Protein AF-A0A7C3VQ32-F1 (afdb_monomer)

Structure (mmCIF, N/CA/C/O backbone):
data_AF-A0A7C3VQ32-F1
#
_entry.id   AF-A0A7C3VQ32-F1
#
loop_
_atom_site.group_PDB
_atom_site.id
_atom_site.type_symbol
_atom_site.label_atom_id
_atom_site.label_alt_id
_atom_site.label_comp_id
_atom_site.label_asym_id
_atom_site.label_entity_id
_atom_site.label_seq_id
_atom_site.pdbx_PDB_ins_code
_atom_site.Cartn_x
_atom_site.Cartn_y
_atom_site.Cartn_z
_atom_site.occupancy
_atom_site.B_iso_or_equiv
_atom_site.auth_seq_id
_atom_site.auth_comp_id
_atom_site.auth_asym_id
_atom_site.auth_atom_id
_atom_site.pdbx_PDB_model_num
ATOM 1 N N . MET A 1 1 ? 30.539 2.154 -66.300 1.00 42.53 1 MET A N 1
ATOM 2 C CA . MET A 1 1 ? 31.803 2.922 -66.354 1.00 42.53 1 MET A CA 1
ATOM 3 C C . MET A 1 1 ? 32.397 2.963 -64.958 1.00 42.53 1 MET A C 1
ATOM 5 O O . MET A 1 1 ? 31.698 3.358 -64.034 1.00 42.53 1 MET A O 1
ATOM 9 N N . ALA A 1 2 ? 33.629 2.488 -64.772 1.00 49.47 2 ALA A N 1
ATOM 10 C CA . ALA A 1 2 ? 34.278 2.564 -63.467 1.00 49.47 2 ALA A CA 1
ATOM 11 C C . ALA A 1 2 ? 34.676 4.023 -63.195 1.00 49.47 2 ALA A C 1
ATOM 13 O O . ALA A 1 2 ? 35.502 4.572 -63.913 1.00 49.47 2 ALA A O 1
ATOM 14 N N . ILE A 1 3 ? 34.095 4.635 -62.159 1.00 63.28 3 ILE A N 1
ATOM 15 C CA . ILE A 1 3 ? 34.357 6.029 -61.738 1.00 63.28 3 ILE A CA 1
ATOM 16 C C . ILE A 1 3 ? 35.831 6.227 -61.307 1.00 63.28 3 ILE A C 1
ATOM 18 O O . ILE A 1 3 ? 36.320 7.345 -61.200 1.00 63.28 3 ILE A O 1
ATOM 22 N N . ILE A 1 4 ? 36.573 5.132 -61.104 1.00 61.81 4 ILE A N 1
ATOM 23 C CA . ILE A 1 4 ? 37.975 5.123 -60.681 1.00 61.81 4 ILE A CA 1
ATOM 24 C C . ILE A 1 4 ? 38.819 4.428 -61.766 1.00 61.81 4 ILE A C 1
ATOM 26 O O . ILE A 1 4 ? 38.661 3.214 -61.946 1.00 61.81 4 ILE A O 1
ATOM 30 N N . PRO A 1 5 ? 39.731 5.145 -62.456 1.00 62.44 5 PRO A N 1
ATOM 31 C CA . PRO A 1 5 ? 40.637 4.561 -63.445 1.00 62.44 5 PRO A CA 1
ATOM 32 C C . PRO A 1 5 ? 41.473 3.428 -62.836 1.00 62.44 5 PRO A C 1
ATOM 34 O O . PRO A 1 5 ? 42.006 3.559 -61.731 1.00 62.44 5 PRO A O 1
ATOM 37 N N . GLN A 1 6 ? 41.608 2.298 -63.540 1.00 62.16 6 GLN A N 1
ATOM 38 C CA . GLN A 1 6 ? 42.441 1.181 -63.065 1.00 62.16 6 GLN A CA 1
ATOM 39 C C . GLN A 1 6 ? 43.938 1.545 -63.041 1.00 62.16 6 GLN A C 1
ATOM 41 O O . GLN A 1 6 ? 44.676 1.091 -62.163 1.00 62.16 6 GLN A O 1
ATOM 46 N N . VAL A 1 7 ? 44.368 2.425 -63.949 1.00 58.84 7 VAL A N 1
ATOM 47 C CA . VAL A 1 7 ? 45.744 2.919 -64.081 1.00 58.84 7 VAL A CA 1
ATOM 48 C C . VAL A 1 7 ? 45.929 4.120 -63.144 1.00 58.84 7 VAL A C 1
ATOM 50 O O . VAL A 1 7 ? 45.613 5.247 -63.500 1.00 58.84 7 VAL A O 1
ATOM 53 N N . GLY A 1 8 ? 46.359 3.881 -61.900 1.00 61.50 8 GLY A N 1
ATOM 54 C CA . GLY A 1 8 ? 46.597 4.959 -60.921 1.00 61.50 8 GLY A CA 1
ATOM 55 C C . GLY A 1 8 ? 46.270 4.623 -59.465 1.00 61.50 8 GLY A C 1
ATOM 56 O O . GLY A 1 8 ? 46.677 5.352 -58.568 1.00 61.50 8 GLY A O 1
ATOM 57 N N . ARG A 1 9 ? 45.621 3.483 -59.187 1.00 62.56 9 ARG A N 1
ATOM 58 C CA . ARG A 1 9 ? 45.259 3.045 -57.816 1.00 62.56 9 ARG A CA 1
ATOM 59 C C . ARG A 1 9 ? 46.440 2.914 -56.839 1.00 62.56 9 ARG A C 1
ATOM 61 O O . ARG A 1 9 ? 46.236 2.896 -55.626 1.00 62.56 9 ARG A O 1
ATOM 68 N N . ARG A 1 10 ? 47.672 2.787 -57.344 1.00 64.50 10 ARG A N 1
ATOM 69 C CA . ARG A 1 10 ? 48.893 2.725 -56.521 1.00 64.50 10 ARG A CA 1
ATOM 70 C C . ARG A 1 10 ? 49.504 4.098 -56.212 1.00 64.50 10 ARG A C 1
ATOM 72 O O . ARG A 1 10 ? 50.379 4.141 -55.354 1.00 64.50 10 ARG A O 1
ATOM 79 N N . SER A 1 11 ? 49.060 5.189 -56.847 1.00 81.56 11 SER A N 1
ATOM 80 C CA . SER A 1 11 ? 49.589 6.525 -56.555 1.00 81.56 11 SER A CA 1
ATOM 81 C C . SER A 1 11 ? 49.102 7.015 -55.190 1.00 81.56 11 SER A C 1
ATOM 83 O O . SER A 1 11 ? 47.959 6.778 -54.789 1.00 81.56 11 SER A O 1
ATOM 85 N N . TRP A 1 12 ? 49.985 7.688 -54.453 1.00 79.69 12 TRP A N 1
ATOM 86 C CA . TRP A 1 12 ? 49.689 8.175 -53.104 1.00 79.69 12 TRP A CA 1
ATOM 87 C C . TRP A 1 12 ? 48.533 9.190 -53.114 1.00 79.69 12 TRP A C 1
ATOM 89 O O . TRP A 1 12 ? 47.626 9.112 -52.289 1.00 79.69 12 TRP A O 1
ATOM 99 N N . THR A 1 13 ? 48.481 10.040 -54.142 1.00 80.81 13 THR A N 1
ATOM 100 C CA . THR A 1 13 ? 47.401 11.007 -54.384 1.00 80.81 13 THR A CA 1
ATOM 101 C C . THR A 1 13 ? 46.037 10.334 -54.539 1.00 80.81 13 THR A C 1
ATOM 103 O O . THR A 1 13 ? 45.067 10.759 -53.915 1.00 80.81 13 THR A O 1
ATOM 106 N N . MET A 1 14 ? 45.946 9.243 -55.312 1.00 82.88 14 MET A N 1
ATOM 107 C CA . MET A 1 14 ? 44.667 8.555 -55.514 1.00 82.88 14 MET A CA 1
ATOM 108 C C . MET A 1 14 ? 44.191 7.841 -54.244 1.00 82.88 14 MET A C 1
ATOM 110 O O . MET A 1 14 ? 42.992 7.786 -53.976 1.00 82.88 14 MET A O 1
ATOM 114 N N . ARG A 1 15 ? 45.118 7.337 -53.417 1.00 82.88 15 ARG A N 1
ATOM 115 C CA . ARG A 1 15 ? 44.784 6.755 -52.106 1.00 82.88 15 ARG A CA 1
ATOM 116 C C . ARG A 1 15 ? 44.202 7.791 -51.149 1.00 82.88 15 ARG A C 1
ATOM 118 O O . ARG A 1 15 ? 43.261 7.462 -50.435 1.00 82.88 15 ARG A O 1
ATOM 125 N N . ILE A 1 16 ? 44.708 9.026 -51.167 1.00 88.69 16 ILE A N 1
ATOM 126 C CA . ILE A 1 16 ? 44.156 10.125 -50.361 1.00 88.69 16 ILE A CA 1
ATOM 127 C C . ILE A 1 16 ? 42.749 10.486 -50.825 1.00 88.69 16 ILE A C 1
ATOM 129 O O . ILE A 1 16 ? 41.858 10.586 -49.990 1.00 88.69 16 ILE A O 1
ATOM 133 N N . VAL A 1 17 ? 42.521 10.632 -52.135 1.00 88.25 17 VAL A N 1
ATOM 134 C CA . VAL A 1 17 ? 41.186 10.954 -52.674 1.00 88.25 17 VAL A CA 1
ATOM 135 C C . VAL A 1 17 ? 40.171 9.869 -52.308 1.00 88.25 17 VAL A C 1
ATOM 137 O O . VAL A 1 17 ? 39.082 10.174 -51.828 1.00 88.25 17 VAL A O 1
ATOM 140 N N . ILE A 1 18 ? 40.543 8.596 -52.468 1.00 87.62 18 ILE A N 1
ATOM 141 C CA . ILE A 1 18 ? 39.692 7.462 -52.085 1.00 87.62 18 ILE A CA 1
ATOM 142 C C . ILE A 1 18 ? 39.460 7.438 -50.567 1.00 87.62 18 ILE A C 1
ATOM 144 O O . ILE A 1 18 ? 38.325 7.260 -50.132 1.00 87.62 18 ILE A O 1
ATOM 148 N N . GLY A 1 19 ? 40.503 7.643 -49.758 1.00 90.31 19 GLY A N 1
ATOM 149 C CA . GLY A 1 19 ? 40.389 7.710 -48.299 1.00 90.31 19 GLY A CA 1
ATOM 150 C C . GLY A 1 19 ? 39.477 8.846 -47.837 1.00 90.31 19 GLY A C 1
ATOM 151 O O . GLY A 1 19 ? 38.614 8.635 -46.987 1.00 90.31 19 GLY A O 1
ATOM 152 N N . GLY A 1 20 ? 39.606 10.026 -48.445 1.00 94.06 20 GLY A N 1
ATOM 153 C CA . GLY A 1 20 ? 38.749 11.184 -48.202 1.00 94.06 20 GLY A CA 1
ATOM 154 C C . GLY A 1 20 ? 37.291 10.915 -48.567 1.00 94.06 20 GLY A C 1
ATOM 155 O O . GLY A 1 20 ? 36.405 11.198 -47.764 1.00 94.06 20 GLY A O 1
ATOM 156 N N . LEU A 1 21 ? 37.037 10.283 -49.718 1.00 91.56 21 LEU A N 1
ATOM 157 C CA . LEU A 1 21 ? 35.693 9.869 -50.126 1.00 91.56 21 LEU A CA 1
ATOM 158 C C . LEU A 1 21 ? 35.078 8.876 -49.131 1.00 91.56 21 LEU A C 1
ATOM 160 O O . LEU A 1 21 ? 33.957 9.091 -48.677 1.00 91.56 21 LEU A O 1
ATOM 164 N N . TYR A 1 22 ? 35.800 7.816 -48.748 1.00 94.69 22 TYR A N 1
ATOM 165 C CA . TYR A 1 22 ? 35.305 6.860 -47.751 1.00 94.69 22 TYR A CA 1
ATOM 166 C C . TYR A 1 22 ? 35.079 7.513 -46.390 1.00 94.69 22 TYR A C 1
ATOM 168 O O . TYR A 1 22 ? 34.114 7.172 -45.713 1.00 94.69 22 TYR A O 1
ATOM 176 N N . THR A 1 23 ? 35.920 8.470 -46.003 1.00 95.50 23 THR A N 1
ATOM 177 C CA . THR A 1 23 ? 35.755 9.217 -44.751 1.00 95.50 23 THR A CA 1
ATOM 178 C C . THR A 1 23 ? 34.487 10.066 -44.804 1.00 95.50 23 THR A C 1
ATOM 180 O O . THR A 1 23 ? 33.667 9.978 -43.897 1.00 95.50 23 THR A O 1
ATOM 183 N N . ALA A 1 24 ? 34.267 10.816 -45.888 1.00 94.56 24 ALA A N 1
ATOM 184 C CA . ALA A 1 24 ? 33.067 11.629 -46.080 1.00 94.56 24 ALA A CA 1
ATOM 185 C C . ALA A 1 24 ? 31.786 10.777 -46.118 1.00 94.56 24 ALA A C 1
ATOM 187 O O . ALA A 1 24 ? 30.811 11.108 -45.447 1.00 94.56 24 ALA A O 1
ATOM 188 N N . LEU A 1 25 ? 31.801 9.648 -46.836 1.00 94.62 25 LEU A N 1
ATOM 189 C CA . LEU A 1 25 ? 30.673 8.710 -46.883 1.00 94.62 25 LEU A CA 1
ATOM 190 C C . LEU A 1 25 ? 30.407 8.060 -45.521 1.00 94.62 25 LEU A C 1
ATOM 192 O O . LEU A 1 25 ? 29.254 7.943 -45.116 1.00 94.62 25 LEU A O 1
ATOM 196 N N . THR A 1 26 ? 31.456 7.676 -44.791 1.00 95.75 26 THR A N 1
ATOM 197 C CA . THR A 1 26 ? 31.325 7.095 -43.446 1.00 95.75 26 THR A CA 1
ATOM 198 C C . THR A 1 26 ? 30.772 8.122 -42.463 1.00 95.75 26 THR A C 1
ATOM 200 O O . THR A 1 26 ? 29.863 7.803 -41.704 1.00 95.75 26 THR A O 1
ATOM 203 N N . LEU A 1 27 ? 31.257 9.368 -42.500 1.00 95.94 27 LEU A N 1
ATOM 204 C CA . LEU A 1 27 ? 30.720 10.458 -41.684 1.00 95.94 27 LEU A CA 1
ATOM 205 C C . LEU A 1 27 ? 29.249 10.727 -42.017 1.00 95.94 27 LEU A C 1
ATOM 207 O O . LEU A 1 27 ? 28.437 10.809 -41.102 1.00 95.94 27 LEU A O 1
ATOM 211 N N . GLY A 1 28 ? 28.889 10.780 -43.304 1.00 94.31 28 GLY A N 1
ATOM 212 C CA . GLY A 1 28 ? 27.498 10.928 -43.740 1.00 94.31 28 GLY A CA 1
ATOM 213 C C . GLY A 1 28 ? 26.596 9.768 -43.304 1.00 94.31 28 GLY A C 1
ATOM 214 O O . GLY A 1 28 ? 25.447 9.980 -42.934 1.00 94.31 28 GLY A O 1
ATOM 215 N N . ALA A 1 29 ? 27.111 8.538 -43.286 1.00 94.44 29 ALA A N 1
ATOM 216 C CA . ALA A 1 29 ? 26.378 7.394 -42.751 1.00 94.44 29 ALA A CA 1
ATOM 217 C C . ALA A 1 29 ? 26.199 7.500 -41.226 1.00 94.44 29 ALA A C 1
ATOM 219 O O . ALA A 1 29 ? 25.099 7.291 -40.718 1.00 94.44 29 ALA A O 1
ATOM 220 N N . LEU A 1 30 ? 27.249 7.873 -40.487 1.00 94.75 30 LEU A N 1
ATOM 221 C CA . LEU A 1 30 ? 27.196 8.032 -39.031 1.00 94.75 30 LEU A CA 1
ATOM 222 C C . LEU A 1 30 ? 26.208 9.125 -38.601 1.00 94.75 30 LEU A C 1
ATOM 224 O O . LEU A 1 30 ? 25.484 8.927 -37.624 1.00 94.75 30 LEU A O 1
ATOM 228 N N . THR A 1 31 ? 26.124 10.237 -39.338 1.00 93.00 31 THR A N 1
ATOM 229 C CA . THR A 1 31 ? 25.170 11.318 -39.039 1.00 93.00 31 THR A CA 1
ATOM 230 C C . THR A 1 31 ? 23.713 10.921 -39.268 1.00 93.00 31 THR A C 1
ATOM 232 O O . THR A 1 31 ? 22.842 11.527 -38.653 1.00 93.00 31 THR A O 1
ATOM 235 N N . MET A 1 32 ? 23.427 9.896 -40.080 1.00 93.31 32 MET A N 1
ATOM 236 C CA . MET A 1 32 ? 22.070 9.352 -40.247 1.00 93.31 32 MET A CA 1
ATOM 237 C C . MET A 1 32 ? 21.766 8.199 -39.281 1.00 93.31 32 MET A C 1
ATOM 239 O O . MET A 1 32 ? 20.678 8.134 -38.709 1.00 93.31 32 MET A O 1
ATOM 243 N N . VAL A 1 33 ? 22.728 7.297 -39.064 1.00 94.06 33 VAL A N 1
ATOM 244 C CA . VAL A 1 33 ? 22.551 6.119 -38.200 1.00 94.06 33 VAL A CA 1
ATOM 245 C C . VAL A 1 33 ? 22.425 6.523 -36.733 1.00 94.06 33 VAL A C 1
ATOM 247 O O . VAL A 1 33 ? 21.595 5.966 -36.018 1.00 94.06 33 VAL A O 1
ATOM 250 N N . TYR A 1 34 ? 23.206 7.502 -36.269 1.00 93.19 34 TYR A N 1
ATOM 251 C CA . TYR A 1 34 ? 23.181 7.896 -34.862 1.00 93.19 34 TYR A CA 1
ATOM 252 C C . TYR A 1 34 ? 21.809 8.441 -34.409 1.00 93.19 34 TYR A C 1
ATOM 254 O O . TYR A 1 34 ? 21.273 7.906 -33.434 1.00 93.19 34 TYR A O 1
ATOM 262 N N . PRO A 1 35 ? 21.168 9.409 -35.104 1.00 91.88 35 PRO A N 1
ATOM 263 C CA . PRO A 1 35 ? 19.810 9.842 -34.766 1.00 91.88 35 PRO A CA 1
ATOM 264 C C . PRO A 1 35 ? 18.785 8.707 -34.797 1.00 91.88 35 PRO A C 1
ATOM 266 O O . PRO A 1 35 ? 17.953 8.621 -33.897 1.00 91.88 35 PRO A O 1
ATOM 269 N N . PHE A 1 36 ? 18.872 7.800 -35.777 1.00 93.25 36 PHE A N 1
ATOM 270 C CA . PHE A 1 36 ? 17.974 6.647 -35.860 1.00 93.25 36 PHE A CA 1
ATOM 271 C C . PHE A 1 36 ? 18.105 5.726 -34.638 1.00 93.25 36 PHE A C 1
ATOM 273 O O . PHE A 1 36 ? 17.106 5.337 -34.033 1.00 93.25 36 PHE A O 1
ATOM 280 N N . LEU A 1 37 ? 19.336 5.429 -34.216 1.00 92.75 37 LEU A N 1
ATOM 281 C CA . LEU A 1 37 ? 19.589 4.634 -33.015 1.00 92.75 37 LEU A CA 1
ATOM 282 C C . LEU A 1 37 ? 19.092 5.332 -31.740 1.00 92.75 37 LEU A C 1
ATOM 284 O O . LEU A 1 37 ? 18.556 4.674 -30.849 1.00 92.75 37 LEU A O 1
ATOM 288 N N . ILE A 1 38 ? 19.212 6.660 -31.657 1.00 91.88 38 ILE A N 1
ATOM 289 C CA . ILE A 1 38 ? 18.641 7.441 -30.553 1.00 91.88 38 ILE A CA 1
ATOM 290 C C . ILE A 1 38 ? 17.108 7.394 -30.568 1.00 91.88 38 ILE A C 1
ATOM 292 O O . ILE A 1 38 ? 16.508 7.258 -29.502 1.00 91.88 38 ILE A O 1
ATOM 296 N N . MET A 1 39 ? 16.460 7.466 -31.734 1.00 90.62 39 MET A N 1
ATOM 297 C CA . MET A 1 39 ? 15.002 7.324 -31.846 1.00 90.62 39 MET A CA 1
ATOM 298 C C . MET A 1 39 ? 14.536 5.941 -31.385 1.00 90.62 39 MET A C 1
ATOM 300 O O . MET A 1 39 ? 13.617 5.846 -30.572 1.00 90.62 39 MET A O 1
ATOM 304 N N . LEU A 1 40 ? 15.211 4.879 -31.835 1.00 89.94 40 LEU A N 1
ATOM 305 C CA . LEU A 1 40 ? 14.912 3.512 -31.411 1.00 89.94 40 LEU A CA 1
ATOM 306 C C . LEU A 1 40 ? 15.102 3.350 -29.896 1.00 89.94 40 LEU A C 1
ATOM 308 O O . LEU A 1 40 ? 14.221 2.839 -29.212 1.00 89.94 40 LEU A O 1
ATOM 312 N N . SER A 1 41 ? 16.202 3.864 -29.346 1.00 89.44 41 SER A N 1
ATOM 313 C CA . SER A 1 41 ? 16.446 3.893 -27.899 1.00 89.44 41 SER A CA 1
ATOM 314 C C . SER A 1 41 ? 15.338 4.627 -27.144 1.00 89.44 41 SER A C 1
ATOM 316 O O . SER A 1 41 ? 14.850 4.145 -26.127 1.00 89.44 41 SER A O 1
ATOM 318 N N . THR A 1 42 ? 14.897 5.779 -27.648 1.00 87.50 42 THR A N 1
ATOM 319 C CA . THR A 1 42 ? 13.864 6.596 -26.999 1.00 87.50 42 THR A CA 1
ATOM 320 C C . THR A 1 42 ? 12.486 5.944 -27.029 1.00 87.50 42 THR A C 1
ATOM 322 O O . THR A 1 42 ? 11.722 6.117 -26.084 1.00 87.50 42 THR A O 1
ATOM 325 N N . SER A 1 43 ? 12.196 5.106 -28.026 1.00 86.62 43 SER A N 1
ATOM 326 C CA . SER A 1 43 ? 10.929 4.369 -28.097 1.00 86.62 43 SER A CA 1
ATOM 327 C C . SER A 1 43 ? 10.715 3.355 -26.964 1.00 86.62 43 SER A C 1
ATOM 329 O O . SER A 1 43 ? 9.579 2.963 -26.728 1.00 86.62 43 SER A O 1
ATOM 331 N N . VAL A 1 44 ? 11.767 2.973 -26.226 1.00 86.94 44 VAL A N 1
ATOM 332 C CA . VAL A 1 44 ? 11.705 2.067 -25.056 1.00 86.94 44 VAL A CA 1
ATOM 333 C C . VAL A 1 44 ? 11.995 2.777 -23.719 1.00 86.94 44 VAL A C 1
ATOM 335 O O . VAL A 1 44 ? 12.114 2.139 -22.664 1.00 86.94 44 VAL A O 1
ATOM 338 N N . LYS A 1 45 ? 12.118 4.110 -23.734 1.00 85.69 45 LYS A N 1
ATOM 339 C CA . LYS A 1 45 ? 12.301 4.926 -22.524 1.00 85.69 45 LYS A CA 1
ATOM 340 C C . LYS A 1 45 ? 10.969 5.187 -21.815 1.00 85.69 45 LYS A C 1
ATOM 342 O O . LYS A 1 45 ? 9.890 4.908 -22.334 1.00 85.69 45 LYS A O 1
ATOM 347 N N . SER A 1 46 ? 11.061 5.659 -20.582 1.00 87.44 46 SER A N 1
ATOM 348 C CA . SER A 1 46 ? 9.952 6.040 -19.710 1.00 87.44 46 SER A CA 1
ATOM 349 C C . SER A 1 46 ? 10.352 7.246 -18.851 1.00 87.44 46 SER A C 1
ATOM 351 O O . SER A 1 46 ? 11.412 7.831 -19.084 1.00 87.44 46 SER A O 1
ATOM 353 N N . GLY A 1 47 ? 9.540 7.633 -17.861 1.00 86.12 47 GLY A N 1
ATOM 354 C CA . GLY A 1 47 ? 9.829 8.787 -17.001 1.00 86.12 47 GLY A CA 1
ATOM 355 C C . GLY A 1 47 ? 11.168 8.684 -16.264 1.00 86.12 47 GLY A C 1
ATOM 356 O O . GLY A 1 47 ? 11.752 9.696 -15.910 1.00 86.12 47 GLY A O 1
ATOM 357 N N . VAL A 1 48 ? 11.697 7.470 -16.100 1.00 90.69 48 VAL A N 1
ATOM 358 C CA . VAL A 1 48 ? 12.977 7.180 -15.432 1.00 90.69 48 VAL A CA 1
ATOM 359 C C . VAL A 1 48 ? 14.211 7.529 -16.273 1.00 90.69 48 VAL A C 1
ATOM 361 O O . VAL A 1 48 ? 15.279 7.813 -15.734 1.00 90.69 48 VAL A O 1
ATOM 364 N N . ASP A 1 49 ? 14.124 7.448 -17.598 1.00 89.38 49 ASP A N 1
ATOM 365 C CA . ASP A 1 49 ? 15.281 7.593 -18.491 1.00 89.38 49 ASP A CA 1
ATOM 366 C C . ASP A 1 49 ? 15.035 8.547 -19.664 1.00 89.38 49 ASP A C 1
ATOM 368 O O . ASP A 1 49 ? 15.898 8.662 -20.537 1.00 89.38 49 ASP A O 1
ATOM 372 N N . VAL A 1 50 ? 13.924 9.294 -19.654 1.00 84.38 50 VAL A N 1
ATOM 373 C CA . VAL A 1 50 ? 13.540 10.258 -20.702 1.00 84.38 50 VAL A CA 1
ATOM 374 C C . VAL A 1 50 ? 14.641 11.280 -20.999 1.00 84.38 50 VAL A C 1
ATOM 376 O O . VAL A 1 50 ? 14.909 11.588 -22.157 1.00 84.38 50 VAL A O 1
ATOM 379 N N . ASN A 1 51 ? 15.360 11.722 -19.965 1.00 86.38 51 ASN A N 1
ATOM 380 C CA . ASN A 1 51 ? 16.440 12.703 -20.066 1.00 86.38 51 ASN A CA 1
ATOM 381 C C . ASN A 1 51 ? 17.810 12.086 -20.432 1.00 86.38 51 ASN A C 1
ATOM 383 O O . ASN A 1 51 ? 18.826 12.782 -20.459 1.00 86.38 51 ASN A O 1
ATOM 387 N N . SER A 1 52 ? 17.881 10.777 -20.713 1.00 85.75 52 SER A N 1
ATOM 388 C CA . SER A 1 52 ? 19.122 10.104 -21.108 1.00 85.75 52 SER A CA 1
ATOM 389 C C . SER A 1 52 ? 19.269 10.010 -22.628 1.00 85.75 52 SER A C 1
ATOM 391 O O . SER A 1 52 ? 18.601 9.216 -23.286 1.00 85.75 52 SER A O 1
ATOM 393 N N . TYR A 1 53 ? 20.241 10.726 -23.194 1.00 86.31 53 TYR A N 1
ATOM 394 C CA . TYR A 1 53 ? 20.569 10.696 -24.630 1.00 86.31 53 TYR A CA 1
ATOM 395 C C . TYR A 1 53 ? 21.559 9.578 -25.005 1.00 86.31 53 TYR A C 1
ATOM 397 O O . TYR A 1 53 ? 22.536 9.802 -25.714 1.00 86.31 53 TYR A O 1
ATOM 405 N N . SER A 1 54 ? 21.335 8.364 -24.494 1.00 88.62 54 SER A N 1
ATOM 406 C CA . SER A 1 54 ? 22.172 7.191 -24.781 1.00 88.62 54 SER A CA 1
ATOM 407 C C . SER A 1 54 ? 21.584 6.329 -25.905 1.00 88.62 54 SER A C 1
ATOM 409 O O . SER A 1 54 ? 20.373 6.107 -25.960 1.00 88.62 54 SER A O 1
ATOM 411 N N . VAL A 1 55 ? 22.447 5.827 -26.799 1.00 90.06 55 VAL A N 1
ATOM 412 C CA . VAL A 1 55 ? 22.070 4.867 -27.858 1.00 90.06 55 VAL A CA 1
ATOM 413 C C . VAL A 1 55 ? 21.642 3.529 -27.259 1.00 90.06 55 VAL A C 1
ATOM 415 O O . VAL A 1 55 ? 20.638 2.964 -27.669 1.00 90.06 55 VAL A O 1
ATOM 418 N N . ILE A 1 56 ? 22.382 3.034 -26.268 1.00 90.88 56 ILE A N 1
ATOM 419 C CA . ILE A 1 56 ? 22.004 1.840 -25.511 1.00 90.88 56 ILE A CA 1
ATOM 420 C C . ILE A 1 56 ? 21.367 2.323 -24.205 1.00 90.88 56 ILE A C 1
ATOM 422 O O . ILE A 1 56 ? 22.076 2.943 -23.408 1.00 90.88 56 ILE A O 1
ATOM 426 N N . PRO A 1 57 ? 20.069 2.064 -23.963 1.00 91.75 57 PRO A N 1
ATOM 427 C CA . PRO A 1 57 ? 19.422 2.474 -22.725 1.00 91.75 57 PRO A CA 1
ATOM 428 C C . PRO A 1 57 ? 20.149 1.928 -21.492 1.00 91.75 57 PRO A C 1
ATOM 430 O O . PRO A 1 57 ? 20.512 0.752 -21.428 1.00 91.75 57 PRO A O 1
ATOM 433 N N . LYS A 1 58 ? 20.333 2.769 -20.472 1.00 92.75 58 LYS A N 1
ATOM 434 C CA . LYS A 1 58 ? 21.128 2.411 -19.286 1.00 92.75 58 LYS A CA 1
ATOM 435 C C . LYS A 1 58 ? 20.610 1.172 -18.548 1.00 92.75 58 LYS A C 1
ATOM 437 O O . LYS A 1 58 ? 21.416 0.413 -18.025 1.00 92.75 58 LYS A O 1
ATOM 442 N N . TYR A 1 59 ? 19.299 0.909 -18.554 1.00 93.31 59 TYR A N 1
ATOM 443 C CA . TYR A 1 59 ? 18.704 -0.246 -17.859 1.00 93.31 59 TYR A CA 1
ATOM 444 C C . TYR A 1 59 ? 19.217 -1.615 -18.356 1.00 93.31 59 TYR A C 1
ATOM 446 O O . TYR A 1 59 ? 19.082 -2.630 -17.662 1.00 93.31 59 TYR A O 1
ATOM 454 N N . PHE A 1 60 ? 19.821 -1.671 -19.550 1.00 93.00 60 PHE A N 1
ATOM 455 C CA . PHE A 1 60 ? 20.437 -2.891 -20.072 1.00 93.00 60 PHE A CA 1
ATOM 456 C C . PHE A 1 60 ? 21.652 -3.346 -19.260 1.00 93.00 60 PHE A C 1
ATOM 458 O O . PHE A 1 60 ? 21.900 -4.548 -19.173 1.00 93.00 60 PHE A O 1
ATOM 465 N N . TYR A 1 61 ? 22.394 -2.416 -18.658 1.00 92.38 61 TYR A N 1
ATOM 466 C CA . TYR A 1 61 ? 23.652 -2.709 -17.965 1.00 92.38 61 TYR A CA 1
ATOM 467 C C . TYR A 1 61 ? 23.746 -2.100 -16.558 1.00 92.38 61 TYR A C 1
ATOM 469 O O . TYR A 1 61 ? 24.523 -2.593 -15.747 1.00 92.38 61 TYR A O 1
ATOM 477 N N . ASP A 1 62 ? 22.930 -1.098 -16.232 1.00 93.69 62 ASP A N 1
ATOM 478 C CA . ASP A 1 62 ? 22.801 -0.525 -14.893 1.00 93.69 62 ASP A CA 1
ATOM 479 C C . ASP A 1 62 ? 21.516 -1.029 -14.222 1.00 93.69 62 ASP A C 1
ATOM 481 O O . ASP A 1 62 ? 20.394 -0.665 -14.588 1.00 93.69 62 ASP A O 1
ATOM 485 N N . GLU A 1 63 ? 21.684 -1.892 -13.223 1.00 94.75 63 GLU A N 1
ATOM 486 C CA . GLU A 1 63 ? 20.571 -2.452 -12.454 1.00 94.75 63 GLU A CA 1
ATOM 487 C C . GLU A 1 63 ? 19.848 -1.406 -11.602 1.00 94.75 63 GLU A C 1
ATOM 489 O O . GLU A 1 63 ? 18.683 -1.610 -11.272 1.00 94.75 63 GLU A O 1
ATOM 494 N N . SER A 1 64 ? 20.491 -0.280 -11.284 1.00 94.31 64 SER A N 1
ATOM 495 C CA . SER A 1 64 ? 19.855 0.818 -10.549 1.00 94.31 64 SER A CA 1
ATOM 496 C C . SER A 1 64 ? 18.775 1.472 -11.411 1.00 94.31 64 SER A C 1
ATOM 498 O O . SER A 1 64 ? 17.663 1.703 -10.946 1.00 94.31 64 SER A O 1
ATOM 500 N N . VAL A 1 65 ? 19.071 1.684 -12.699 1.00 95.19 65 VAL A N 1
ATOM 501 C CA . VAL A 1 65 ? 18.099 2.213 -13.669 1.00 95.19 65 VAL A CA 1
ATOM 502 C C . VAL A 1 65 ? 17.009 1.180 -13.955 1.00 95.19 65 VAL A C 1
ATOM 504 O O . VAL A 1 65 ? 15.835 1.528 -14.051 1.00 95.19 65 VAL A O 1
ATOM 507 N N . LEU A 1 66 ? 17.365 -0.108 -14.041 1.00 96.38 66 LEU A N 1
ATOM 508 C CA . LEU A 1 66 ? 16.372 -1.179 -14.173 1.00 96.38 66 LEU A CA 1
ATOM 509 C C . LEU A 1 66 ? 15.421 -1.233 -12.967 1.00 96.38 66 LEU A C 1
ATOM 511 O O . LEU A 1 66 ? 14.220 -1.421 -13.148 1.00 96.38 66 LEU A O 1
ATOM 515 N N . PHE A 1 67 ? 15.948 -1.045 -11.755 1.00 97.44 67 PHE A N 1
ATOM 516 C CA . PHE A 1 67 ? 15.163 -0.967 -10.528 1.00 97.44 67 PHE A CA 1
ATOM 517 C C . PHE A 1 67 ? 14.203 0.227 -10.539 1.00 97.44 67 PHE A C 1
ATOM 519 O O . PHE A 1 67 ? 13.025 0.055 -10.235 1.00 97.44 67 PHE A O 1
ATOM 526 N N . ALA A 1 68 ? 14.670 1.408 -10.948 1.00 96.88 68 ALA A N 1
ATOM 527 C CA . ALA A 1 68 ? 13.821 2.587 -11.078 1.00 96.88 68 ALA A CA 1
ATOM 528 C C . ALA A 1 68 ? 12.678 2.366 -12.087 1.00 96.88 68 ALA A C 1
ATOM 530 O O . ALA A 1 68 ? 11.519 2.611 -11.757 1.00 96.88 68 ALA A O 1
ATOM 531 N N . LYS A 1 69 ? 12.963 1.794 -13.271 1.00 95.00 69 LYS A N 1
ATOM 532 C CA . LYS A 1 69 ? 11.918 1.426 -14.251 1.00 95.00 69 LYS A CA 1
ATOM 533 C C . LYS A 1 69 ? 10.945 0.391 -13.689 1.00 95.00 69 LYS A C 1
ATOM 535 O O . LYS A 1 69 ? 9.749 0.466 -13.958 1.00 95.00 69 LYS A O 1
ATOM 540 N N . PHE A 1 70 ? 11.435 -0.578 -12.913 1.00 95.75 70 PHE A N 1
ATOM 541 C CA . PHE A 1 70 ? 10.579 -1.549 -12.231 1.00 95.75 70 PHE A CA 1
ATOM 542 C C . PHE A 1 70 ? 9.647 -0.876 -11.213 1.00 95.75 70 PHE A C 1
ATOM 544 O O . PHE A 1 70 ? 8.453 -1.170 -11.204 1.00 95.75 70 PHE A O 1
ATOM 551 N N . ALA A 1 71 ? 10.168 0.034 -10.387 1.00 96.69 71 ALA A N 1
ATOM 552 C CA . ALA A 1 71 ? 9.372 0.785 -9.422 1.00 96.69 71 ALA A CA 1
ATOM 553 C C . ALA A 1 71 ? 8.293 1.622 -10.129 1.00 96.69 71 ALA A C 1
ATOM 555 O O . ALA A 1 71 ? 7.121 1.520 -9.776 1.00 96.69 71 ALA A O 1
ATOM 556 N N . GLU A 1 72 ? 8.660 2.352 -11.187 1.00 94.56 72 GLU A N 1
ATOM 557 C CA . GLU A 1 72 ? 7.718 3.122 -12.007 1.00 94.56 72 GLU A CA 1
ATOM 558 C C . GLU A 1 72 ? 6.552 2.246 -12.486 1.00 94.56 72 GLU A C 1
ATOM 560 O O . GLU A 1 72 ? 5.395 2.582 -12.241 1.00 94.56 72 GLU A O 1
ATOM 565 N N . ILE A 1 73 ? 6.824 1.085 -13.102 1.00 93.38 73 ILE A N 1
ATOM 566 C CA . ILE A 1 73 ? 5.739 0.210 -13.573 1.00 93.38 73 ILE A CA 1
ATOM 567 C C . ILE A 1 73 ? 4.931 -0.395 -12.431 1.00 93.38 73 ILE A C 1
ATOM 569 O O . ILE A 1 73 ? 3.708 -0.466 -12.520 1.00 93.38 73 ILE A O 1
ATOM 573 N N . LYS A 1 74 ? 5.586 -0.835 -11.355 1.00 94.62 74 LYS A N 1
ATOM 574 C CA . LYS A 1 74 ? 4.926 -1.528 -10.248 1.00 94.62 74 LYS A CA 1
ATOM 575 C C . LYS A 1 74 ? 3.922 -0.617 -9.551 1.00 94.62 74 LYS A C 1
ATOM 577 O O . LYS A 1 74 ? 2.803 -1.054 -9.269 1.00 94.62 74 LYS A O 1
ATOM 582 N N . TYR A 1 75 ? 4.314 0.632 -9.319 1.00 93.94 75 TYR A N 1
ATOM 583 C CA . TYR A 1 75 ? 3.505 1.646 -8.649 1.00 93.94 75 TYR A CA 1
ATOM 584 C C . TYR A 1 75 ? 2.745 2.548 -9.629 1.00 93.94 75 TYR A C 1
ATOM 586 O O . TYR A 1 75 ? 2.229 3.576 -9.221 1.00 93.94 75 TYR A O 1
ATOM 594 N N . ALA A 1 76 ? 2.619 2.147 -10.898 1.00 92.50 76 ALA A N 1
ATOM 595 C CA . ALA A 1 76 ? 1.843 2.866 -11.909 1.00 92.50 76 ALA A CA 1
ATOM 596 C C . ALA A 1 76 ? 2.241 4.352 -12.075 1.00 92.50 76 ALA A C 1
ATOM 598 O O . ALA A 1 76 ? 1.402 5.201 -12.357 1.00 92.50 76 ALA A O 1
ATOM 599 N N . GLY A 1 77 ? 3.528 4.667 -11.919 1.00 92.69 77 GLY A N 1
ATOM 600 C CA . GLY A 1 77 ? 4.040 6.032 -12.031 1.00 92.69 77 GLY A CA 1
ATOM 601 C C . GLY A 1 77 ? 3.633 6.963 -10.880 1.00 92.69 77 GLY A C 1
ATOM 602 O O . GLY A 1 77 ? 3.838 8.169 -10.985 1.00 92.69 77 GLY A O 1
ATOM 603 N N . ASP A 1 78 ? 3.079 6.429 -9.792 1.00 92.94 78 ASP A N 1
ATOM 604 C CA . ASP A 1 78 ? 2.703 7.192 -8.604 1.00 92.94 78 ASP A CA 1
ATOM 605 C C . ASP A 1 78 ? 3.928 7.418 -7.699 1.00 92.94 78 ASP A C 1
ATOM 607 O O . ASP A 1 78 ? 4.418 6.497 -7.036 1.00 92.94 78 ASP A O 1
ATOM 611 N N . MET A 1 79 ? 4.448 8.650 -7.708 1.00 93.56 79 MET A N 1
ATOM 612 C CA . MET A 1 79 ? 5.621 9.035 -6.918 1.00 93.56 79 MET A CA 1
ATOM 613 C C . MET A 1 79 ? 5.347 8.995 -5.413 1.00 93.56 79 MET A C 1
ATOM 615 O O . MET A 1 79 ? 6.209 8.562 -4.645 1.00 93.56 79 MET A O 1
ATOM 619 N N . ASP A 1 80 ? 4.151 9.405 -4.991 1.00 91.94 80 ASP A N 1
ATOM 620 C CA . ASP A 1 80 ? 3.774 9.447 -3.580 1.00 91.94 80 ASP A CA 1
ATOM 621 C C . ASP A 1 80 ? 3.656 8.029 -3.026 1.00 91.94 80 ASP A C 1
ATOM 623 O O . ASP A 1 80 ? 4.155 7.739 -1.934 1.00 91.94 80 ASP A O 1
ATOM 627 N N . ALA A 1 81 ? 3.108 7.103 -3.820 1.00 93.19 81 ALA A N 1
ATOM 628 C CA . ALA A 1 81 ? 3.155 5.687 -3.496 1.00 93.19 81 ALA A CA 1
ATOM 629 C C . ALA A 1 81 ? 4.608 5.201 -3.378 1.00 93.19 81 ALA A C 1
ATOM 631 O O . ALA A 1 81 ? 4.974 4.645 -2.344 1.00 93.19 81 ALA A O 1
ATOM 632 N N . ILE A 1 82 ? 5.470 5.427 -4.376 1.00 96.06 82 ILE A N 1
ATOM 633 C CA . ILE A 1 82 ? 6.874 4.971 -4.324 1.00 96.06 82 ILE A CA 1
ATOM 634 C C . ILE A 1 82 ? 7.573 5.476 -3.055 1.00 96.06 82 ILE A C 1
ATOM 636 O O . ILE A 1 82 ? 8.160 4.677 -2.321 1.00 96.06 82 ILE A O 1
ATOM 640 N N . ASN A 1 83 ? 7.455 6.768 -2.753 1.00 94.88 83 ASN A N 1
ATOM 641 C CA . ASN A 1 83 ? 8.047 7.374 -1.564 1.00 94.88 83 ASN A CA 1
ATOM 642 C C . ASN A 1 83 ? 7.441 6.839 -0.263 1.00 94.88 83 ASN A C 1
ATOM 644 O O . ASN A 1 83 ? 8.181 6.559 0.682 1.00 94.88 83 ASN A O 1
ATOM 648 N N . GLY A 1 84 ? 6.129 6.603 -0.221 1.00 93.81 84 GLY A N 1
ATOM 649 C CA . GLY A 1 84 ? 5.460 5.979 0.917 1.00 93.81 84 GLY A CA 1
ATOM 650 C C . GLY A 1 84 ? 5.941 4.548 1.181 1.00 93.81 84 GLY A C 1
ATOM 651 O O . GLY A 1 84 ? 6.272 4.199 2.315 1.00 93.81 84 GLY A O 1
ATOM 652 N N . TYR A 1 85 ? 6.037 3.718 0.139 1.00 95.44 85 TYR A N 1
ATOM 653 C CA . TYR A 1 85 ? 6.480 2.324 0.254 1.00 95.44 85 TYR A CA 1
ATOM 654 C C . TYR A 1 85 ? 7.977 2.210 0.562 1.00 95.44 85 TYR A C 1
ATOM 656 O O . TYR A 1 85 ? 8.378 1.388 1.389 1.00 95.44 85 TYR A O 1
ATOM 664 N N . TYR A 1 86 ? 8.818 3.016 -0.087 1.00 96.06 86 TYR A N 1
ATOM 665 C CA . TYR A 1 86 ? 10.269 2.978 0.113 1.00 96.06 86 TYR A CA 1
ATOM 666 C C . TYR A 1 86 ? 10.741 3.820 1.298 1.00 96.06 86 TYR A C 1
ATOM 668 O O . TYR A 1 86 ? 11.884 3.664 1.726 1.00 96.06 86 TYR A O 1
ATOM 676 N N . ARG A 1 87 ? 9.853 4.635 1.883 1.00 93.12 87 ARG A N 1
ATOM 677 C CA . ARG A 1 87 ? 10.151 5.568 2.982 1.00 93.12 87 ARG A CA 1
ATOM 678 C C . ARG A 1 87 ? 11.262 6.546 2.593 1.00 93.12 87 ARG A C 1
ATOM 680 O O . ARG A 1 87 ? 12.190 6.803 3.359 1.00 93.12 87 ARG A O 1
ATOM 687 N N . THR A 1 88 ? 11.150 7.063 1.376 1.00 92.88 88 THR A N 1
ATOM 688 C CA . THR A 1 88 ? 12.073 8.004 0.732 1.00 92.88 88 THR A CA 1
ATOM 689 C C . THR A 1 88 ? 11.355 9.312 0.407 1.00 92.88 88 THR A C 1
ATOM 691 O O . THR A 1 88 ? 10.175 9.464 0.706 1.00 92.88 88 THR A O 1
ATOM 694 N N . ASP A 1 89 ? 12.075 10.262 -0.185 1.00 91.62 89 ASP A N 1
ATOM 695 C CA . ASP A 1 89 ? 11.523 11.542 -0.644 1.00 91.62 89 ASP A CA 1
ATOM 696 C C . ASP A 1 89 ? 12.144 11.896 -2.008 1.00 91.62 89 ASP A C 1
ATOM 698 O O . ASP A 1 89 ? 12.819 12.910 -2.183 1.00 91.62 89 ASP A O 1
ATOM 702 N N . PHE A 1 90 ? 12.038 10.966 -2.964 1.00 94.50 90 PHE A N 1
ATOM 703 C CA . PHE A 1 90 ? 12.495 11.173 -4.336 1.00 94.50 90 PHE A CA 1
ATOM 704 C C . PHE A 1 90 ? 11.634 12.245 -5.000 1.00 94.50 90 PHE A C 1
ATOM 706 O O . PHE A 1 90 ? 10.407 12.158 -4.976 1.00 94.50 90 PHE A O 1
ATOM 713 N N . ALA A 1 91 ? 12.277 13.239 -5.611 1.00 93.38 91 ALA A N 1
ATOM 714 C CA . ALA A 1 91 ? 11.571 14.322 -6.283 1.00 93.38 91 ALA A CA 1
ATOM 715 C C . ALA A 1 91 ? 11.091 13.914 -7.683 1.00 93.38 91 ALA A C 1
ATOM 717 O O . ALA A 1 91 ? 10.079 14.424 -8.165 1.00 93.38 91 ALA A O 1
ATOM 718 N N . LYS A 1 92 ? 11.832 13.025 -8.357 1.00 94.12 92 LYS A N 1
ATOM 719 C CA . LYS A 1 92 ? 11.561 12.605 -9.734 1.00 94.12 92 LYS A CA 1
ATOM 720 C C . LYS A 1 92 ? 11.805 11.114 -9.944 1.00 94.12 92 LYS A C 1
ATOM 722 O O . LYS A 1 92 ? 12.500 10.467 -9.163 1.00 94.12 92 LYS A O 1
ATOM 727 N N . MET A 1 93 ? 11.248 10.567 -11.027 1.00 93.88 93 MET A N 1
ATOM 728 C CA . MET A 1 93 ? 11.379 9.141 -11.364 1.00 93.88 93 MET A CA 1
ATOM 729 C C . MET A 1 93 ? 12.834 8.749 -11.631 1.00 93.88 93 MET A C 1
ATOM 731 O O . MET A 1 93 ? 13.238 7.628 -11.329 1.00 93.88 93 MET A O 1
ATOM 735 N N . GLU A 1 94 ? 13.637 9.678 -12.148 1.00 93.81 94 GLU A N 1
ATOM 736 C CA . GLU A 1 94 ? 15.063 9.480 -12.406 1.00 93.81 94 GLU A CA 1
ATOM 737 C C . GLU A 1 94 ? 15.909 9.399 -11.126 1.00 93.81 94 GLU A C 1
ATOM 739 O O . GLU A 1 94 ? 17.013 8.852 -11.161 1.00 93.81 94 GLU A O 1
ATOM 744 N N . ASP A 1 95 ? 15.397 9.917 -10.003 1.00 95.75 95 ASP A N 1
ATOM 745 C CA . ASP A 1 95 ? 16.099 9.937 -8.715 1.00 95.75 95 ASP A CA 1
ATOM 746 C C . ASP A 1 95 ? 15.927 8.624 -7.936 1.00 95.75 95 ASP A C 1
ATOM 748 O O . ASP A 1 95 ? 16.608 8.399 -6.932 1.00 95.75 95 ASP A O 1
ATOM 752 N N . ILE A 1 96 ? 15.025 7.744 -8.386 1.00 97.00 96 ILE A N 1
ATOM 753 C CA . ILE A 1 96 ? 14.749 6.471 -7.724 1.00 97.00 96 ILE A CA 1
ATOM 754 C C . ILE A 1 96 ? 15.997 5.591 -7.783 1.00 97.00 96 ILE A C 1
ATOM 756 O O . ILE A 1 96 ? 16.504 5.241 -8.848 1.00 97.00 96 ILE A O 1
ATOM 760 N N . VAL A 1 97 ? 16.456 5.157 -6.612 1.00 96.75 97 VAL A N 1
ATOM 761 C CA . VAL A 1 97 ? 17.609 4.262 -6.473 1.00 96.75 97 VAL A CA 1
ATOM 762 C C . VAL A 1 97 ? 17.249 3.016 -5.663 1.00 96.75 97 VAL A C 1
ATOM 764 O O . VAL A 1 97 ? 16.359 3.070 -4.806 1.00 96.75 97 VAL A O 1
ATOM 767 N N . PRO A 1 98 ? 17.925 1.876 -5.903 1.00 97.06 98 PRO A N 1
ATOM 768 C CA . PRO A 1 98 ? 17.795 0.711 -5.036 1.00 97.06 98 PRO A CA 1
ATOM 769 C C . PRO A 1 98 ? 18.294 1.036 -3.615 1.00 97.06 98 PRO A C 1
ATOM 771 O O . PRO A 1 98 ? 19.113 1.944 -3.444 1.00 97.06 98 PRO A O 1
ATOM 774 N N . PRO A 1 99 ? 17.876 0.270 -2.590 1.00 96.12 99 PRO A N 1
ATOM 775 C CA . PRO A 1 99 ? 18.309 0.487 -1.204 1.00 96.12 99 PRO A CA 1
ATOM 776 C C . PRO A 1 99 ? 19.826 0.349 -1.034 1.00 96.12 99 PRO A C 1
ATOM 778 O O . PRO A 1 99 ? 20.413 0.888 -0.099 1.00 96.12 99 PRO A O 1
ATOM 781 N N . GLN A 1 100 ? 20.464 -0.408 -1.926 1.00 94.50 100 GLN A N 1
ATOM 782 C CA . GLN A 1 100 ? 21.897 -0.656 -1.951 1.00 94.50 100 GLN A CA 1
ATOM 783 C C . GLN A 1 100 ? 22.322 -1.152 -3.336 1.00 94.50 100 GLN A C 1
ATOM 785 O O . GLN A 1 100 ? 21.519 -1.717 -4.074 1.00 94.50 100 GLN A O 1
ATOM 790 N N . LYS A 1 101 ? 23.608 -0.993 -3.669 1.00 88.44 101 LYS A N 1
ATOM 791 C CA . LYS A 1 101 ? 24.194 -1.535 -4.911 1.00 88.44 101 LYS A CA 1
ATOM 792 C C . LYS A 1 101 ? 24.720 -2.963 -4.758 1.00 88.44 101 LYS A C 1
ATOM 794 O O . LYS A 1 101 ? 24.896 -3.673 -5.742 1.00 88.44 101 LYS A O 1
ATOM 799 N N . THR A 1 102 ? 25.005 -3.382 -3.529 1.00 88.12 102 THR A N 1
ATOM 800 C CA . THR A 1 102 ? 25.526 -4.716 -3.224 1.00 88.12 102 THR A CA 1
ATOM 801 C C . THR A 1 102 ? 24.396 -5.748 -3.135 1.00 88.12 102 THR A C 1
ATOM 803 O O . THR A 1 102 ? 23.245 -5.384 -2.862 1.00 88.12 102 THR A O 1
ATOM 806 N N . PRO A 1 103 ? 24.694 -7.048 -3.323 1.00 88.88 103 PRO A N 1
ATOM 807 C CA . PRO A 1 103 ? 23.744 -8.119 -3.028 1.00 88.88 103 PRO A CA 1
ATOM 808 C C . PRO A 1 103 ? 23.206 -8.032 -1.595 1.00 88.88 103 PRO A C 1
ATOM 810 O O . PRO A 1 103 ? 23.902 -7.552 -0.695 1.00 88.88 103 PRO A O 1
ATOM 813 N N . LEU A 1 104 ? 21.967 -8.489 -1.387 1.00 94.31 104 LEU A N 1
ATOM 814 C CA . LEU A 1 104 ? 21.379 -8.549 -0.051 1.00 94.31 104 LEU A CA 1
ATOM 815 C C . LEU A 1 104 ? 22.215 -9.471 0.845 1.00 94.31 104 LEU A C 1
ATOM 817 O O . LEU A 1 104 ? 22.697 -10.518 0.425 1.00 94.31 104 LEU A O 1
ATOM 821 N N . THR A 1 105 ? 22.388 -9.080 2.103 1.00 96.38 105 THR A N 1
ATOM 822 C CA . THR A 1 105 ? 22.985 -9.962 3.112 1.00 96.38 105 THR A CA 1
ATOM 823 C C . THR A 1 105 ? 22.007 -11.076 3.484 1.00 96.38 105 THR A C 1
ATOM 825 O O . THR A 1 105 ? 20.794 -10.880 3.423 1.00 96.38 105 THR A O 1
ATOM 828 N N . ALA A 1 106 ? 22.497 -12.209 3.999 1.00 97.12 106 ALA A N 1
ATOM 829 C CA . ALA A 1 106 ? 21.638 -13.316 4.446 1.00 97.12 106 ALA A CA 1
ATOM 830 C C . ALA A 1 106 ? 20.558 -12.893 5.470 1.00 97.12 106 ALA A C 1
ATOM 832 O O . ALA A 1 106 ? 19.481 -13.490 5.543 1.00 97.12 106 ALA A O 1
ATOM 833 N N . LYS A 1 107 ? 20.835 -11.848 6.264 1.00 97.44 107 LYS A N 1
ATOM 834 C CA . LYS A 1 107 ? 19.876 -11.263 7.210 1.00 97.44 107 LYS A CA 1
ATOM 835 C C . LYS A 1 107 ? 18.790 -10.452 6.503 1.00 97.44 107 LYS A C 1
ATOM 837 O O . LYS A 1 107 ? 17.620 -10.604 6.833 1.00 97.44 107 LYS A O 1
ATOM 842 N N . GLN A 1 108 ? 19.145 -9.651 5.500 1.00 97.31 108 GLN A N 1
ATOM 843 C CA . GLN A 1 108 ? 18.164 -8.920 4.692 1.00 97.31 108 GLN A CA 1
ATOM 844 C C . GLN A 1 108 ? 17.333 -9.863 3.818 1.00 97.31 108 GLN A C 1
ATOM 846 O O . GLN A 1 108 ? 16.125 -9.688 3.711 1.00 97.31 108 GLN A O 1
ATOM 851 N N . GLU A 1 109 ? 17.937 -10.910 3.257 1.00 97.25 109 GLU A N 1
ATOM 852 C CA . GLU A 1 109 ? 17.186 -11.953 2.554 1.00 97.25 109 GLU A CA 1
ATOM 853 C C . GLU A 1 109 ? 16.177 -12.641 3.478 1.00 97.25 109 GLU A C 1
ATOM 855 O O . GLU A 1 109 ? 15.063 -12.945 3.061 1.00 97.25 109 GLU A O 1
ATOM 860 N N . ARG A 1 110 ? 16.532 -12.864 4.753 1.00 97.88 110 ARG A N 1
ATOM 861 C CA . ARG A 1 110 ? 15.586 -13.366 5.757 1.00 97.88 110 ARG A CA 1
ATOM 862 C C . ARG A 1 110 ? 14.427 -12.394 5.970 1.00 97.88 110 ARG A C 1
ATOM 864 O O . ARG A 1 110 ? 13.290 -12.843 5.957 1.00 97.88 110 ARG A O 1
ATOM 871 N N . MET A 1 111 ? 14.697 -11.093 6.097 1.00 98.00 111 MET A N 1
ATOM 872 C CA . MET A 1 111 ? 13.638 -10.079 6.202 1.00 98.00 111 MET A CA 1
ATOM 873 C C . MET A 1 111 ? 12.683 -10.131 5.005 1.00 98.00 111 MET A C 1
ATOM 875 O O . MET A 1 111 ? 11.470 -10.094 5.187 1.00 98.00 111 MET A O 1
ATOM 879 N N . VAL A 1 112 ? 13.221 -10.241 3.785 1.00 97.50 112 VAL A N 1
ATOM 880 C CA . VAL A 1 112 ? 12.412 -10.343 2.561 1.00 97.50 112 VAL A CA 1
ATOM 881 C C . VAL A 1 112 ? 11.584 -11.629 2.555 1.00 97.50 112 VAL A C 1
ATOM 883 O O . VAL A 1 112 ? 10.389 -11.569 2.287 1.00 97.50 112 VAL A O 1
ATOM 886 N N . ARG A 1 113 ? 12.169 -12.778 2.919 1.00 97.56 113 ARG A N 1
ATOM 887 C CA . ARG A 1 113 ? 11.434 -14.054 2.998 1.00 97.56 113 ARG A CA 1
ATOM 888 C C . ARG A 1 113 ? 10.301 -14.019 4.021 1.00 97.56 113 ARG A C 1
ATOM 890 O O . ARG A 1 113 ? 9.201 -14.470 3.714 1.00 97.56 113 ARG A O 1
ATOM 897 N N . ASP A 1 114 ? 10.553 -13.478 5.210 1.00 98.06 114 ASP A N 1
ATOM 898 C CA . ASP A 1 114 ? 9.541 -13.370 6.265 1.00 98.06 114 ASP A CA 1
ATOM 899 C C . ASP A 1 114 ? 8.403 -12.435 5.840 1.00 98.06 114 ASP A C 1
ATOM 901 O O . ASP A 1 114 ? 7.229 -12.730 6.066 1.00 98.06 114 ASP A O 1
ATOM 905 N N . TRP A 1 115 ? 8.744 -11.333 5.167 1.00 97.50 115 TRP A N 1
ATOM 906 C CA . TRP A 1 115 ? 7.775 -10.422 4.573 1.00 97.50 115 TRP A CA 1
ATOM 907 C C . TRP A 1 115 ? 6.926 -11.090 3.489 1.00 97.50 115 TRP A C 1
ATOM 909 O O . TRP A 1 115 ? 5.701 -10.990 3.518 1.00 97.50 115 TRP A O 1
ATOM 919 N N . GLU A 1 116 ? 7.547 -11.802 2.548 1.00 95.69 116 GLU A N 1
ATOM 920 C CA . GLU A 1 116 ? 6.828 -12.526 1.501 1.00 95.69 116 GLU A CA 1
ATOM 921 C C . GLU A 1 116 ? 5.890 -13.581 2.094 1.00 95.69 116 GLU A C 1
ATOM 923 O O . GLU A 1 116 ? 4.731 -13.668 1.683 1.00 95.69 116 GLU A O 1
ATOM 928 N N . ALA A 1 117 ? 6.358 -14.343 3.088 1.00 96.38 117 ALA A N 1
ATOM 929 C CA . ALA A 1 117 ? 5.551 -15.330 3.797 1.00 96.38 117 ALA A CA 1
ATOM 930 C C . ALA A 1 117 ? 4.337 -14.679 4.470 1.00 96.38 117 ALA A C 1
ATOM 932 O O . ALA A 1 117 ? 3.208 -15.107 4.235 1.00 96.38 117 ALA A O 1
ATOM 933 N N . PHE A 1 118 ? 4.548 -13.596 5.223 1.00 97.25 118 PHE A N 1
ATOM 934 C CA . PHE A 1 118 ? 3.466 -12.838 5.843 1.00 97.25 118 PHE A CA 1
ATOM 935 C C . PHE A 1 118 ? 2.476 -12.288 4.808 1.00 97.25 118 PHE A C 1
ATOM 937 O O . PHE A 1 118 ? 1.266 -12.460 4.964 1.00 97.25 118 PHE A O 1
ATOM 944 N N . SER A 1 119 ? 2.968 -11.674 3.728 1.00 95.06 119 SER A N 1
ATOM 945 C CA . SER A 1 119 ? 2.129 -11.023 2.714 1.00 95.06 119 SER A CA 1
ATOM 946 C C . SER A 1 119 ? 1.145 -11.984 2.037 1.00 95.06 119 SER A C 1
ATOM 948 O O . SER A 1 119 ? 0.040 -11.577 1.682 1.00 95.06 119 SER A O 1
ATOM 950 N N . ARG A 1 120 ? 1.503 -13.272 1.922 1.00 93.62 120 ARG A N 1
ATOM 951 C CA . ARG A 1 120 ? 0.633 -14.335 1.389 1.00 93.62 120 ARG A CA 1
ATOM 952 C C . ARG A 1 120 ? -0.517 -14.704 2.330 1.00 93.62 120 ARG A C 1
ATOM 954 O O . ARG A 1 120 ? -1.519 -15.238 1.871 1.00 93.62 120 ARG A O 1
ATOM 961 N N . THR A 1 121 ? -0.392 -14.427 3.629 1.00 94.00 121 THR A N 1
ATOM 962 C CA . THR A 1 121 ? -1.435 -14.727 4.629 1.00 94.00 121 THR A CA 1
ATOM 963 C C . THR A 1 121 ? -2.492 -13.629 4.746 1.00 94.00 121 THR A C 1
ATOM 965 O O . THR A 1 121 ? -3.519 -13.826 5.397 1.00 94.00 121 THR A O 1
ATOM 968 N N . LEU A 1 122 ? -2.252 -12.461 4.143 1.00 93.81 122 LEU A N 1
ATOM 969 C CA . LEU A 1 122 ? -3.124 -11.306 4.299 1.00 93.81 122 LEU A CA 1
ATOM 970 C C . LEU A 1 122 ? -4.451 -11.474 3.537 1.00 93.81 122 LEU A C 1
ATOM 972 O O . LEU A 1 122 ? -4.444 -11.776 2.340 1.00 93.81 122 LEU A O 1
ATOM 976 N N . PRO A 1 123 ? -5.596 -11.195 4.192 1.00 91.38 123 PRO A N 1
ATOM 977 C CA . PRO A 1 123 ? -6.888 -11.122 3.520 1.00 91.38 123 PRO A CA 1
ATOM 978 C C . PRO A 1 123 ? -6.923 -10.054 2.422 1.00 91.38 123 PRO A C 1
ATOM 980 O O . PRO A 1 123 ? -6.242 -9.032 2.507 1.00 91.38 123 PRO A O 1
ATOM 983 N N . GLU A 1 124 ? -7.813 -10.232 1.445 1.00 88.06 124 GLU A N 1
ATOM 984 C CA . GLU A 1 124 ? -7.946 -9.359 0.267 1.00 88.06 124 GLU A CA 1
ATOM 985 C C . GLU A 1 124 ? -8.146 -7.873 0.597 1.00 88.06 124 GLU A C 1
ATOM 987 O O . GLU A 1 124 ? -7.667 -7.021 -0.142 1.00 88.06 124 GLU A O 1
ATOM 992 N N . LYS A 1 125 ? -8.763 -7.533 1.739 1.00 89.81 125 LYS A N 1
ATOM 993 C CA . LYS A 1 125 ? -8.944 -6.133 2.179 1.00 89.81 125 LYS A CA 1
ATOM 994 C C . LYS A 1 125 ? -7.628 -5.371 2.428 1.00 89.81 125 LYS A C 1
ATOM 996 O O . LYS A 1 125 ? -7.629 -4.142 2.524 1.00 89.81 125 LYS A O 1
ATOM 1001 N N . TYR A 1 126 ? -6.513 -6.088 2.568 1.00 93.62 126 TYR A N 1
ATOM 1002 C CA . TYR A 1 126 ? -5.166 -5.525 2.699 1.00 93.62 126 TYR A CA 1
ATOM 1003 C C . TYR A 1 126 ? -4.395 -5.520 1.379 1.00 93.62 126 TYR A C 1
ATOM 1005 O O . TYR A 1 126 ? -3.241 -5.102 1.373 1.00 93.62 126 TYR A O 1
ATOM 1013 N N . ILE A 1 127 ? -4.999 -5.995 0.285 1.00 93.31 127 ILE A N 1
ATOM 1014 C CA . ILE A 1 127 ? -4.325 -6.234 -0.987 1.00 93.31 127 ILE A CA 1
ATOM 1015 C C . ILE A 1 127 ? -4.919 -5.361 -2.099 1.00 93.31 127 ILE A C 1
ATOM 1017 O O . ILE A 1 127 ? -6.127 -5.334 -2.343 1.00 93.31 127 ILE A O 1
ATOM 1021 N N . GLN A 1 128 ? -4.038 -4.703 -2.842 1.00 92.94 128 GLN A N 1
ATOM 1022 C CA . GLN A 1 128 ? -4.337 -3.993 -4.079 1.00 92.94 128 GLN A CA 1
ATOM 1023 C C . GLN A 1 128 ? -3.598 -4.650 -5.247 1.00 92.94 128 GLN A C 1
ATOM 1025 O O . GLN A 1 128 ? -2.553 -5.271 -5.061 1.00 92.94 128 GLN A O 1
ATOM 1030 N N . ALA A 1 129 ? -4.140 -4.528 -6.455 1.00 93.69 129 ALA A N 1
ATOM 1031 C CA . ALA A 1 129 ? -3.440 -4.974 -7.651 1.00 93.69 129 ALA A CA 1
ATOM 1032 C C . ALA A 1 129 ? -2.327 -3.982 -8.059 1.00 93.69 129 ALA A C 1
ATOM 1034 O O . ALA A 1 129 ? -2.530 -2.770 -8.017 1.00 93.69 129 ALA A O 1
ATOM 1035 N N . ASN A 1 130 ? -1.164 -4.503 -8.457 1.00 91.94 130 ASN A N 1
ATOM 1036 C CA . ASN A 1 130 ? 0.001 -3.757 -8.956 1.00 91.94 130 ASN A CA 1
ATOM 1037 C C . ASN A 1 130 ? 0.068 -3.711 -10.480 1.00 91.94 130 ASN A C 1
ATOM 1039 O O . ASN A 1 130 ? -0.633 -4.459 -11.153 1.00 91.94 130 ASN A O 1
ATOM 1043 N N . PHE A 1 131 ? 1.000 -2.910 -11.010 1.00 92.94 131 PHE A N 1
ATOM 1044 C CA . PHE A 1 131 ? 1.255 -2.776 -12.451 1.00 92.94 131 PHE A CA 1
ATOM 1045 C C . PHE A 1 131 ? 0.070 -2.177 -13.217 1.00 92.94 131 PHE A C 1
ATOM 1047 O O . PHE A 1 131 ? -0.262 -2.616 -14.324 1.00 92.94 131 PHE A O 1
ATOM 1054 N N . GLY A 1 132 ? -0.570 -1.183 -12.591 1.00 89.56 132 GLY A N 1
ATOM 1055 C CA . GLY A 1 132 ? -1.679 -0.412 -13.146 1.00 89.56 132 GLY A CA 1
ATOM 1056 C C . GLY A 1 132 ? -1.300 0.425 -14.372 1.00 89.56 132 GLY A C 1
ATOM 1057 O O . GLY A 1 132 ? -0.244 0.245 -14.977 1.00 89.56 132 GLY A O 1
ATOM 1058 N N . VAL A 1 133 ? -2.210 1.308 -14.773 1.00 86.62 133 VAL A N 1
ATOM 1059 C CA . VAL A 1 133 ? -2.077 2.134 -15.982 1.00 86.62 133 VAL A CA 1
ATOM 1060 C C . VAL A 1 133 ? -1.173 3.335 -15.721 1.00 86.62 133 VAL A C 1
ATOM 1062 O O . VAL A 1 133 ? -1.322 3.992 -14.698 1.00 86.62 133 VAL A O 1
ATOM 1065 N N . ILE A 1 134 ? -0.267 3.631 -16.660 1.00 84.69 134 ILE A N 1
ATOM 1066 C CA . ILE A 1 134 ? 0.621 4.802 -16.613 1.00 84.69 134 ILE A CA 1
ATOM 1067 C C . ILE A 1 134 ? 0.337 5.668 -17.829 1.00 84.69 134 ILE A C 1
ATOM 1069 O O . ILE A 1 134 ? 0.908 5.435 -18.892 1.00 84.69 134 ILE A O 1
ATOM 1073 N N . SER A 1 135 ? -0.527 6.676 -17.683 1.00 80.31 135 SER A N 1
ATOM 1074 C CA . SER A 1 135 ? -0.947 7.512 -18.817 1.00 80.31 135 SER A CA 1
ATOM 1075 C C . SER A 1 135 ? -1.375 6.620 -20.003 1.00 80.31 135 SER A C 1
ATOM 1077 O O . SER A 1 135 ? -2.220 5.745 -19.829 1.00 80.31 135 SER A O 1
ATOM 1079 N N . ASN A 1 136 ? -0.752 6.777 -21.171 1.00 72.62 136 ASN A N 1
ATOM 1080 C CA . ASN A 1 136 ? -1.012 5.980 -22.374 1.00 72.62 136 ASN A CA 1
ATOM 1081 C C . ASN A 1 136 ? -0.117 4.732 -22.515 1.00 72.62 136 ASN A C 1
ATOM 1083 O O . ASN A 1 136 ? -0.146 4.075 -23.554 1.00 72.62 136 ASN A O 1
ATOM 1087 N N . ALA A 1 137 ? 0.725 4.414 -21.528 1.00 75.81 137 ALA A N 1
ATOM 1088 C CA . ALA A 1 137 ? 1.613 3.258 -21.605 1.00 75.81 137 ALA A CA 1
ATOM 1089 C C . ALA A 1 137 ? 0.851 1.939 -21.356 1.00 75.81 137 ALA A C 1
ATOM 1091 O O . ALA A 1 137 ? -0.049 1.900 -20.508 1.00 75.81 137 ALA A O 1
ATOM 1092 N N . PRO A 1 138 ? 1.247 0.833 -22.019 1.00 77.81 138 PRO A N 1
ATOM 1093 C CA . PRO A 1 138 ? 0.641 -0.477 -21.800 1.00 77.81 138 PRO A CA 1
ATOM 1094 C C . PRO A 1 138 ? 0.710 -0.919 -20.334 1.00 77.81 138 PRO A C 1
ATOM 1096 O O . PRO A 1 138 ? 1.762 -0.848 -19.691 1.00 77.81 138 PRO A O 1
ATOM 1099 N N . SER A 1 139 ? -0.413 -1.415 -19.809 1.00 89.12 139 SER A N 1
ATOM 1100 C CA . SER A 1 139 ? -0.520 -1.923 -18.439 1.00 89.12 139 SER A CA 1
ATOM 1101 C C . SER A 1 139 ? -0.642 -3.438 -18.434 1.00 89.12 139 SER A C 1
ATOM 1103 O O . SER A 1 139 ? -1.619 -4.002 -18.928 1.00 89.12 139 SER A O 1
ATOM 1105 N N . ARG A 1 140 ? 0.324 -4.108 -17.793 1.00 90.44 140 ARG A N 1
ATOM 1106 C CA . ARG A 1 140 ? 0.302 -5.570 -17.616 1.00 90.44 140 ARG A CA 1
ATOM 1107 C C . ARG A 1 140 ? -0.968 -6.024 -16.900 1.00 90.44 140 ARG A C 1
ATOM 1109 O O . ARG A 1 140 ? -1.585 -7.001 -17.313 1.00 90.44 140 ARG A O 1
ATOM 1116 N N . LEU A 1 141 ? -1.373 -5.304 -15.852 1.00 94.25 141 LEU A N 1
ATOM 1117 C CA . LEU A 1 141 ? -2.579 -5.616 -15.090 1.00 94.25 141 LEU A CA 1
ATOM 1118 C C . LEU A 1 141 ? -3.841 -5.487 -15.943 1.00 94.25 141 LEU A C 1
ATOM 1120 O O 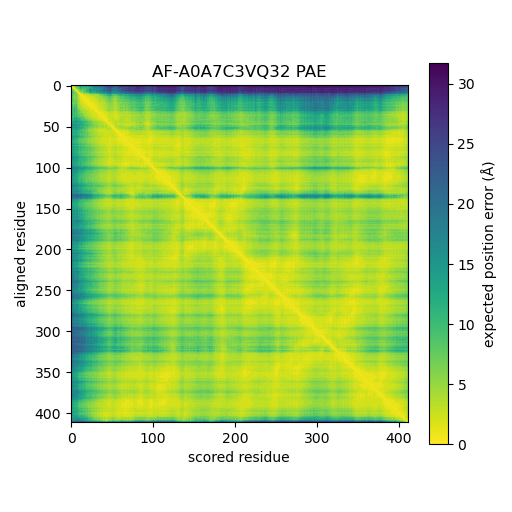. LEU A 1 141 ? -4.692 -6.375 -15.913 1.00 94.25 141 LEU A O 1
ATOM 1124 N N . LEU A 1 142 ? -3.955 -4.397 -16.706 1.00 93.50 142 LEU A N 1
ATOM 1125 C CA . LEU A 1 142 ? -5.110 -4.153 -17.564 1.00 93.50 142 LEU A CA 1
ATOM 1126 C C . LEU A 1 142 ? -5.211 -5.207 -18.669 1.00 93.50 142 LEU A C 1
ATOM 1128 O O . LEU A 1 142 ? -6.286 -5.767 -18.876 1.00 93.50 142 LEU A O 1
ATOM 1132 N N . ASN A 1 143 ? -4.089 -5.548 -19.304 1.00 92.38 143 ASN A N 1
ATOM 1133 C CA . ASN A 1 143 ? -4.035 -6.587 -20.332 1.00 92.38 143 ASN A CA 1
ATOM 1134 C C . ASN A 1 143 ? -4.444 -7.953 -19.760 1.00 92.38 143 ASN A C 1
ATOM 1136 O O . ASN A 1 143 ? -5.264 -8.656 -20.353 1.00 92.38 143 ASN A O 1
ATOM 1140 N N . MET A 1 144 ? -3.955 -8.307 -18.565 1.00 94.88 144 MET A N 1
ATOM 1141 C CA . MET A 1 144 ? -4.370 -9.529 -17.866 1.00 94.88 144 MET A CA 1
ATOM 1142 C C . MET A 1 144 ? -5.861 -9.523 -17.520 1.00 94.88 144 MET A C 1
ATOM 1144 O O . MET A 1 144 ? -6.530 -10.543 -17.689 1.00 94.88 144 MET A O 1
ATOM 1148 N N . TYR A 1 145 ? -6.399 -8.388 -17.071 1.00 96.06 145 TYR A N 1
ATOM 1149 C CA . TYR A 1 145 ? -7.819 -8.258 -16.755 1.00 96.06 145 TYR A CA 1
ATOM 1150 C C . TYR A 1 145 ? -8.691 -8.419 -18.003 1.00 96.06 145 TYR A C 1
ATOM 1152 O O . TYR A 1 145 ? -9.641 -9.200 -17.999 1.00 96.06 145 TYR A O 1
ATOM 1160 N N . ARG A 1 146 ? -8.328 -7.761 -19.109 1.00 95.56 146 ARG A N 1
ATOM 1161 C CA . ARG A 1 146 ? -9.019 -7.886 -20.401 1.00 95.56 146 ARG A CA 1
ATOM 1162 C C . ARG A 1 146 ? -8.967 -9.314 -20.932 1.00 95.56 146 ARG A C 1
ATOM 1164 O O . ARG A 1 146 ? -9.993 -9.844 -21.351 1.00 95.56 146 ARG A O 1
ATOM 1171 N N . ALA A 1 147 ? -7.812 -9.976 -20.862 1.00 95.75 147 ALA A N 1
ATOM 1172 C CA . ALA A 1 147 ? -7.675 -11.382 -21.243 1.00 95.75 147 ALA A CA 1
ATOM 1173 C C . ALA A 1 147 ? -8.543 -12.309 -20.372 1.00 95.75 147 ALA A C 1
ATOM 1175 O O . ALA A 1 147 ? -9.205 -13.216 -20.886 1.00 95.75 147 ALA A O 1
ATOM 1176 N N . TRP A 1 148 ? -8.595 -12.055 -19.062 1.00 97.19 148 TRP A N 1
ATOM 1177 C CA . TRP A 1 148 ? -9.462 -12.786 -18.142 1.00 97.19 148 TRP A CA 1
ATOM 1178 C C . TRP A 1 148 ? -10.943 -12.598 -18.490 1.00 97.19 148 TRP A C 1
ATOM 1180 O O . TRP A 1 148 ? -11.678 -13.584 -18.566 1.00 97.19 148 TRP A O 1
ATOM 1190 N N . LEU A 1 149 ? -11.371 -11.367 -18.790 1.00 97.62 149 LEU A N 1
ATOM 1191 C CA . LEU A 1 149 ? -12.739 -11.068 -19.217 1.00 97.62 149 LEU A CA 1
ATOM 1192 C C . LEU A 1 149 ? -13.086 -11.740 -20.549 1.00 97.62 149 LEU A C 1
ATOM 1194 O O . LEU A 1 149 ? -14.142 -12.360 -20.652 1.00 97.62 149 LEU A O 1
ATOM 1198 N N . ARG A 1 150 ? -12.190 -11.711 -21.544 1.00 97.44 150 ARG A N 1
ATOM 1199 C CA . ARG A 1 150 ? -12.391 -12.429 -22.815 1.00 97.44 150 ARG A CA 1
ATOM 1200 C C . ARG A 1 150 ? -12.672 -13.904 -22.580 1.00 97.44 150 ARG A C 1
ATOM 1202 O O . ARG A 1 150 ? -13.629 -14.440 -23.130 1.00 97.44 150 ARG A O 1
ATOM 1209 N N . LYS A 1 151 ? -11.886 -14.554 -21.720 1.00 97.44 151 LYS A N 1
ATOM 1210 C CA . LYS A 1 151 ? -12.111 -15.957 -21.357 1.00 97.44 151 LYS A CA 1
ATOM 1211 C C . LYS A 1 151 ? -13.431 -16.142 -20.604 1.00 97.44 151 LYS A C 1
ATOM 1213 O O . LYS A 1 151 ? -14.190 -17.051 -20.915 1.00 97.44 151 LYS A O 1
ATOM 1218 N N . ARG A 1 152 ? -13.719 -15.279 -19.628 1.00 96.88 152 ARG A N 1
ATOM 1219 C CA . ARG A 1 152 ? -14.915 -15.341 -18.773 1.00 96.88 152 ARG A CA 1
ATOM 1220 C C . ARG A 1 152 ? -16.225 -15.154 -19.545 1.00 96.88 152 ARG A C 1
ATOM 1222 O O . ARG A 1 152 ? -17.238 -15.732 -19.145 1.00 96.88 152 ARG A O 1
ATOM 1229 N N . PHE A 1 153 ? -16.208 -14.356 -20.609 1.00 97.31 153 PHE A N 1
ATOM 1230 C CA . PHE A 1 153 ? -17.374 -14.016 -21.428 1.00 97.31 153 PHE A CA 1
ATOM 1231 C C . PHE A 1 153 ? -17.323 -14.636 -22.830 1.00 97.31 153 PHE A C 1
ATOM 1233 O O . PHE A 1 153 ? -18.092 -14.230 -23.693 1.00 97.31 153 PHE A O 1
ATOM 1240 N N . ASN A 1 154 ? -16.447 -15.617 -23.081 1.00 97.38 154 ASN A N 1
ATOM 1241 C CA . ASN A 1 154 ? -16.298 -16.280 -24.386 1.00 97.38 154 ASN A CA 1
ATOM 1242 C C . ASN A 1 154 ? -16.137 -15.286 -25.554 1.00 97.38 154 ASN A C 1
ATOM 1244 O O . ASN A 1 154 ? -16.747 -15.441 -26.607 1.00 97.38 154 ASN A O 1
ATOM 1248 N N . ASN A 1 155 ? -15.341 -14.237 -25.335 1.00 97.00 155 ASN A N 1
ATOM 1249 C CA . ASN A 1 155 ? -15.100 -13.134 -26.265 1.00 97.00 155 ASN A CA 1
ATOM 1250 C C . ASN A 1 155 ? -16.368 -12.359 -26.693 1.00 97.00 155 ASN A C 1
ATOM 1252 O O . ASN A 1 155 ? -16.351 -11.667 -27.706 1.00 97.00 155 ASN A O 1
ATOM 1256 N N . ASN A 1 156 ? -17.456 -12.446 -25.921 1.00 97.81 156 ASN A N 1
ATOM 1257 C CA . ASN A 1 156 ? -18.705 -11.729 -26.164 1.00 97.81 156 ASN A CA 1
ATOM 1258 C C . ASN A 1 156 ? -18.728 -10.409 -25.374 1.00 97.81 156 ASN A C 1
ATOM 1260 O O . ASN A 1 156 ? -18.969 -10.400 -24.163 1.00 97.81 156 ASN A O 1
ATOM 1264 N N . ILE A 1 157 ? -18.464 -9.299 -26.069 1.00 97.62 157 ILE A N 1
ATOM 1265 C CA . ILE A 1 157 ? -18.448 -7.960 -25.467 1.00 97.62 157 ILE A CA 1
ATOM 1266 C C . ILE A 1 157 ? -19.850 -7.501 -25.037 1.00 97.62 157 ILE A C 1
ATOM 1268 O O . ILE A 1 157 ? -19.991 -6.904 -23.973 1.00 97.62 157 ILE A O 1
ATOM 1272 N N . ASP A 1 158 ? -20.902 -7.878 -25.769 1.00 98.12 158 ASP A N 1
ATOM 1273 C CA . ASP A 1 158 ? -22.289 -7.523 -25.440 1.00 98.12 158 ASP A CA 1
ATOM 1274 C C . ASP A 1 158 ? -22.742 -8.157 -24.120 1.00 98.12 158 ASP A C 1
ATOM 1276 O O . ASP A 1 158 ? -23.435 -7.536 -23.312 1.00 98.12 158 ASP A O 1
ATOM 1280 N N . ALA A 1 159 ? -22.312 -9.394 -23.855 1.00 97.88 159 ALA A N 1
ATOM 1281 C CA . ALA A 1 159 ? -22.581 -10.076 -22.595 1.00 97.88 159 ALA A CA 1
ATOM 1282 C C . ALA A 1 159 ? -21.897 -9.376 -21.408 1.00 97.88 159 ALA A C 1
ATOM 1284 O O . ALA A 1 159 ? -22.503 -9.260 -20.337 1.00 97.88 159 ALA A O 1
ATOM 1285 N N . LEU A 1 160 ? -20.664 -8.889 -21.598 1.00 97.81 160 LEU A N 1
ATOM 1286 C CA . LEU A 1 160 ? -19.958 -8.084 -20.599 1.00 97.81 160 LEU A CA 1
ATOM 1287 C C . LEU A 1 160 ? -20.685 -6.755 -20.364 1.00 97.81 160 LEU A C 1
ATOM 1289 O O . LEU A 1 160 ? -21.017 -6.438 -19.223 1.00 97.81 160 LEU A O 1
ATOM 1293 N N . ASN A 1 161 ? -20.982 -6.020 -21.435 1.00 97.81 161 ASN A N 1
ATOM 1294 C CA . ASN A 1 161 ? -21.684 -4.736 -21.411 1.00 97.81 161 ASN A CA 1
ATOM 1295 C C . ASN A 1 161 ? -23.043 -4.836 -20.719 1.00 97.81 161 ASN A C 1
ATOM 1297 O O . ASN A 1 161 ? -23.365 -4.018 -19.860 1.00 97.81 161 ASN A O 1
ATOM 1301 N N . LYS A 1 162 ? -23.805 -5.903 -20.983 1.00 97.81 162 LYS A N 1
ATOM 1302 C CA . LYS A 1 162 ? -25.071 -6.176 -20.295 1.00 97.81 162 LYS A CA 1
ATOM 1303 C C . LYS A 1 162 ? -24.894 -6.371 -18.787 1.00 97.81 162 LYS A C 1
ATOM 1305 O O . LYS A 1 162 ? -25.731 -5.907 -18.013 1.00 97.81 162 LYS A O 1
ATOM 1310 N N . LEU A 1 163 ? -23.834 -7.061 -18.357 1.00 97.31 163 LEU A N 1
ATOM 1311 C CA . LEU A 1 163 ? -23.562 -7.275 -16.933 1.00 97.31 163 LEU A CA 1
ATOM 1312 C C . LEU A 1 163 ? -23.072 -5.993 -16.250 1.00 97.31 163 LEU A C 1
ATOM 1314 O O . LEU A 1 163 ? -23.499 -5.688 -15.135 1.00 97.31 163 LEU A O 1
ATOM 1318 N N . TYR A 1 164 ? -22.159 -5.271 -16.898 1.00 96.44 164 TYR A N 1
ATOM 1319 C CA . TYR A 1 164 ? -21.519 -4.078 -16.342 1.00 96.44 164 TYR A CA 1
ATOM 1320 C C . TYR A 1 164 ? -22.389 -2.828 -16.475 1.00 96.44 164 TYR A C 1
ATOM 1322 O O . TYR A 1 164 ? -22.184 -1.883 -15.721 1.00 96.44 164 TYR A O 1
ATOM 1330 N N . ARG A 1 165 ? -23.401 -2.864 -17.353 1.00 96.12 165 ARG A N 1
ATOM 1331 C CA . ARG A 1 165 ? -24.199 -1.707 -17.783 1.00 96.12 165 ARG A CA 1
ATOM 1332 C C . ARG A 1 165 ? -23.312 -0.630 -18.409 1.00 96.12 165 ARG A C 1
ATOM 1334 O O . ARG A 1 165 ? -23.368 0.533 -18.026 1.00 96.12 165 ARG A O 1
ATOM 1341 N N . GLU A 1 166 ? -22.476 -1.063 -19.342 1.00 95.75 166 GLU A N 1
ATOM 1342 C CA . GLU A 1 166 ? -21.529 -0.235 -20.095 1.00 95.75 166 GLU A CA 1
ATOM 1343 C C . GLU A 1 166 ? -21.723 -0.465 -21.600 1.00 95.75 166 GLU A C 1
ATOM 1345 O O . GLU A 1 166 ? -22.429 -1.389 -21.997 1.00 95.75 166 GLU A O 1
ATOM 1350 N N . GLU A 1 167 ? -21.086 0.359 -22.429 1.00 96.31 167 GLU A N 1
ATOM 1351 C CA . GLU A 1 167 ? -21.191 0.324 -23.895 1.00 96.31 167 GLU A CA 1
ATOM 1352 C C . GLU A 1 167 ? -19.791 0.273 -24.528 1.00 96.31 167 GLU A C 1
ATOM 1354 O O . GLU A 1 167 ? -19.419 1.085 -25.367 1.00 96.31 167 GLU A O 1
ATOM 1359 N N . ASN A 1 168 ? -18.963 -0.667 -24.071 1.00 96.31 168 ASN A N 1
ATOM 1360 C CA . ASN A 1 168 ? -17.631 -0.875 -24.631 1.00 96.31 168 ASN A CA 1
ATOM 1361 C C . ASN A 1 168 ? -17.734 -1.463 -26.044 1.00 96.31 168 ASN A C 1
ATOM 1363 O O . ASN A 1 168 ? -18.338 -2.520 -26.213 1.00 96.31 168 ASN A O 1
ATOM 1367 N N . GLU A 1 169 ? -17.098 -0.844 -27.037 1.00 95.19 169 GLU A N 1
ATOM 1368 C CA . GLU A 1 169 ? -17.063 -1.380 -28.409 1.00 95.19 169 GLU A CA 1
ATOM 1369 C C . GLU A 1 169 ? -16.236 -2.669 -28.491 1.00 95.19 169 GLU A C 1
ATOM 1371 O O . GLU A 1 169 ? -16.556 -3.600 -29.229 1.00 95.19 169 GLU A O 1
ATOM 1376 N N . THR A 1 170 ? -15.154 -2.738 -27.713 1.00 95.44 170 THR A N 1
ATOM 1377 C CA . THR A 1 170 ? -14.256 -3.892 -27.663 1.00 95.44 170 THR A CA 1
ATOM 1378 C C . THR A 1 170 ? -13.746 -4.112 -26.242 1.00 95.44 170 THR A C 1
ATOM 1380 O O . THR A 1 170 ? -13.851 -3.247 -25.374 1.00 95.44 170 THR A O 1
ATOM 1383 N N . PHE A 1 171 ? -13.105 -5.255 -25.987 1.00 94.94 171 PHE A N 1
ATOM 1384 C CA . PHE A 1 171 ? -12.415 -5.472 -24.711 1.00 94.94 171 PHE A CA 1
ATOM 1385 C C . PHE A 1 171 ? -11.271 -4.466 -24.471 1.00 94.94 171 PHE A C 1
ATOM 1387 O O . PHE A 1 171 ? -10.884 -4.277 -23.321 1.00 94.94 171 PHE A O 1
ATOM 1394 N N . GLU A 1 172 ? -10.762 -3.789 -25.510 1.00 91.50 172 GLU A N 1
ATOM 1395 C CA . GLU A 1 172 ? -9.701 -2.779 -25.380 1.00 91.50 172 GLU A CA 1
ATOM 1396 C C . GLU A 1 172 ? -10.184 -1.431 -24.842 1.00 91.50 172 GLU A C 1
ATOM 1398 O O . GLU A 1 172 ? -9.370 -0.617 -24.408 1.00 91.50 172 GLU A O 1
ATOM 1403 N N . THR A 1 173 ? -11.494 -1.192 -24.795 1.00 92.88 173 THR A N 1
ATOM 1404 C CA . THR A 1 173 ? -12.055 0.001 -24.143 1.00 92.88 173 THR A CA 1
ATOM 1405 C C . THR A 1 173 ? -12.469 -0.270 -22.698 1.00 92.88 173 THR A C 1
ATOM 1407 O O . THR A 1 173 ? -12.827 0.654 -21.976 1.00 92.88 173 THR A O 1
ATOM 1410 N N . VAL A 1 174 ? -12.363 -1.522 -22.232 1.00 93.88 174 VAL A N 1
ATOM 1411 C CA . VAL A 1 174 ? -12.707 -1.897 -20.857 1.00 93.88 174 VAL A CA 1
ATOM 1412 C C . VAL A 1 174 ? -11.598 -1.461 -19.904 1.00 93.88 174 VAL A C 1
ATOM 1414 O O . VAL A 1 174 ? -10.426 -1.789 -20.112 1.00 93.88 174 VAL A O 1
ATOM 1417 N N . PHE A 1 175 ? -11.976 -0.782 -18.820 1.00 91.75 175 PHE A N 1
ATOM 1418 C CA . PHE A 1 175 ? -11.077 -0.360 -17.743 1.00 91.75 175 PHE A CA 1
ATOM 1419 C C . PHE A 1 175 ? -11.367 -1.076 -16.422 1.00 91.75 175 PHE A C 1
ATOM 1421 O O . PHE A 1 175 ? -12.504 -1.474 -16.135 1.00 91.75 175 PHE A O 1
ATOM 1428 N N . ILE A 1 176 ? -10.320 -1.209 -15.602 1.00 92.06 176 ILE A N 1
ATOM 1429 C CA . ILE A 1 176 ? -10.431 -1.711 -14.229 1.00 92.06 176 ILE A CA 1
ATOM 1430 C C . ILE A 1 176 ? -11.316 -0.779 -13.383 1.00 92.06 176 ILE A C 1
ATOM 1432 O O . ILE A 1 176 ? -11.330 0.432 -13.617 1.00 92.06 176 ILE A O 1
ATOM 1436 N N . PRO A 1 177 ? -12.062 -1.303 -12.398 1.00 91.38 177 PRO A N 1
ATOM 1437 C CA . PRO A 1 177 ? -12.815 -0.460 -11.476 1.00 91.38 177 PRO A CA 1
ATOM 1438 C C . PRO A 1 177 ? -11.881 0.393 -10.618 1.00 91.38 177 PRO A C 1
ATOM 1440 O O . PRO A 1 177 ? -10.783 -0.037 -10.261 1.00 91.38 177 PRO A O 1
ATOM 1443 N N . PHE A 1 178 ? -12.337 1.586 -10.245 1.00 87.00 178 PHE A N 1
ATOM 1444 C CA . PHE A 1 178 ? -11.560 2.486 -9.402 1.00 87.00 178 PHE A CA 1
ATOM 1445 C C . PHE A 1 178 ? -11.677 2.093 -7.922 1.00 87.00 178 PHE A C 1
ATOM 1447 O O . PHE A 1 178 ? -12.751 2.170 -7.322 1.00 87.00 178 PHE A O 1
ATOM 1454 N N . GLU A 1 179 ? -10.565 1.665 -7.324 1.00 90.62 179 GLU A N 1
ATOM 1455 C CA . GLU A 1 179 ? -10.478 1.370 -5.891 1.00 90.62 179 GLU A CA 1
ATOM 1456 C C . GLU A 1 179 ? -9.978 2.604 -5.130 1.00 90.62 179 GLU A C 1
ATOM 1458 O O . GLU A 1 179 ? -8.837 3.024 -5.305 1.00 90.62 179 GLU A O 1
ATOM 1463 N N . ARG A 1 180 ? -10.806 3.164 -4.240 1.00 89.19 180 ARG A N 1
ATOM 1464 C CA . ARG A 1 180 ? -10.434 4.316 -3.402 1.00 89.19 180 ARG A CA 1
ATOM 1465 C C . ARG A 1 180 ? -9.836 3.849 -2.083 1.00 89.19 180 ARG A C 1
ATOM 1467 O O . ARG A 1 180 ? -10.428 4.009 -1.019 1.00 89.19 180 ARG A O 1
ATOM 1474 N N . ILE A 1 181 ? -8.674 3.209 -2.159 1.00 86.69 181 ILE A N 1
ATOM 1475 C CA . ILE A 1 181 ? -8.052 2.608 -0.979 1.00 86.69 181 ILE A CA 1
ATOM 1476 C C . ILE A 1 181 ? -7.737 3.656 0.102 1.00 86.69 181 ILE A C 1
ATOM 1478 O O . ILE A 1 181 ? -7.949 3.388 1.277 1.00 86.69 181 ILE A O 1
ATOM 1482 N N . ASP A 1 182 ? -7.352 4.877 -0.229 1.00 83.25 182 ASP A N 1
ATOM 1483 C CA . ASP A 1 182 ? -7.004 5.847 0.821 1.00 83.25 182 ASP A CA 1
ATOM 1484 C C . ASP A 1 182 ? -8.234 6.503 1.463 1.00 83.25 182 ASP A C 1
ATOM 1486 O O . ASP A 1 182 ? -8.149 7.084 2.543 1.00 83.25 182 ASP A O 1
ATOM 1490 N N . SER A 1 183 ? -9.414 6.347 0.853 1.00 88.44 183 SER A N 1
ATOM 1491 C CA . SER A 1 183 ? -10.663 6.857 1.409 1.00 88.44 183 SER A CA 1
ATOM 1492 C C . SER A 1 183 ? -11.094 6.065 2.642 1.00 88.44 183 SER A C 1
ATOM 1494 O O . SER A 1 183 ? -11.135 4.828 2.649 1.00 88.44 183 SER A O 1
ATOM 1496 N N . ARG A 1 184 ? -11.475 6.804 3.686 1.00 90.88 184 ARG A N 1
ATOM 1497 C CA . ARG A 1 184 ? -11.771 6.263 5.013 1.00 90.88 184 ARG A CA 1
ATOM 1498 C C . ARG A 1 184 ? -12.946 5.285 5.005 1.00 90.88 184 ARG A C 1
ATOM 1500 O O . ARG A 1 184 ? -12.892 4.223 5.630 1.00 90.88 184 ARG A O 1
ATOM 1507 N N . GLU A 1 185 ? -14.009 5.669 4.317 1.00 90.19 185 GLU A N 1
ATOM 1508 C CA . GLU A 1 185 ? -15.294 4.983 4.238 1.00 90.19 185 GLU A CA 1
ATOM 1509 C C . GLU A 1 185 ? -15.374 3.959 3.105 1.00 90.19 185 GLU A C 1
ATOM 1511 O O . GLU A 1 185 ? -16.322 3.176 3.053 1.00 90.19 185 GLU A O 1
ATOM 1516 N N . TRP A 1 186 ? -14.394 3.944 2.198 1.00 89.88 186 TRP A N 1
ATOM 1517 C CA . TRP A 1 186 ? -14.478 3.105 1.013 1.00 89.88 186 TRP A CA 1
ATOM 1518 C C . TRP A 1 186 ? -14.430 1.617 1.364 1.00 89.88 186 TRP A C 1
ATOM 1520 O O . TRP A 1 186 ? -13.544 1.126 2.073 1.00 89.88 186 TRP A O 1
ATOM 1530 N N . GLN A 1 187 ? -15.392 0.900 0.796 1.00 86.81 187 GLN A N 1
ATOM 1531 C CA . GLN A 1 187 ? -15.485 -0.550 0.753 1.00 86.81 187 GLN A CA 1
ATOM 1532 C C . GLN A 1 187 ? -15.724 -0.957 -0.705 1.00 86.81 187 GLN A C 1
ATOM 1534 O O . GLN A 1 187 ? -16.313 -0.172 -1.457 1.00 86.81 187 GLN A O 1
ATOM 1539 N N . PRO A 1 188 ? -15.327 -2.173 -1.116 1.00 89.00 188 PRO A N 1
ATOM 1540 C CA . PRO A 1 188 ? -15.678 -2.677 -2.432 1.00 89.00 188 PRO A CA 1
ATOM 1541 C C . PRO A 1 188 ? -17.192 -2.630 -2.650 1.00 89.00 188 PRO A C 1
ATOM 1543 O O . PRO A 1 188 ? -17.979 -3.165 -1.866 1.00 89.00 188 PRO A O 1
ATOM 1546 N N . GLU A 1 189 ? -17.595 -1.973 -3.728 1.00 87.50 189 GLU A N 1
ATOM 1547 C CA . GLU A 1 189 ? -18.991 -1.855 -4.121 1.00 87.50 189 GLU A CA 1
ATOM 1548 C C . GLU A 1 189 ? -19.610 -3.229 -4.427 1.00 87.50 189 GLU A C 1
ATOM 1550 O O . GLU A 1 189 ? -18.952 -4.173 -4.873 1.00 87.50 189 GLU A O 1
ATOM 1555 N N . LYS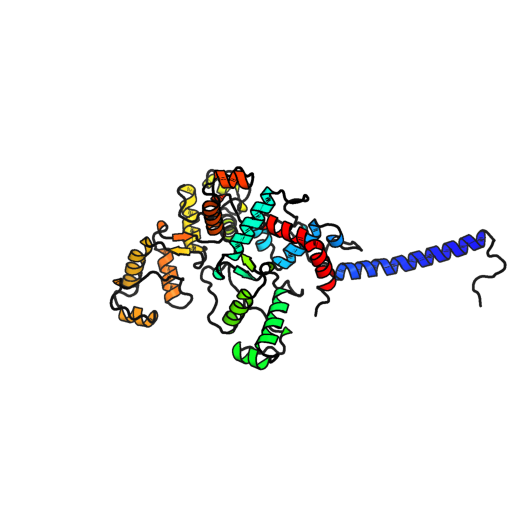 A 1 190 ? -20.927 -3.340 -4.243 1.00 89.25 190 LYS A N 1
ATOM 1556 C CA . LYS A 1 190 ? -21.684 -4.568 -4.545 1.00 89.25 190 LYS A CA 1
ATOM 1557 C C . LYS A 1 190 ? -22.062 -4.689 -6.029 1.00 89.25 190 LYS A C 1
ATOM 1559 O O . LYS A 1 190 ? -22.861 -5.549 -6.392 1.00 89.25 190 LYS A O 1
ATOM 1564 N N . THR A 1 191 ? -21.527 -3.820 -6.887 1.00 92.62 191 THR A N 1
ATOM 1565 C CA . THR A 1 191 ? -21.804 -3.824 -8.328 1.00 92.62 191 THR A CA 1
ATOM 1566 C C . THR A 1 191 ? -21.228 -5.083 -8.988 1.00 92.62 191 THR A C 1
ATOM 1568 O O . THR A 1 191 ? -20.162 -5.549 -8.576 1.00 92.62 191 THR A O 1
ATOM 1571 N N . PRO A 1 192 ? -21.868 -5.639 -10.037 1.00 95.50 192 PRO A N 1
ATOM 1572 C CA . PRO A 1 192 ? -21.346 -6.818 -10.731 1.00 95.50 192 PRO A CA 1
ATOM 1573 C C . PRO A 1 192 ? -19.898 -6.648 -11.206 1.00 95.50 192 PRO A C 1
ATOM 1575 O O . PRO A 1 192 ? -19.087 -7.558 -11.047 1.00 95.50 192 PRO A O 1
ATOM 1578 N N . LYS A 1 193 ? -19.555 -5.456 -11.708 1.00 95.81 193 LYS A N 1
ATOM 1579 C CA . LYS A 1 193 ? -18.203 -5.102 -12.150 1.00 95.81 193 LYS A CA 1
ATOM 1580 C C . LYS A 1 193 ? -17.164 -5.207 -11.029 1.00 95.81 193 LYS A C 1
ATOM 1582 O O . LYS A 1 193 ? -16.124 -5.835 -11.225 1.00 95.81 193 LYS A O 1
ATOM 1587 N N . MET A 1 194 ? -17.451 -4.661 -9.845 1.00 94.75 194 MET A N 1
ATOM 1588 C CA . MET A 1 194 ? -16.551 -4.783 -8.695 1.00 94.75 194 MET A CA 1
ATOM 1589 C C . MET A 1 194 ? -16.426 -6.240 -8.227 1.00 94.75 194 MET A C 1
ATOM 1591 O O . MET A 1 194 ? -15.336 -6.688 -7.890 1.00 94.75 194 MET A O 1
ATOM 1595 N N . GLN A 1 195 ? -17.508 -7.019 -8.263 1.00 94.69 195 GLN A N 1
ATOM 1596 C CA . GLN A 1 195 ? -17.461 -8.432 -7.871 1.00 94.69 195 GLN A CA 1
ATOM 1597 C C . GLN A 1 195 ? -16.628 -9.289 -8.842 1.00 94.69 195 GLN A C 1
ATOM 1599 O O . GLN A 1 195 ? -15.864 -10.145 -8.396 1.00 94.69 195 GLN A O 1
ATOM 1604 N N . GLU A 1 196 ? -16.715 -9.056 -10.156 1.00 96.19 196 GLU A N 1
ATOM 1605 C CA . GLU A 1 196 ? -15.829 -9.717 -11.129 1.00 96.19 196 GLU A CA 1
ATOM 1606 C C . GLU A 1 196 ? -14.368 -9.267 -10.956 1.00 96.19 196 GLU A C 1
ATOM 1608 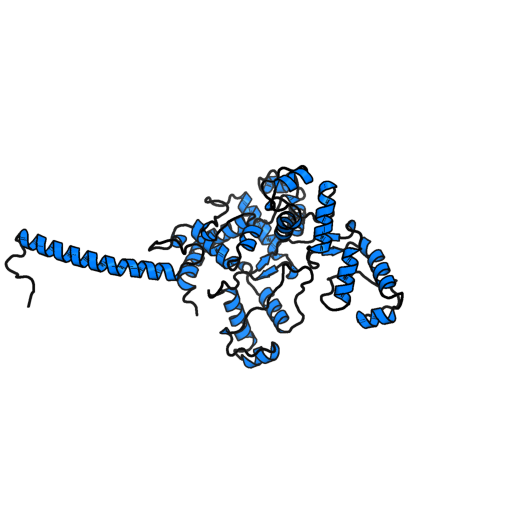O O . GLU A 1 196 ? -13.455 -10.088 -11.041 1.00 96.19 196 GLU A O 1
ATOM 1613 N N . TRP A 1 197 ? -14.133 -7.991 -10.633 1.00 95.62 197 TRP A N 1
ATOM 1614 C CA . TRP A 1 197 ? -12.800 -7.483 -10.303 1.00 95.62 197 TRP A CA 1
ATOM 1615 C C . TRP A 1 197 ? -12.186 -8.154 -9.073 1.00 95.62 197 TRP A C 1
ATOM 1617 O O . TRP A 1 197 ? -11.027 -8.560 -9.123 1.00 95.62 197 TRP A O 1
ATOM 1627 N N . LEU A 1 198 ? -12.952 -8.345 -7.994 1.00 94.12 198 LEU A N 1
ATOM 1628 C CA . LEU A 1 198 ? -12.473 -9.056 -6.805 1.00 94.12 198 LEU A CA 1
ATOM 1629 C C . LEU A 1 198 ? -12.099 -10.513 -7.121 1.00 94.12 198 LEU A C 1
ATOM 1631 O O . LEU A 1 198 ? -11.041 -10.973 -6.696 1.00 94.12 198 LEU A O 1
ATOM 1635 N N . LYS A 1 199 ? -12.894 -11.219 -7.941 1.00 95.12 199 LYS A N 1
ATOM 1636 C CA . LYS A 1 199 ? -12.557 -12.581 -8.407 1.00 95.12 199 LYS A CA 1
ATOM 1637 C C . LYS A 1 199 ? -11.263 -12.607 -9.217 1.00 95.12 199 LYS A C 1
ATOM 1639 O O . LYS A 1 199 ? -10.421 -13.479 -9.007 1.00 95.12 199 LYS A O 1
ATOM 1644 N N . PHE A 1 200 ? -11.090 -11.649 -10.127 1.00 95.69 200 PHE A N 1
ATOM 1645 C CA . PHE A 1 200 ? -9.848 -11.507 -10.878 1.00 95.69 200 PHE A CA 1
ATOM 1646 C C . PHE A 1 200 ? -8.662 -11.230 -9.944 1.00 95.69 200 PHE A C 1
ATOM 1648 O O . PHE A 1 200 ? -7.661 -11.943 -10.019 1.00 95.69 200 PHE A O 1
ATOM 1655 N N . LYS A 1 201 ? -8.790 -10.282 -9.004 1.00 93.94 201 LYS A N 1
ATOM 1656 C CA . LYS A 1 201 ? -7.758 -9.973 -7.999 1.00 93.94 201 LYS 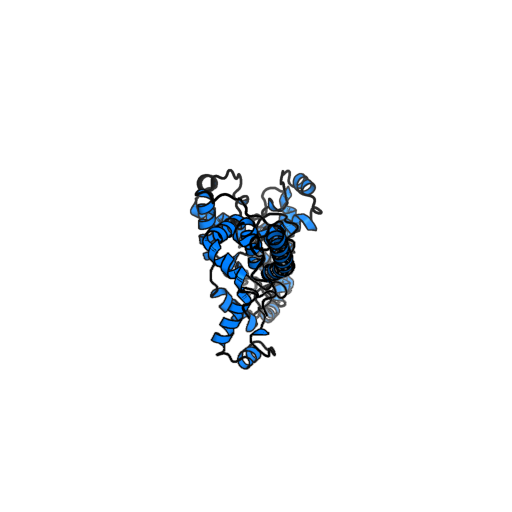A CA 1
ATOM 1657 C C . LYS A 1 201 ? -7.352 -11.193 -7.179 1.00 93.94 201 LYS A C 1
ATOM 1659 O O . LYS A 1 201 ? -6.163 -11.390 -6.940 1.00 93.94 201 LYS A O 1
ATOM 1664 N N . ALA A 1 202 ? -8.312 -12.024 -6.782 1.00 92.31 202 ALA A N 1
ATOM 1665 C CA . ALA A 1 202 ? -8.041 -13.258 -6.053 1.00 92.31 202 ALA A CA 1
ATOM 1666 C C . ALA A 1 202 ? -7.182 -14.244 -6.867 1.00 92.31 202 ALA A C 1
ATOM 1668 O O . ALA A 1 202 ? -6.359 -14.952 -6.287 1.00 92.31 202 ALA A O 1
ATOM 1669 N N . SER A 1 203 ? -7.331 -14.248 -8.198 1.00 92.81 203 SER A N 1
ATOM 1670 C CA . SER A 1 203 ? -6.575 -15.103 -9.126 1.00 92.81 203 SER A CA 1
ATOM 1671 C C . SER A 1 203 ? -5.196 -14.566 -9.527 1.00 92.81 203 SER A C 1
ATOM 1673 O O . SER A 1 203 ? -4.451 -15.265 -10.213 1.00 92.81 203 SER A O 1
ATOM 1675 N N . LEU A 1 204 ? -4.852 -13.334 -9.132 1.00 93.56 204 LEU A N 1
ATOM 1676 C CA . LEU A 1 204 ? -3.590 -12.714 -9.523 1.00 93.56 204 LEU A CA 1
ATOM 1677 C C . LEU A 1 204 ? -2.380 -13.451 -8.923 1.00 93.56 204 LEU A C 1
ATOM 1679 O O . LEU A 1 204 ? -2.407 -13.806 -7.737 1.00 93.56 204 LEU A O 1
ATOM 1683 N N . PRO A 1 205 ? -1.288 -13.601 -9.697 1.00 92.44 205 PRO A N 1
ATOM 1684 C CA . PRO A 1 205 ? 0.004 -14.024 -9.169 1.00 92.44 205 PRO A CA 1
ATOM 1685 C C . PRO A 1 205 ? 0.500 -13.106 -8.044 1.00 92.44 205 PRO A C 1
ATOM 1687 O O . PRO A 1 20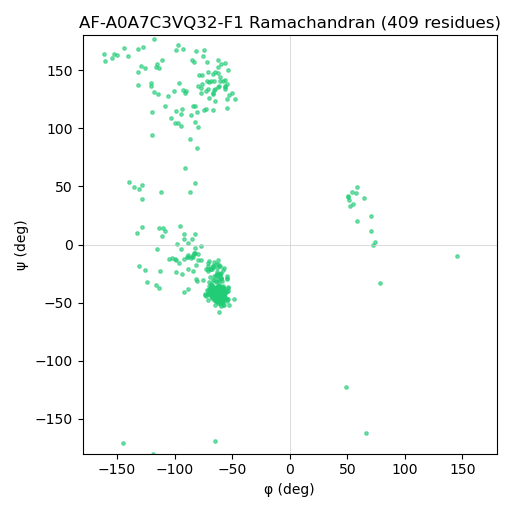5 ? 0.122 -11.933 -7.961 1.00 92.44 205 PRO A O 1
ATOM 1690 N N . GLN A 1 206 ? 1.373 -13.627 -7.180 1.00 88.12 206 GLN A N 1
ATOM 1691 C CA . GLN A 1 206 ? 1.820 -12.923 -5.974 1.00 88.12 206 GLN A CA 1
ATOM 1692 C C . GLN A 1 206 ? 2.488 -11.575 -6.279 1.00 88.12 206 GLN A C 1
ATOM 1694 O O . GLN A 1 206 ? 2.291 -10.616 -5.541 1.00 88.12 206 GLN A O 1
ATOM 1699 N N . GLU A 1 207 ? 3.249 -11.468 -7.362 1.00 90.00 207 GLU A N 1
ATOM 1700 C CA . GLU A 1 207 ? 3.939 -10.241 -7.762 1.00 90.00 207 GLU A CA 1
ATOM 1701 C C . GLU A 1 207 ? 2.969 -9.097 -8.108 1.00 90.00 207 GLU A C 1
ATOM 1703 O O . GLU A 1 207 ? 3.285 -7.923 -7.895 1.00 90.00 207 GLU A O 1
ATOM 1708 N N . PHE A 1 208 ? 1.751 -9.425 -8.551 1.00 93.50 208 PHE A N 1
ATOM 1709 C CA . PHE A 1 208 ? 0.684 -8.455 -8.804 1.00 93.50 208 PHE A CA 1
ATOM 1710 C C . PHE A 1 208 ? -0.079 -8.062 -7.534 1.00 93.50 208 PHE A C 1
ATOM 1712 O O . PHE A 1 208 ? -0.900 -7.150 -7.583 1.00 93.50 208 PHE A O 1
ATOM 1719 N N . ARG A 1 209 ? 0.172 -8.710 -6.393 1.00 92.19 209 ARG A N 1
ATOM 1720 C CA . ARG A 1 209 ? -0.522 -8.445 -5.127 1.00 92.19 209 ARG A CA 1
ATOM 1721 C C . ARG A 1 209 ? 0.313 -7.501 -4.264 1.00 92.19 209 ARG A C 1
ATOM 1723 O O . ARG A 1 209 ? 1.305 -7.895 -3.654 1.00 92.19 209 ARG A O 1
ATOM 1730 N N . ARG A 1 210 ? -0.100 -6.236 -4.190 1.00 92.44 210 ARG A N 1
ATOM 1731 C CA . ARG A 1 210 ? 0.492 -5.211 -3.320 1.00 92.44 210 ARG A CA 1
ATOM 1732 C C . ARG A 1 210 ? -0.198 -5.189 -1.970 1.00 92.44 210 ARG A C 1
ATOM 1734 O O . ARG A 1 210 ? -1.416 -5.084 -1.918 1.00 92.44 210 ARG A O 1
ATOM 1741 N N . VAL A 1 211 ? 0.565 -5.189 -0.884 1.00 95.12 211 VAL A N 1
ATOM 1742 C CA . VAL A 1 211 ? 0.007 -4.897 0.443 1.00 95.12 211 VAL A CA 1
ATOM 1743 C C . VAL A 1 211 ? -0.216 -3.393 0.577 1.00 95.12 211 VAL A C 1
ATOM 1745 O O . VAL A 1 211 ? 0.659 -2.622 0.202 1.00 95.12 211 VAL A O 1
ATOM 1748 N N . ILE A 1 212 ? -1.370 -2.974 1.087 1.00 94.38 212 ILE A N 1
ATOM 1749 C CA . ILE A 1 212 ? -1.724 -1.563 1.285 1.00 94.38 212 ILE A CA 1
ATOM 1750 C C . ILE A 1 212 ? -1.141 -1.086 2.629 1.00 94.38 212 ILE A C 1
ATOM 1752 O O . ILE A 1 212 ? -1.489 -1.669 3.667 1.00 94.38 212 ILE A O 1
ATOM 1756 N N . PRO A 1 213 ? -0.250 -0.079 2.646 1.00 94.06 213 PRO A N 1
ATOM 1757 C CA . PRO A 1 213 ? 0.310 0.488 3.861 1.00 94.06 213 PRO A CA 1
ATOM 1758 C C . PRO A 1 213 ? -0.618 1.565 4.436 1.00 94.06 213 PRO A C 1
ATOM 1760 O O . PRO A 1 213 ? -1.459 2.125 3.736 1.00 94.06 213 PRO A O 1
ATOM 1763 N N . VAL A 1 214 ? -0.463 1.855 5.725 1.00 95.19 214 VAL A N 1
ATOM 1764 C CA . VAL A 1 214 ? -1.167 2.949 6.422 1.00 95.19 214 VAL A CA 1
ATOM 1765 C C . VAL A 1 214 ? -0.187 3.883 7.130 1.00 95.19 214 VAL A C 1
ATOM 1767 O O . VAL A 1 214 ? -0.520 5.045 7.355 1.00 95.19 214 VAL A O 1
ATOM 1770 N N . ASP A 1 215 ? 1.035 3.433 7.431 1.00 94.88 215 ASP A N 1
ATOM 1771 C CA . ASP A 1 215 ? 2.061 4.307 8.010 1.00 94.88 215 ASP A CA 1
ATOM 1772 C C . ASP A 1 215 ? 2.359 5.536 7.118 1.00 94.88 215 ASP A C 1
ATOM 1774 O O . ASP A 1 215 ? 2.452 6.629 7.675 1.00 94.88 215 ASP A O 1
ATOM 1778 N N . PRO A 1 216 ? 2.413 5.442 5.769 1.00 93.69 216 PRO A N 1
ATOM 1779 C CA . PRO A 1 216 ? 2.558 6.618 4.907 1.00 93.69 216 PRO A CA 1
ATOM 1780 C C . PRO A 1 216 ? 1.403 7.611 5.046 1.00 93.69 216 PRO A C 1
ATOM 1782 O O . PRO A 1 216 ? 1.647 8.805 5.164 1.00 93.69 216 PRO A O 1
ATOM 1785 N N . LEU A 1 217 ? 0.156 7.133 5.134 1.00 94.75 217 LEU A N 1
ATOM 1786 C CA . LEU A 1 217 ? -1.011 7.996 5.349 1.00 94.75 217 LEU A CA 1
ATOM 1787 C C . LEU A 1 217 ? -0.923 8.734 6.696 1.00 94.75 217 LEU A C 1
ATOM 1789 O O . LEU A 1 217 ? -1.258 9.914 6.786 1.00 94.75 217 LEU A O 1
ATOM 1793 N N . PHE A 1 218 ? -0.435 8.061 7.745 1.00 96.25 218 PHE A N 1
ATOM 1794 C CA . PHE A 1 218 ? -0.197 8.691 9.045 1.00 96.25 218 PHE A CA 1
ATOM 1795 C C . PHE A 1 218 ? 0.952 9.706 8.997 1.00 96.25 218 PHE A C 1
ATOM 1797 O O . PHE A 1 218 ? 0.826 10.803 9.539 1.00 96.25 218 PHE A O 1
ATOM 1804 N N . ALA A 1 219 ? 2.051 9.381 8.315 1.00 95.31 219 ALA A N 1
ATOM 1805 C CA . ALA A 1 219 ? 3.172 10.294 8.120 1.00 95.31 219 ALA A CA 1
ATOM 1806 C C . ALA A 1 219 ? 2.751 11.555 7.347 1.00 95.31 219 ALA A C 1
ATOM 1808 O O . ALA A 1 219 ? 3.104 12.657 7.765 1.00 95.31 219 ALA A O 1
ATOM 1809 N N . THR A 1 220 ? 1.952 11.410 6.285 1.00 94.75 220 THR A N 1
ATOM 1810 C CA . THR A 1 220 ? 1.380 12.527 5.518 1.00 94.75 220 THR A CA 1
ATOM 1811 C C . THR A 1 220 ? 0.456 13.377 6.379 1.00 94.75 220 THR A C 1
ATOM 1813 O O . THR A 1 220 ? 0.614 14.590 6.401 1.00 94.75 220 THR A O 1
ATOM 1816 N N . PHE A 1 221 ? -0.432 12.773 7.176 1.00 96.56 221 PHE A N 1
ATOM 1817 C CA . PHE A 1 221 ? -1.262 13.518 8.130 1.00 96.56 221 PHE A CA 1
ATOM 1818 C C . PHE A 1 221 ? -0.424 14.378 9.086 1.00 96.56 221 PHE A C 1
ATOM 1820 O O . PHE A 1 221 ? -0.710 15.558 9.280 1.00 96.56 221 PHE A O 1
ATOM 1827 N N . LEU A 1 222 ? 0.632 13.809 9.671 1.00 97.75 222 LEU A N 1
ATOM 1828 C CA . LEU A 1 222 ? 1.511 14.557 10.566 1.00 97.75 222 LEU A CA 1
ATOM 1829 C C . LEU A 1 222 ? 2.249 15.674 9.815 1.00 97.75 222 LEU A C 1
ATOM 1831 O O . LEU A 1 222 ? 2.326 16.798 10.311 1.00 97.75 222 LEU A O 1
ATOM 1835 N N . LYS A 1 223 ? 2.764 15.372 8.619 1.00 96.31 223 LYS A N 1
ATOM 1836 C CA . LYS A 1 223 ? 3.482 16.320 7.764 1.00 96.31 223 LYS A CA 1
ATOM 1837 C C . LYS A 1 223 ? 2.579 17.487 7.372 1.00 96.31 223 LYS A C 1
ATOM 1839 O O . LYS A 1 223 ? 2.909 18.624 7.673 1.00 96.31 223 LYS A O 1
ATOM 1844 N N . GLU A 1 224 ? 1.449 17.218 6.739 1.00 94.94 224 GLU A N 1
ATOM 1845 C CA . GLU A 1 224 ? 0.634 18.227 6.059 1.00 94.94 224 GLU A CA 1
ATOM 1846 C C . GLU A 1 224 ? -0.387 18.893 6.981 1.00 94.94 224 GLU A C 1
ATOM 1848 O O . GLU A 1 224 ? -0.575 20.103 6.899 1.00 94.94 224 GLU A O 1
ATOM 1853 N N . ASN A 1 225 ? -1.004 18.143 7.901 1.00 95.69 225 ASN A N 1
ATOM 1854 C CA . ASN A 1 225 ? -2.131 18.659 8.685 1.00 95.69 225 ASN A CA 1
ATOM 1855 C C . ASN A 1 225 ? -1.727 19.144 10.083 1.00 95.69 225 ASN A C 1
ATOM 1857 O O . ASN A 1 225 ? -2.463 19.921 10.690 1.00 95.69 225 ASN A O 1
ATOM 1861 N N . LYS A 1 226 ? -0.608 18.654 10.638 1.00 96.50 226 LYS A N 1
ATOM 1862 C CA . LYS A 1 226 ? -0.235 18.912 12.043 1.00 96.50 226 LYS A CA 1
ATOM 1863 C C . LYS A 1 226 ? 1.013 19.762 12.219 1.00 96.50 226 LYS A C 1
ATOM 1865 O O . LYS A 1 226 ? 1.066 20.545 13.165 1.00 96.50 226 LYS A O 1
ATOM 1870 N N . TYR A 1 227 ? 2.016 19.581 11.364 1.00 97.81 227 TYR A N 1
ATOM 1871 C CA . TYR A 1 227 ? 3.349 20.142 11.591 1.00 97.81 227 TYR A CA 1
ATOM 1872 C C . TYR A 1 227 ? 3.904 20.941 10.402 1.00 97.81 227 TYR A C 1
ATOM 1874 O O . TYR A 1 227 ? 5.093 21.252 10.394 1.00 97.81 227 TYR A O 1
ATOM 1882 N N . ASP A 1 228 ? 3.061 21.324 9.438 1.00 96.19 228 ASP A N 1
ATOM 1883 C CA . ASP A 1 228 ? 3.387 22.223 8.314 1.00 96.19 228 ASP A CA 1
ATOM 1884 C C . ASP A 1 228 ? 4.630 21.804 7.502 1.00 96.19 228 ASP A C 1
ATOM 1886 O O . ASP A 1 228 ? 5.421 22.635 7.057 1.00 96.19 228 ASP A O 1
ATOM 1890 N N . GLY A 1 229 ? 4.869 20.503 7.379 1.00 95.44 229 GLY A N 1
ATOM 1891 C CA . GLY A 1 229 ? 6.039 19.939 6.715 1.00 95.44 229 GLY A CA 1
ATOM 1892 C C . GLY A 1 229 ? 7.351 20.042 7.501 1.00 95.44 229 GLY A C 1
ATOM 1893 O O . GLY A 1 229 ? 8.379 19.590 7.002 1.00 95.44 229 GLY A O 1
ATOM 1894 N N . ASP A 1 230 ? 7.350 20.579 8.726 1.00 96.94 230 ASP A N 1
ATOM 1895 C CA . ASP A 1 230 ? 8.555 20.786 9.535 1.00 96.94 230 ASP A CA 1
ATOM 1896 C C . ASP A 1 230 ? 8.744 19.678 10.581 1.00 96.94 230 ASP A C 1
ATOM 1898 O O . ASP A 1 230 ? 8.109 19.644 11.642 1.00 96.94 230 ASP A O 1
ATOM 1902 N N . ILE A 1 231 ? 9.695 18.781 10.307 1.00 97.06 231 ILE A N 1
ATOM 1903 C CA . ILE A 1 231 ? 10.040 17.675 11.206 1.00 97.06 231 ILE A CA 1
ATOM 1904 C C . ILE A 1 231 ? 10.538 18.157 12.578 1.00 97.06 231 ILE A C 1
ATOM 1906 O O . ILE A 1 231 ? 10.384 17.449 13.575 1.00 97.06 231 ILE A O 1
ATOM 1910 N N . ASN A 1 232 ? 11.090 19.373 12.681 1.00 98.06 232 ASN A N 1
ATOM 1911 C CA . ASN A 1 232 ? 11.559 19.923 13.953 1.00 98.06 232 ASN A CA 1
ATOM 1912 C C . ASN A 1 232 ? 10.397 20.271 14.884 1.00 98.06 232 ASN A C 1
ATOM 1914 O O . ASN A 1 232 ? 10.510 20.061 16.095 1.00 98.06 232 ASN A O 1
ATOM 1918 N N . LYS A 1 233 ? 9.265 20.746 14.342 1.00 98.00 233 LYS A N 1
ATOM 1919 C CA . LYS A 1 233 ? 8.046 20.981 15.131 1.00 98.00 233 LYS A CA 1
ATOM 1920 C C . LYS A 1 233 ? 7.537 19.674 15.734 1.00 98.00 233 LYS A C 1
ATOM 1922 O O . LYS A 1 233 ? 7.289 19.626 16.940 1.00 98.00 233 LYS A O 1
ATOM 1927 N N . LEU A 1 234 ? 7.479 18.606 14.933 1.00 97.62 234 LEU A N 1
ATOM 1928 C CA . LEU A 1 234 ? 7.104 17.274 15.415 1.00 97.62 234 LEU A CA 1
ATOM 1929 C C . LEU A 1 234 ? 8.086 16.772 16.475 1.00 97.62 234 LEU A C 1
ATOM 1931 O O . LEU A 1 234 ? 7.675 16.340 17.549 1.00 97.62 234 LEU A O 1
ATOM 1935 N N . ASN A 1 235 ? 9.391 16.861 16.214 1.00 97.75 235 ASN A N 1
ATOM 1936 C CA . ASN A 1 235 ? 10.421 16.428 17.158 1.00 97.75 235 ASN A CA 1
ATOM 1937 C C . ASN A 1 235 ? 10.332 17.167 18.495 1.00 97.75 235 ASN A C 1
ATOM 1939 O O . ASN A 1 235 ? 10.458 16.540 19.548 1.00 97.75 235 ASN A O 1
ATOM 1943 N N . LYS A 1 236 ? 10.053 18.474 18.469 1.00 97.62 236 LYS A N 1
ATOM 1944 C CA . LYS A 1 236 ? 9.815 19.276 19.671 1.00 97.62 236 LYS A CA 1
ATOM 1945 C C . LYS A 1 236 ? 8.563 18.810 20.416 1.00 97.62 236 LYS A C 1
ATOM 1947 O O . LYS A 1 236 ? 8.631 18.617 21.628 1.00 97.62 236 LYS A O 1
ATOM 1952 N N . ALA A 1 237 ? 7.453 18.589 19.711 1.00 97.06 237 ALA A N 1
ATOM 1953 C CA . ALA A 1 237 ? 6.198 18.130 20.309 1.00 97.06 237 ALA A CA 1
ATOM 1954 C C . ALA A 1 237 ? 6.328 16.728 20.929 1.00 97.06 237 ALA A C 1
ATOM 1956 O O . ALA A 1 237 ? 5.870 16.485 22.044 1.00 97.06 237 ALA A O 1
ATOM 1957 N N . TYR A 1 238 ? 7.002 15.806 20.238 1.00 96.81 238 TYR A N 1
ATOM 1958 C CA . TYR A 1 238 ? 7.136 14.407 20.659 1.00 96.81 238 TYR A CA 1
ATOM 1959 C C . TYR A 1 238 ? 8.345 14.162 21.568 1.00 96.81 238 TYR A C 1
ATOM 1961 O O . TYR A 1 238 ? 8.489 13.061 22.101 1.00 96.81 238 TYR A O 1
ATOM 1969 N N . GLY A 1 239 ? 9.227 15.153 21.737 1.00 95.56 239 GLY A N 1
ATOM 1970 C CA . GLY A 1 239 ? 10.541 14.984 22.363 1.00 95.56 239 GLY A CA 1
ATOM 1971 C C . GLY A 1 239 ? 11.354 13.871 21.699 1.00 95.56 239 GLY A C 1
ATOM 1972 O O . GLY A 1 239 ? 11.902 13.011 22.388 1.00 95.56 239 GLY A O 1
ATOM 1973 N N . ALA A 1 240 ? 11.362 13.859 20.367 1.00 94.38 240 ALA A N 1
ATOM 1974 C CA . ALA A 1 240 ? 12.014 12.860 19.529 1.00 94.38 240 ALA A CA 1
ATOM 1975 C C . ALA A 1 240 ? 13.114 13.491 18.659 1.00 94.38 240 ALA A C 1
ATOM 1977 O O . ALA A 1 240 ? 13.351 14.697 18.706 1.00 94.38 240 ALA A O 1
ATOM 1978 N N . LYS A 1 241 ? 13.825 12.657 17.895 1.00 95.69 241 LYS A N 1
ATOM 1979 C CA . LYS A 1 241 ? 14.895 13.071 16.973 1.00 95.69 241 LYS A CA 1
ATOM 1980 C C . LYS A 1 241 ? 14.762 12.349 15.631 1.00 95.69 241 LYS A C 1
ATOM 1982 O O . LYS A 1 241 ? 15.715 11.738 15.156 1.00 95.69 241 LYS A O 1
ATOM 1987 N N . TYR A 1 242 ? 13.557 12.369 15.074 1.00 95.06 242 TYR A N 1
ATOM 1988 C CA . TYR A 1 242 ? 13.275 11.804 13.763 1.00 95.06 242 TYR A CA 1
ATOM 1989 C C . TYR A 1 242 ? 13.959 12.617 12.666 1.00 95.06 242 TYR A C 1
ATOM 1991 O O . TYR A 1 242 ? 13.991 13.848 12.731 1.00 95.06 242 TYR A O 1
ATOM 1999 N N . LYS A 1 243 ? 14.491 11.934 11.654 1.00 94.12 243 LYS A N 1
ATOM 2000 C CA . LYS A 1 243 ? 15.095 12.572 10.474 1.00 94.12 243 LYS A CA 1
ATOM 2001 C C . LYS A 1 243 ? 14.048 12.988 9.447 1.00 94.12 243 LYS A C 1
ATOM 2003 O O . LYS A 1 243 ? 14.256 13.951 8.718 1.00 94.12 243 LYS A O 1
ATOM 2008 N N . SER A 1 244 ? 12.938 12.261 9.386 1.00 94.50 244 SER A N 1
ATOM 2009 C CA . SER A 1 244 ? 11.820 12.524 8.483 1.00 94.50 244 SER A CA 1
ATOM 2010 C C . SER A 1 244 ? 10.513 11.997 9.075 1.00 94.50 244 SER A C 1
ATOM 2012 O O . SER A 1 244 ? 10.516 11.169 9.988 1.00 94.50 244 SER A O 1
ATOM 2014 N N . PHE A 1 245 ? 9.378 12.443 8.530 1.00 94.94 245 PHE A N 1
ATOM 2015 C CA . PHE A 1 245 ? 8.056 11.945 8.929 1.00 94.94 245 PHE A CA 1
ATOM 2016 C C . PHE A 1 245 ? 7.880 10.449 8.640 1.00 94.94 245 PHE A C 1
ATOM 2018 O O . PHE A 1 245 ? 7.141 9.775 9.351 1.00 94.94 245 PHE A O 1
ATOM 2025 N N . ALA A 1 246 ? 8.614 9.907 7.663 1.00 92.06 246 ALA A N 1
ATOM 2026 C CA . ALA A 1 246 ? 8.579 8.488 7.330 1.00 92.06 246 ALA A CA 1
ATOM 2027 C C . ALA A 1 246 ? 9.134 7.590 8.451 1.00 92.06 246 ALA A C 1
ATOM 2029 O O . ALA A 1 246 ? 8.900 6.385 8.413 1.00 92.06 246 ALA A O 1
ATOM 2030 N N . GLU A 1 247 ? 9.860 8.131 9.442 1.00 92.75 247 GLU A N 1
ATOM 2031 C CA . GLU A 1 247 ? 10.311 7.411 10.649 1.00 92.75 247 GLU A CA 1
ATOM 2032 C C . GLU A 1 247 ? 9.216 7.259 11.722 1.00 92.75 247 GLU A C 1
ATOM 2034 O O . GLU A 1 247 ? 9.406 6.537 12.704 1.00 92.75 247 GLU A O 1
ATOM 2039 N N . VAL A 1 248 ? 8.067 7.918 11.550 1.00 94.38 248 VAL A N 1
ATOM 2040 C CA . VAL A 1 248 ? 6.952 7.867 12.498 1.00 94.38 248 VAL A CA 1
ATOM 2041 C C . VAL A 1 248 ? 5.977 6.757 12.106 1.00 94.38 248 VAL A C 1
ATOM 2043 O O . VAL A 1 248 ? 5.573 6.635 10.955 1.00 94.38 248 VAL A O 1
ATOM 2046 N N . HIS A 1 249 ? 5.585 5.946 13.089 1.00 95.25 249 HIS A N 1
ATOM 2047 C CA . HIS A 1 249 ? 4.793 4.734 12.889 1.00 95.25 249 HIS A CA 1
ATOM 2048 C C . HIS A 1 249 ? 3.467 4.791 13.640 1.00 95.25 249 HIS A C 1
ATOM 2050 O O . HIS A 1 249 ? 3.430 5.201 14.807 1.00 95.25 249 HIS A O 1
ATOM 2056 N N . LEU A 1 250 ? 2.389 4.320 13.008 1.00 96.88 250 LEU A N 1
ATOM 2057 C CA . LEU A 1 250 ? 1.083 4.236 13.648 1.00 96.88 250 LEU A CA 1
ATOM 2058 C C . LEU A 1 250 ? 1.062 3.066 14.638 1.00 96.88 250 LEU A C 1
ATOM 2060 O O . LEU A 1 250 ? 1.157 1.899 14.252 1.00 96.88 250 LEU A O 1
ATOM 2064 N N . SER A 1 251 ? 0.897 3.358 15.928 1.00 97.00 251 SER A N 1
ATOM 2065 C CA . SER A 1 251 ? 0.729 2.318 16.946 1.00 97.00 251 SER A CA 1
ATOM 2066 C C . SER A 1 251 ? -0.643 1.635 16.838 1.00 97.00 251 SER A C 1
ATOM 2068 O O . SER A 1 251 ? -1.625 2.295 16.496 1.00 97.00 251 SER A O 1
ATOM 2070 N N . PRO A 1 252 ? -0.757 0.336 17.184 1.00 97.12 252 PRO A N 1
ATOM 2071 C CA . PRO A 1 252 ? -2.021 -0.402 17.081 1.00 97.12 252 PRO A CA 1
ATOM 2072 C C . PRO A 1 252 ? -3.075 0.052 18.098 1.00 97.12 252 PRO A C 1
ATOM 2074 O O . PRO A 1 252 ? -4.263 -0.192 17.915 1.00 97.12 252 PRO A O 1
ATOM 2077 N N . THR A 1 253 ? -2.651 0.697 19.182 1.00 97.06 253 THR A N 1
ATOM 2078 C CA . THR A 1 253 ? -3.504 1.242 20.243 1.00 97.06 253 THR A CA 1
ATOM 2079 C C . THR A 1 253 ? -3.083 2.673 20.549 1.00 97.06 253 THR A C 1
ATOM 2081 O O . THR A 1 253 ? -1.979 3.083 20.174 1.00 97.06 253 THR A O 1
ATOM 2084 N N . LEU A 1 254 ? -3.910 3.390 21.315 1.00 96.44 254 LEU A N 1
ATOM 2085 C CA . LEU A 1 254 ? -3.566 4.699 21.867 1.00 96.44 254 LEU A CA 1
ATOM 2086 C C . LEU A 1 254 ? -2.160 4.674 22.515 1.00 96.44 254 LEU A C 1
ATOM 2088 O O . LEU A 1 254 ? -1.907 3.826 23.384 1.00 96.44 254 LEU A O 1
ATOM 2092 N N . PRO A 1 255 ? -1.236 5.569 22.118 1.00 95.88 255 PRO A N 1
ATOM 2093 C CA . PRO A 1 255 ? 0.102 5.629 22.688 1.00 95.88 255 PRO A CA 1
ATOM 2094 C C . PRO A 1 255 ? 0.100 5.847 24.205 1.00 95.88 2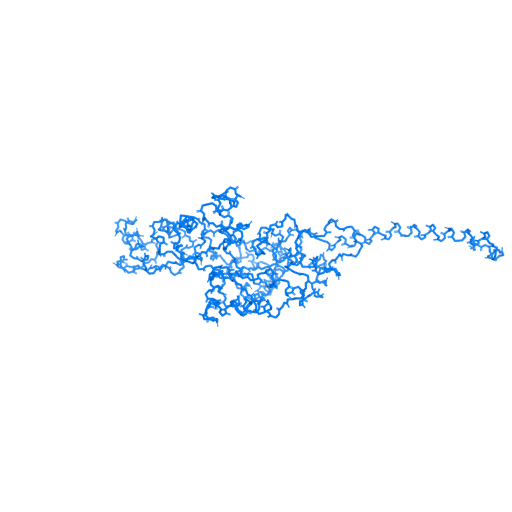55 PRO A C 1
ATOM 2096 O O . PRO A 1 255 ? -0.653 6.661 24.746 1.00 95.88 255 PRO A O 1
ATOM 2099 N N . LYS A 1 256 ? 1.015 5.171 24.912 1.00 93.06 256 LYS A N 1
ATOM 2100 C CA . LYS A 1 256 ? 1.230 5.420 26.348 1.00 93.06 256 LYS A CA 1
ATOM 2101 C C . LYS A 1 256 ? 1.774 6.827 26.600 1.00 93.06 256 LYS A C 1
ATOM 2103 O O . LYS A 1 256 ? 1.359 7.454 27.571 1.00 93.06 256 LYS A O 1
ATOM 2108 N N . ASP A 1 257 ? 2.645 7.315 25.718 1.00 93.00 257 ASP A N 1
ATOM 2109 C CA . ASP A 1 257 ? 3.198 8.671 25.767 1.00 93.00 257 ASP A CA 1
ATOM 2110 C C . ASP A 1 257 ? 2.093 9.712 25.504 1.00 93.00 257 ASP A C 1
ATOM 2112 O O . ASP A 1 257 ? 1.540 9.730 24.398 1.00 93.00 257 ASP A O 1
ATOM 2116 N N . PRO A 1 258 ? 1.761 10.581 26.479 1.00 93.62 258 PRO A N 1
ATOM 2117 C CA . PRO A 1 258 ? 0.687 11.561 26.339 1.00 93.62 258 PRO A CA 1
ATOM 2118 C C . PRO A 1 258 ? 0.916 12.543 25.186 1.00 93.62 258 PRO A C 1
ATOM 2120 O O . PRO A 1 258 ? -0.058 12.981 24.578 1.00 93.62 258 PRO A O 1
ATOM 2123 N N . ARG A 1 259 ? 2.175 12.825 24.821 1.00 93.94 259 ARG A N 1
ATOM 2124 C CA . ARG A 1 259 ? 2.527 13.777 23.751 1.00 93.94 259 ARG A CA 1
ATOM 2125 C C . ARG A 1 259 ? 2.024 13.354 22.372 1.00 93.94 259 ARG A C 1
ATOM 2127 O O . ARG A 1 259 ? 1.852 14.194 21.503 1.00 93.94 259 ARG A O 1
ATOM 2134 N N . ARG A 1 260 ? 1.786 12.053 22.177 1.00 94.62 260 ARG A N 1
ATOM 2135 C CA . ARG A 1 260 ? 1.376 11.467 20.889 1.00 94.62 260 ARG A CA 1
ATOM 2136 C C . ARG A 1 260 ? -0.114 11.139 20.825 1.00 94.62 260 ARG A C 1
ATOM 2138 O O . ARG A 1 260 ? -0.617 10.791 19.762 1.00 94.62 260 ARG A O 1
ATOM 2145 N N . ARG A 1 261 ? -0.820 11.189 21.963 1.00 96.19 261 ARG A N 1
ATOM 2146 C CA . ARG A 1 261 ? -2.210 10.713 22.059 1.00 96.19 261 ARG A CA 1
ATOM 2147 C C . ARG A 1 261 ? -3.167 11.542 21.218 1.00 96.19 261 ARG A C 1
ATOM 2149 O O . ARG A 1 261 ? -3.993 10.946 20.542 1.00 96.19 261 ARG A O 1
ATOM 2156 N N . SER A 1 262 ? -3.030 12.869 21.243 1.00 96.56 262 SER A N 1
ATOM 2157 C CA . SER A 1 262 ? -3.923 13.763 20.495 1.00 96.56 262 SER A CA 1
ATOM 2158 C C . SER A 1 262 ? -3.845 13.500 18.994 1.00 96.56 262 SER A C 1
ATOM 2160 O O . SER A 1 262 ? -4.875 13.303 18.362 1.00 96.56 262 SER A O 1
ATOM 2162 N N . ASP A 1 263 ? -2.634 13.430 18.435 1.00 97.69 263 ASP A N 1
ATOM 2163 C CA . ASP A 1 263 ? -2.451 13.196 16.999 1.00 97.69 263 ASP A CA 1
ATOM 2164 C C . ASP A 1 263 ? -2.926 11.800 16.587 1.00 97.69 263 ASP A C 1
ATOM 2166 O O . ASP A 1 263 ? -3.553 11.637 15.543 1.00 97.69 263 ASP A O 1
ATOM 2170 N N . TRP A 1 264 ? -2.661 10.786 17.419 1.00 98.12 264 TRP A N 1
ATOM 2171 C CA . TRP A 1 264 ? -3.150 9.430 17.171 1.00 98.12 264 TRP A CA 1
ATOM 2172 C C . TRP A 1 264 ? -4.679 9.370 17.190 1.00 98.12 264 TRP A C 1
ATOM 2174 O O . TRP A 1 264 ? -5.283 8.761 16.310 1.00 98.12 264 TRP A O 1
ATOM 2184 N N . GLU A 1 265 ? -5.311 9.997 18.186 1.00 98.00 265 GLU A N 1
ATOM 2185 C CA . GLU A 1 265 ? -6.766 10.041 18.316 1.00 98.00 265 GLU A CA 1
ATOM 2186 C C . GLU A 1 265 ? -7.406 10.772 17.141 1.00 98.00 265 GLU A C 1
ATOM 2188 O O . GLU A 1 265 ? -8.356 10.260 16.548 1.00 98.00 265 GLU A O 1
ATOM 2193 N N . GLU A 1 266 ? -6.867 11.933 16.777 1.00 97.62 266 GLU A N 1
ATOM 2194 C CA . GLU A 1 266 ? -7.337 12.703 15.634 1.00 97.62 266 GLU A CA 1
ATOM 2195 C C . GLU A 1 266 ? -7.253 11.864 14.359 1.00 97.62 266 GLU A C 1
ATOM 2197 O O . GLU A 1 266 ? -8.276 11.650 13.713 1.00 97.62 266 GLU A O 1
ATOM 2202 N N . PHE A 1 267 ? -6.091 11.275 14.063 1.00 97.56 267 PHE A N 1
ATOM 2203 C CA . PHE A 1 267 ? -5.923 10.402 12.904 1.00 97.56 267 PHE A CA 1
ATOM 2204 C C . PHE A 1 267 ? -6.908 9.225 12.906 1.00 97.56 267 PHE A C 1
ATOM 2206 O O . PHE A 1 267 ? -7.566 8.947 11.899 1.00 97.56 267 PHE A O 1
ATOM 2213 N N . ALA A 1 268 ? -7.062 8.543 14.045 1.00 97.00 268 ALA A N 1
ATOM 2214 C CA . ALA A 1 268 ? -7.999 7.434 14.187 1.00 97.00 268 ALA A CA 1
ATOM 2215 C C . ALA A 1 268 ? -9.449 7.876 13.910 1.00 97.00 268 ALA A C 1
ATOM 2217 O O . ALA A 1 268 ? -10.215 7.150 13.269 1.00 97.00 268 ALA A O 1
ATOM 2218 N N . ARG A 1 269 ? -9.835 9.088 14.322 1.00 95.75 269 ARG A N 1
ATOM 2219 C CA . ARG A 1 269 ? -11.192 9.632 14.155 1.00 95.75 269 ARG A CA 1
ATOM 2220 C C . ARG A 1 269 ? -11.460 10.279 12.797 1.00 95.75 269 ARG A C 1
ATOM 2222 O O . ARG A 1 269 ? -12.626 10.313 12.408 1.00 95.75 269 ARG A O 1
ATOM 2229 N N . THR A 1 270 ? -10.439 10.732 12.070 1.00 94.50 270 THR A N 1
ATOM 2230 C CA . THR A 1 270 ? -10.629 11.507 10.829 1.00 94.50 270 THR A CA 1
ATOM 2231 C C . THR A 1 270 ? -10.104 10.833 9.565 1.00 94.50 270 THR A C 1
ATOM 2233 O O . THR A 1 270 ? -10.756 10.944 8.534 1.00 94.50 270 THR A O 1
ATOM 2236 N N . LEU A 1 271 ? -9.001 10.076 9.626 1.00 95.12 271 LEU A N 1
ATOM 2237 C CA . LEU A 1 271 ? -8.327 9.552 8.428 1.00 95.12 271 LEU A CA 1
ATOM 2238 C C . LEU A 1 271 ? -8.154 8.031 8.384 1.00 95.12 271 LEU A C 1
ATOM 2240 O O . LEU A 1 271 ? -8.254 7.466 7.302 1.00 95.12 271 LEU A O 1
ATOM 2244 N N . LEU A 1 272 ? -7.973 7.345 9.521 1.00 95.75 272 LEU A N 1
ATOM 2245 C CA . LEU A 1 272 ? -7.802 5.883 9.542 1.00 95.75 272 LEU A CA 1
ATOM 2246 C C . LEU A 1 272 ? -8.967 5.164 8.829 1.00 95.75 272 LEU A C 1
ATOM 2248 O O . LEU A 1 272 ? -10.096 5.231 9.330 1.00 95.75 272 LEU A O 1
ATOM 2252 N N . PRO A 1 273 ? -8.721 4.428 7.725 1.00 94.94 273 PRO A N 1
ATOM 2253 C CA . PRO A 1 273 ? -9.791 3.740 7.018 1.00 94.94 273 PRO A CA 1
ATOM 2254 C C . PRO A 1 273 ? -10.493 2.691 7.870 1.00 94.94 273 PRO A C 1
ATOM 2256 O O . PRO A 1 273 ? -9.848 1.882 8.541 1.00 94.94 273 PRO A O 1
ATOM 2259 N N . PHE A 1 274 ? -11.827 2.645 7.800 1.00 93.75 274 PHE A N 1
ATOM 2260 C CA . PHE A 1 274 ? -12.636 1.776 8.660 1.00 93.75 274 PHE A CA 1
ATOM 2261 C C . PHE A 1 274 ? -12.309 0.289 8.494 1.00 93.75 274 PHE A C 1
ATOM 2263 O O . PHE A 1 274 ? -12.416 -0.480 9.441 1.00 93.75 274 PHE A O 1
ATOM 2270 N N . ARG A 1 275 ? -11.845 -0.133 7.314 1.00 91.81 275 ARG A N 1
ATOM 2271 C CA . ARG A 1 275 ? -11.408 -1.520 7.068 1.00 91.81 275 ARG A CA 1
ATOM 2272 C C . ARG A 1 275 ? -10.147 -1.936 7.842 1.00 91.81 275 ARG A C 1
ATOM 2274 O O . ARG A 1 275 ? -9.904 -3.139 7.999 1.00 91.81 275 ARG A O 1
ATOM 2281 N N . TYR A 1 276 ? -9.374 -0.959 8.319 1.00 94.31 276 TYR A N 1
ATOM 2282 C CA . TYR A 1 276 ? -8.183 -1.117 9.162 1.00 94.31 276 TYR A CA 1
ATOM 2283 C C . TYR A 1 276 ? -8.430 -0.670 10.606 1.00 94.31 276 TYR A C 1
ATOM 2285 O O . TYR A 1 276 ? -7.487 -0.559 11.388 1.00 94.31 276 TYR A O 1
ATOM 2293 N N . MET A 1 277 ? -9.694 -0.438 10.960 1.00 94.38 277 MET A N 1
ATOM 2294 C CA . MET A 1 277 ? -10.135 -0.133 12.306 1.00 94.38 277 MET A CA 1
ATOM 2295 C C . MET A 1 277 ? -10.830 -1.358 12.895 1.00 94.38 277 MET A C 1
ATOM 2297 O O . MET A 1 277 ? -11.756 -1.906 12.303 1.00 94.38 277 MET A O 1
ATOM 2301 N N . GLU A 1 278 ? -10.398 -1.769 14.079 1.00 94.62 278 GLU A N 1
ATOM 2302 C CA . GLU A 1 278 ? -11.088 -2.770 14.883 1.00 94.62 278 GLU A CA 1
ATOM 2303 C C . GLU A 1 278 ? -11.597 -2.099 16.154 1.00 94.62 278 GLU A C 1
ATOM 2305 O O . GLU A 1 278 ? -10.843 -1.409 16.844 1.00 94.62 278 GLU A O 1
ATOM 2310 N N . LEU A 1 279 ? -12.881 -2.288 16.455 1.00 95.12 279 LEU A N 1
ATOM 2311 C CA . LEU A 1 279 ? -13.435 -1.880 17.736 1.00 95.12 279 LEU A CA 1
ATOM 2312 C C . LEU A 1 279 ? -13.325 -3.025 18.727 1.00 95.12 279 LEU A C 1
ATOM 2314 O O . LEU A 1 279 ? -13.724 -4.153 18.440 1.00 95.12 279 LEU A O 1
ATOM 2318 N N . THR A 1 280 ? -12.797 -2.723 19.902 1.00 94.19 280 THR A N 1
ATOM 2319 C CA . THR A 1 280 ? -12.674 -3.702 20.973 1.00 94.19 280 THR A CA 1
ATOM 2320 C C . THR A 1 280 ? -14.039 -3.960 21.633 1.00 94.19 280 THR A C 1
ATOM 2322 O O . THR A 1 280 ? -14.961 -3.147 21.487 1.00 94.19 280 THR A O 1
ATOM 2325 N N . PRO A 1 281 ? -14.217 -5.072 22.375 1.00 93.88 281 PRO A N 1
ATOM 2326 C CA . PRO A 1 281 ? -15.485 -5.382 23.043 1.00 93.88 281 PRO A CA 1
ATOM 2327 C C . PRO A 1 281 ? -16.004 -4.266 23.964 1.00 93.88 281 PRO A C 1
ATOM 2329 O O . PRO A 1 281 ? -17.213 -4.112 24.131 1.00 93.88 281 PRO A O 1
ATOM 2332 N N . GLU A 1 282 ? -15.109 -3.438 24.506 1.00 94.38 282 GLU A N 1
ATOM 2333 C CA . GLU A 1 282 ? -15.427 -2.266 25.322 1.00 94.38 282 GLU A CA 1
ATOM 2334 C C . GLU A 1 282 ? -16.291 -1.236 24.575 1.00 94.38 282 GLU A C 1
ATOM 2336 O O . GLU A 1 282 ? -17.031 -0.497 25.217 1.00 94.38 282 GLU A O 1
ATOM 2341 N N . ALA A 1 283 ? -16.270 -1.193 23.236 1.00 96.50 283 ALA A N 1
ATOM 2342 C CA . ALA A 1 283 ? -17.123 -0.295 22.454 1.00 96.50 283 ALA A CA 1
ATOM 2343 C C . ALA A 1 283 ? -18.605 -0.714 22.439 1.00 96.50 283 ALA A C 1
ATOM 2345 O O . ALA A 1 283 ? -19.467 0.122 22.159 1.00 96.50 283 ALA A O 1
ATOM 2346 N N . LEU A 1 284 ? -18.933 -1.978 22.727 1.00 96.06 284 LEU A N 1
ATOM 2347 C CA . LEU A 1 284 ? -20.286 -2.513 22.539 1.00 96.06 284 LEU A CA 1
ATOM 2348 C C . LEU A 1 284 ? -21.352 -1.802 23.397 1.00 96.06 284 LEU A C 1
ATOM 2350 O O . LEU A 1 284 ? -22.375 -1.396 22.835 1.00 96.06 284 LEU A O 1
ATOM 2354 N N . PRO A 1 285 ? -21.151 -1.571 24.711 1.00 96.38 285 PRO A N 1
ATOM 2355 C CA . PRO A 1 285 ? -22.111 -0.812 25.512 1.00 96.38 285 PRO A CA 1
ATOM 2356 C C . PRO A 1 285 ? -22.304 0.622 24.997 1.00 96.38 285 PRO A C 1
ATOM 2358 O O . PRO A 1 285 ? -23.428 1.127 24.973 1.00 96.38 285 PRO A O 1
ATOM 2361 N N . HIS A 1 286 ? -21.231 1.266 24.521 1.00 96.75 286 HIS A N 1
ATOM 2362 C CA . HIS A 1 286 ? -21.305 2.603 23.926 1.00 96.75 286 HIS A CA 1
ATOM 2363 C C . HIS A 1 286 ? -22.098 2.598 22.621 1.00 96.75 286 HIS A C 1
ATOM 2365 O O . HIS A 1 286 ? -22.898 3.505 22.402 1.00 96.75 286 HIS A O 1
ATOM 2371 N N . TYR A 1 287 ? -21.923 1.572 21.786 1.00 96.44 287 TYR A N 1
ATOM 2372 C CA . TYR A 1 287 ? -22.657 1.423 20.533 1.00 96.44 287 TYR A CA 1
ATOM 2373 C C . TYR A 1 287 ? -24.157 1.250 20.776 1.00 96.44 287 TYR A C 1
ATOM 2375 O O . TYR A 1 287 ? -24.968 1.968 20.193 1.00 96.44 287 TYR A O 1
ATOM 2383 N N . ARG A 1 288 ? -24.533 0.366 21.710 1.00 96.38 288 ARG A N 1
ATOM 2384 C CA . ARG A 1 288 ? -25.935 0.159 22.108 1.00 96.38 288 ARG A CA 1
ATOM 2385 C C . ARG A 1 288 ? -26.576 1.446 22.608 1.00 96.38 288 ARG A C 1
ATOM 2387 O O . ARG A 1 288 ? -27.648 1.819 22.139 1.00 96.38 288 ARG A O 1
ATOM 2394 N N . LYS A 1 289 ? -25.892 2.156 23.512 1.00 96.12 289 LYS A N 1
ATOM 2395 C CA . LYS A 1 289 ? -26.357 3.442 24.045 1.00 96.12 289 LYS A CA 1
ATOM 2396 C C . LYS A 1 289 ? -26.496 4.496 22.944 1.00 96.12 289 LYS A C 1
ATOM 2398 O O . LYS A 1 289 ? -27.490 5.216 22.920 1.00 96.12 289 LYS A O 1
ATOM 2403 N N . PHE A 1 290 ? -25.522 4.576 22.036 1.00 97.19 290 PHE A N 1
ATOM 2404 C CA . PHE A 1 290 ? -25.536 5.505 20.909 1.00 97.19 290 PHE A CA 1
ATOM 2405 C C . PHE A 1 290 ? -26.739 5.260 19.990 1.00 97.19 290 PHE A C 1
ATOM 2407 O O . PHE A 1 290 ? -27.496 6.192 19.733 1.00 97.19 290 PHE A O 1
ATOM 2414 N N . ILE A 1 291 ? -26.959 4.016 19.555 1.00 96.62 291 ILE A N 1
ATOM 2415 C CA . ILE A 1 291 ? -28.079 3.664 18.673 1.00 96.62 291 ILE A CA 1
ATOM 2416 C C . ILE A 1 291 ? -29.423 3.881 19.381 1.00 96.62 291 ILE A C 1
ATOM 2418 O O . ILE A 1 291 ? -30.316 4.510 18.815 1.00 96.62 291 ILE A O 1
ATOM 2422 N N . ALA A 1 292 ? -29.565 3.442 20.636 1.00 96.19 292 ALA A N 1
ATOM 2423 C CA . ALA A 1 292 ? -30.796 3.649 21.398 1.00 96.19 292 ALA A CA 1
ATOM 2424 C C . ALA A 1 292 ? -31.143 5.143 21.535 1.00 96.19 292 ALA A C 1
ATOM 2426 O O . ALA A 1 292 ? -32.296 5.526 21.338 1.00 96.19 292 ALA A O 1
ATOM 2427 N N . ALA A 1 293 ? -30.148 5.996 21.806 1.00 96.50 293 ALA A N 1
ATOM 2428 C CA . ALA A 1 293 ? -30.336 7.443 21.867 1.00 96.50 293 ALA A CA 1
ATOM 2429 C C . ALA A 1 293 ? -30.672 8.040 20.491 1.00 96.50 293 ALA A C 1
ATOM 2431 O O . ALA A 1 293 ? -31.625 8.809 20.376 1.00 96.50 293 ALA A O 1
ATOM 2432 N N . LYS A 1 294 ? -29.940 7.650 19.439 1.00 96.06 294 LYS A N 1
ATOM 2433 C CA . LYS A 1 294 ? -30.121 8.171 18.076 1.00 96.06 294 LYS A CA 1
ATOM 2434 C C . LYS A 1 294 ? -31.522 7.910 17.523 1.00 96.06 294 LYS A C 1
ATOM 2436 O O . LYS A 1 294 ? -32.112 8.783 16.894 1.00 96.06 294 LYS A O 1
ATOM 2441 N N . TYR A 1 295 ? -32.079 6.735 17.806 1.00 96.50 295 TYR A N 1
ATOM 2442 C CA . TYR A 1 295 ? -33.428 6.360 17.383 1.00 96.50 295 TYR A CA 1
ATOM 2443 C C . TYR A 1 295 ? -34.510 6.698 18.423 1.00 96.50 295 TYR A C 1
ATOM 2445 O O . TYR A 1 295 ? -35.669 6.317 18.245 1.00 96.50 295 TYR A O 1
ATOM 2453 N N . ALA A 1 296 ? -34.174 7.435 19.490 1.00 95.62 296 ALA A N 1
ATOM 2454 C CA . ALA A 1 296 ? -35.079 7.792 20.587 1.00 95.62 296 ALA A CA 1
ATOM 2455 C C . ALA A 1 296 ? -35.833 6.576 21.166 1.00 95.62 296 ALA A C 1
ATOM 2457 O O . ALA A 1 296 ? -37.040 6.618 21.387 1.00 95.62 296 ALA A O 1
ATOM 2458 N N . GLY A 1 297 ? -35.141 5.444 21.316 1.00 92.00 297 GLY A N 1
ATOM 2459 C CA . GLY A 1 297 ? -35.721 4.185 21.790 1.00 92.00 297 GLY A CA 1
ATOM 2460 C C . GLY A 1 297 ? -36.641 3.463 20.791 1.00 92.00 297 GLY A C 1
ATOM 2461 O O . GLY A 1 297 ? -37.134 2.378 21.097 1.00 92.00 297 GLY A O 1
ATOM 2462 N N . ARG A 1 298 ? -36.869 4.000 19.583 1.00 95.94 298 ARG A N 1
ATOM 2463 C CA . ARG A 1 298 ? -37.780 3.416 18.582 1.00 95.94 298 ARG A CA 1
ATOM 2464 C C . ARG A 1 298 ? -37.117 2.272 17.814 1.00 95.94 298 ARG A C 1
ATOM 2466 O O . ARG A 1 298 ? -36.635 2.445 16.696 1.00 95.94 298 ARG A O 1
ATOM 2473 N N . LEU A 1 299 ? -37.142 1.075 18.401 1.00 95.50 299 LEU A N 1
ATOM 2474 C CA . LEU A 1 299 ? -36.557 -0.137 17.813 1.00 95.50 299 LEU A CA 1
ATOM 2475 C C . LEU A 1 299 ? -37.134 -0.490 16.431 1.00 95.50 299 LEU A C 1
ATOM 2477 O O . LEU A 1 299 ? -36.401 -0.957 15.562 1.00 95.50 299 LEU A O 1
ATOM 2481 N N . ALA A 1 300 ? -38.428 -0.241 16.207 1.00 95.94 300 ALA A N 1
ATOM 2482 C CA . ALA A 1 300 ? -39.078 -0.505 14.922 1.00 95.94 300 ALA A CA 1
ATOM 2483 C C . ALA A 1 300 ? -38.439 0.290 13.769 1.00 95.94 300 ALA A C 1
ATOM 2485 O O . ALA A 1 300 ? -38.230 -0.254 12.686 1.00 95.94 300 ALA A O 1
ATOM 2486 N N . GLU A 1 301 ? -38.068 1.549 14.019 1.00 95.44 301 GLU A N 1
ATOM 2487 C CA . GLU A 1 301 ? -37.427 2.403 13.018 1.00 95.44 301 GLU A CA 1
ATOM 2488 C C . GLU A 1 301 ? -35.994 1.948 12.724 1.00 95.44 301 GLU A C 1
ATOM 2490 O O . GLU A 1 301 ? -35.599 1.844 11.561 1.00 95.44 301 GLU A O 1
ATOM 2495 N N . PHE A 1 302 ? -35.248 1.574 13.769 1.00 95.38 302 PHE A N 1
ATOM 2496 C CA . PHE A 1 302 ? -33.931 0.959 13.609 1.00 95.38 302 PHE A CA 1
ATOM 2497 C C . PHE A 1 302 ? -34.014 -0.315 12.754 1.00 95.38 302 PHE A C 1
ATOM 2499 O O . PHE A 1 302 ? -33.311 -0.430 11.753 1.00 95.38 302 PHE A O 1
ATOM 2506 N N . ASN A 1 303 ? -34.907 -1.249 13.102 1.00 96.12 303 ASN A N 1
ATOM 2507 C CA . ASN A 1 303 ? -35.089 -2.503 12.367 1.00 96.12 303 ASN A CA 1
ATOM 2508 C C . ASN A 1 303 ? -35.457 -2.260 10.896 1.00 96.12 303 ASN A C 1
ATOM 2510 O O . ASN A 1 303 ? -34.961 -2.967 10.020 1.00 96.12 303 ASN A O 1
ATOM 2514 N N . ARG A 1 304 ? -36.269 -1.234 10.607 1.00 95.88 304 ARG A N 1
ATOM 2515 C CA . ARG A 1 304 ? -36.627 -0.837 9.239 1.00 95.88 304 ARG A CA 1
ATOM 2516 C C . ARG A 1 304 ? -35.410 -0.358 8.441 1.00 95.88 304 ARG A C 1
ATOM 2518 O O . ARG A 1 304 ? -35.209 -0.814 7.317 1.00 95.88 304 ARG A O 1
ATOM 2525 N N . ILE A 1 305 ? -34.597 0.532 9.012 1.00 94.56 305 ILE A N 1
ATOM 2526 C CA . ILE A 1 305 ? -33.420 1.119 8.346 1.00 94.56 305 ILE A CA 1
ATOM 2527 C C . ILE A 1 305 ? -32.296 0.093 8.183 1.00 94.56 305 ILE A C 1
ATOM 2529 O O . ILE A 1 305 ? -31.748 -0.064 7.093 1.00 94.56 305 ILE A O 1
ATOM 2533 N N . TYR A 1 306 ? -31.981 -0.641 9.250 1.00 93.62 306 TYR A N 1
ATOM 2534 C CA . TYR A 1 306 ? -30.902 -1.632 9.275 1.00 93.62 306 TYR A CA 1
ATOM 2535 C C . TYR A 1 306 ? -31.311 -2.989 8.697 1.00 93.62 306 TYR A C 1
ATOM 2537 O O . TYR A 1 306 ? -30.477 -3.889 8.607 1.00 93.62 306 TYR A O 1
ATOM 2545 N N . ARG A 1 307 ? -32.584 -3.151 8.305 1.00 93.38 307 ARG A N 1
ATOM 2546 C CA . ARG A 1 307 ? -33.174 -4.426 7.862 1.00 93.38 307 ARG A CA 1
ATOM 2547 C C . ARG A 1 307 ? -32.922 -5.553 8.871 1.00 93.38 307 ARG A C 1
ATOM 2549 O O . ARG A 1 307 ? -32.653 -6.694 8.499 1.00 93.38 307 ARG A O 1
ATOM 2556 N N . ALA A 1 308 ? -32.993 -5.209 10.153 1.00 93.19 308 ALA A N 1
ATOM 2557 C CA . ALA A 1 308 ? -32.775 -6.111 11.272 1.00 93.19 308 ALA A CA 1
ATOM 2558 C C . ALA A 1 308 ? -34.111 -6.611 11.846 1.00 93.19 308 ALA A C 1
ATOM 2560 O O . ALA A 1 308 ? -35.185 -6.103 11.522 1.00 93.19 308 ALA A O 1
ATOM 2561 N N . ARG A 1 309 ? -34.046 -7.640 12.693 1.00 94.88 309 ARG A N 1
ATOM 2562 C CA . ARG A 1 309 ? -35.209 -8.229 13.379 1.00 94.88 309 ARG A CA 1
ATOM 2563 C C . ARG A 1 309 ? -34.939 -8.378 14.873 1.00 94.88 309 ARG A C 1
ATOM 2565 O O . ARG A 1 309 ? -35.120 -9.450 15.438 1.00 94.88 309 ARG A O 1
ATOM 2572 N N . LEU A 1 310 ? -34.430 -7.317 15.491 1.00 95.62 310 LEU A N 1
ATOM 2573 C CA . LEU A 1 310 ? -34.122 -7.318 16.919 1.00 95.62 310 LEU A CA 1
ATOM 2574 C C . LEU A 1 310 ? -35.393 -7.120 17.740 1.00 95.62 310 LEU A C 1
ATOM 2576 O O . LEU A 1 310 ? -36.273 -6.357 17.338 1.00 95.62 310 LEU A O 1
ATOM 2580 N N . THR A 1 311 ? -35.457 -7.757 18.906 1.00 95.62 311 THR A N 1
ATOM 2581 C CA . THR A 1 311 ? -36.537 -7.559 19.886 1.00 95.62 311 THR A CA 1
ATOM 2582 C C . THR A 1 311 ? -36.146 -6.591 21.003 1.00 95.62 311 THR A C 1
ATOM 2584 O O . THR A 1 311 ? -37.014 -6.104 21.719 1.00 95.62 311 THR A O 1
ATOM 2587 N N . SER A 1 312 ? -34.856 -6.267 21.140 1.00 95.31 312 SER A N 1
ATOM 2588 C CA . SER A 1 312 ? -34.347 -5.199 22.009 1.00 95.31 312 SER A CA 1
ATOM 2589 C C . SER A 1 312 ? -33.002 -4.664 21.502 1.00 95.31 312 SER A C 1
ATOM 2591 O O . SER A 1 312 ? -32.292 -5.341 20.755 1.00 95.31 312 SER A O 1
ATOM 2593 N N . PHE A 1 313 ? -32.608 -3.461 21.936 1.00 94.00 313 PHE A N 1
ATOM 2594 C CA . PHE A 1 313 ? -31.272 -2.920 21.640 1.00 94.00 313 PHE A CA 1
ATOM 2595 C C . PHE A 1 313 ? -30.141 -3.714 22.317 1.00 94.00 313 PHE A C 1
ATOM 2597 O O . PHE A 1 313 ? -29.000 -3.654 21.863 1.00 94.00 313 PHE A O 1
ATOM 2604 N N . ASP A 1 314 ? -30.438 -4.517 23.341 1.00 94.38 314 ASP A N 1
ATOM 2605 C CA . ASP A 1 314 ? -29.453 -5.387 23.997 1.00 94.38 314 ASP A CA 1
ATOM 2606 C C . ASP A 1 314 ? -29.015 -6.568 23.125 1.00 94.38 314 ASP A C 1
ATOM 2608 O O . ASP A 1 314 ? -27.986 -7.184 23.393 1.00 94.38 314 ASP A O 1
ATOM 2612 N N . GLN A 1 315 ? -29.755 -6.874 22.058 1.00 95.12 315 GLN A N 1
ATOM 2613 C CA . GLN A 1 315 ? -29.349 -7.865 21.060 1.00 95.12 315 GLN A CA 1
ATOM 2614 C C . GLN A 1 31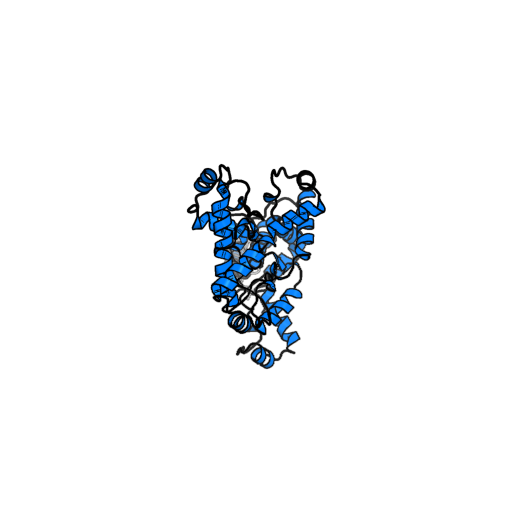5 ? -28.398 -7.292 20.004 1.00 95.12 315 GLN A C 1
ATOM 2616 O O . GLN A 1 315 ? -27.856 -8.050 19.201 1.00 95.12 315 GLN A O 1
ATOM 2621 N N . LEU A 1 316 ? -28.166 -5.973 19.986 1.00 94.38 316 LEU A N 1
ATOM 2622 C CA . LEU A 1 316 ? -27.195 -5.385 19.069 1.00 94.38 316 LEU A CA 1
ATOM 2623 C C . LEU A 1 316 ? -25.797 -5.927 19.356 1.00 94.38 316 LEU A C 1
ATOM 2625 O O . LEU A 1 316 ? -25.351 -5.963 20.508 1.00 94.38 316 LEU A O 1
ATOM 2629 N N . ALA A 1 317 ? -25.095 -6.271 18.285 1.00 93.44 317 ALA A N 1
ATOM 2630 C CA . ALA A 1 317 ? -23.673 -6.571 18.277 1.00 93.44 317 ALA A CA 1
ATOM 2631 C C . ALA A 1 317 ? -22.917 -5.464 17.532 1.00 93.44 317 ALA A C 1
ATOM 2633 O O . ALA A 1 317 ? -23.494 -4.747 16.711 1.00 93.44 317 ALA A O 1
ATOM 2634 N N . LEU A 1 318 ? -21.617 -5.340 17.803 1.00 91.81 318 LEU A N 1
ATOM 2635 C CA . LEU A 1 318 ? -20.745 -4.544 16.948 1.00 91.81 318 LEU A CA 1
ATOM 2636 C C . LEU A 1 318 ? -20.676 -5.220 15.570 1.00 91.81 318 LEU A C 1
ATOM 2638 O O . LEU A 1 318 ? -20.507 -6.441 15.504 1.00 91.81 318 LEU A O 1
ATOM 2642 N N . PRO A 1 319 ? -20.811 -4.468 14.469 1.00 88.81 319 PRO A N 1
ATOM 2643 C CA . PRO A 1 319 ? -20.677 -5.044 13.145 1.00 88.81 319 PRO A CA 1
ATOM 2644 C C . PRO A 1 319 ? -19.232 -5.519 12.937 1.00 88.81 319 PRO A C 1
ATOM 2646 O O . PRO A 1 319 ? -18.281 -4.795 13.222 1.00 88.81 319 PRO A O 1
ATOM 2649 N N . ALA A 1 320 ? -19.066 -6.740 12.421 1.00 84.19 320 ALA A N 1
ATOM 2650 C CA . ALA A 1 320 ? -17.744 -7.315 12.148 1.00 84.19 320 ALA A CA 1
ATOM 2651 C C . ALA A 1 320 ? -16.979 -6.555 11.047 1.00 84.19 320 ALA A C 1
ATOM 2653 O O . ALA A 1 320 ? -15.750 -6.561 11.011 1.00 84.19 320 ALA A O 1
ATOM 2654 N N . VAL A 1 321 ? -17.717 -5.907 10.142 1.00 83.69 321 VAL A N 1
ATOM 2655 C CA . VAL A 1 321 ? -17.199 -5.020 9.098 1.00 83.69 321 VAL A CA 1
ATOM 2656 C C . VAL A 1 321 ? -18.021 -3.741 9.131 1.00 83.69 321 VAL A C 1
ATOM 2658 O O . VAL A 1 321 ? -19.244 -3.803 9.252 1.00 83.69 321 VAL A O 1
ATOM 2661 N N . ALA A 1 322 ? -17.357 -2.592 9.015 1.00 87.69 322 ALA A N 1
ATOM 2662 C CA . ALA A 1 322 ? -18.036 -1.306 8.960 1.00 87.69 322 ALA A CA 1
ATOM 2663 C C . ALA A 1 322 ? -19.100 -1.288 7.842 1.00 87.69 322 ALA A C 1
ATOM 2665 O O . ALA A 1 322 ? -18.833 -1.786 6.742 1.00 87.69 322 ALA A O 1
ATOM 2666 N N . PRO A 1 323 ? -20.291 -0.719 8.092 1.00 89.44 323 PRO A N 1
ATOM 2667 C CA . PRO A 1 323 ? -21.294 -0.550 7.050 1.00 89.44 323 PRO A CA 1
ATOM 2668 C C . PRO A 1 323 ? -20.735 0.242 5.863 1.00 89.44 323 PRO A C 1
ATOM 2670 O O . PRO A 1 323 ? -19.977 1.187 6.052 1.00 89.44 323 PRO A O 1
ATOM 2673 N N . SER A 1 324 ? -21.114 -0.141 4.644 1.00 84.06 324 SER A N 1
ATOM 2674 C CA . SER A 1 324 ? -20.531 0.406 3.411 1.00 84.06 324 SER A CA 1
ATOM 2675 C C . SER A 1 324 ? -21.330 1.550 2.784 1.00 84.06 324 SER A C 1
ATOM 2677 O O . SER A 1 324 ? -20.824 2.214 1.889 1.00 84.06 324 SER A O 1
ATOM 2679 N N . GLU A 1 325 ? -22.593 1.748 3.176 1.00 86.25 325 GLU A N 1
ATOM 2680 C CA . GLU A 1 325 ? -23.503 2.686 2.508 1.00 86.25 325 GLU A CA 1
ATOM 2681 C C . GLU A 1 325 ? -24.706 3.077 3.382 1.00 86.25 325 GLU A C 1
ATOM 2683 O O . GLU A 1 325 ? -25.037 2.404 4.364 1.00 86.25 325 GLU A O 1
ATOM 2688 N N . GLY A 1 326 ? -25.386 4.156 2.982 1.00 90.62 326 GLY A N 1
ATOM 2689 C CA . GLY A 1 326 ? -26.659 4.600 3.555 1.00 90.62 326 GLY A CA 1
ATOM 2690 C C . GLY A 1 326 ? -26.581 5.073 5.010 1.00 90.62 326 GLY A C 1
ATOM 2691 O O . GLY A 1 326 ? -25.512 5.369 5.542 1.00 90.62 326 GLY A O 1
ATOM 2692 N N . THR A 1 327 ? -27.742 5.129 5.669 1.00 94.06 327 THR A N 1
ATOM 2693 C CA . THR A 1 327 ? -27.864 5.534 7.080 1.00 94.06 327 THR A CA 1
ATOM 2694 C C . THR A 1 327 ? -26.968 4.726 8.026 1.00 94.06 327 THR A C 1
ATOM 2696 O O . THR A 1 327 ? -26.342 5.348 8.880 1.00 94.06 327 THR A O 1
ATOM 2699 N N . PRO A 1 328 ? -26.795 3.394 7.869 1.00 93.50 328 PRO A N 1
ATOM 2700 C CA . PRO A 1 328 ? -25.868 2.643 8.712 1.00 93.50 328 PRO A CA 1
ATOM 2701 C C . PRO A 1 328 ? -24.424 3.155 8.682 1.00 93.50 328 PRO A C 1
ATOM 2703 O O . PRO A 1 328 ? -23.771 3.155 9.723 1.00 93.50 328 PRO A O 1
ATOM 2706 N N . LEU A 1 329 ? -23.923 3.604 7.523 1.00 93.06 329 LEU A N 1
ATOM 2707 C CA . LEU A 1 329 ? -22.588 4.203 7.416 1.00 93.06 329 LEU A CA 1
ATOM 2708 C C . LEU A 1 329 ? -22.541 5.574 8.102 1.00 93.06 329 LEU A C 1
ATOM 2710 O O . LEU A 1 329 ? -21.596 5.850 8.834 1.00 93.06 329 LEU A O 1
ATOM 2714 N N . VAL A 1 330 ? -23.567 6.411 7.926 1.00 94.31 330 VAL A N 1
ATOM 2715 C CA . VAL A 1 330 ? -23.654 7.721 8.600 1.00 94.31 330 VAL A CA 1
ATOM 2716 C C . VAL A 1 330 ? -23.651 7.554 10.123 1.00 94.31 330 VAL A C 1
ATOM 2718 O O . VAL A 1 330 ? -22.889 8.216 10.827 1.00 94.31 330 VAL A O 1
ATOM 2721 N N . ASP A 1 331 ? -24.457 6.625 10.632 1.00 95.62 331 ASP A N 1
ATOM 2722 C CA . ASP A 1 331 ? -24.519 6.281 12.053 1.00 95.62 331 ASP A CA 1
ATOM 2723 C C . ASP A 1 331 ? -23.183 5.736 12.557 1.00 95.62 331 ASP A C 1
ATOM 2725 O O . ASP A 1 331 ? -22.766 6.056 13.668 1.00 95.62 331 ASP A O 1
ATOM 2729 N N . TRP A 1 332 ? -22.491 4.941 11.737 1.00 95.06 332 TRP A N 1
ATOM 2730 C CA . TRP A 1 332 ? -21.166 4.428 12.062 1.00 95.06 332 TRP A CA 1
ATOM 2731 C C . TRP A 1 332 ? -20.129 5.546 12.179 1.00 95.06 332 TRP A C 1
ATOM 2733 O O . TRP A 1 332 ? -19.422 5.613 13.179 1.00 95.06 332 TRP A O 1
ATOM 2743 N N . VAL A 1 333 ? -20.067 6.460 11.207 1.00 94.62 333 VAL A N 1
ATOM 2744 C CA . VAL A 1 333 ? -19.154 7.616 11.229 1.00 94.62 333 VAL A CA 1
ATOM 2745 C C . VAL A 1 333 ? -19.380 8.460 12.488 1.00 94.62 333 VAL A C 1
ATOM 2747 O O . VAL A 1 333 ? -18.423 8.795 13.187 1.00 94.62 333 VAL A O 1
ATOM 2750 N N . GLU A 1 334 ? -20.639 8.755 12.818 1.00 96.00 334 GLU A N 1
ATOM 2751 C CA . GLU A 1 334 ? -20.985 9.517 14.021 1.00 96.00 334 GLU A CA 1
ATOM 2752 C C . GLU A 1 334 ? -20.677 8.746 15.315 1.00 96.00 334 GLU A C 1
ATOM 2754 O O . GLU A 1 334 ? -20.257 9.333 16.311 1.00 96.00 334 GLU A O 1
ATOM 2759 N N . PHE A 1 335 ? -20.846 7.424 15.325 1.00 96.50 335 PHE A N 1
ATOM 2760 C CA . PHE A 1 335 ? -20.461 6.614 16.474 1.00 96.50 335 PHE A CA 1
ATOM 2761 C C . PHE A 1 335 ? -18.945 6.647 16.707 1.00 96.50 335 PHE A C 1
ATOM 2763 O O . PHE A 1 335 ? -18.498 6.863 17.836 1.00 96.50 335 PHE A O 1
ATOM 2770 N N . ILE A 1 336 ? -18.145 6.490 15.647 1.00 95.69 336 ILE A N 1
ATOM 2771 C CA . ILE A 1 336 ? -16.679 6.511 15.729 1.00 95.69 336 ILE A CA 1
ATOM 2772 C C . ILE A 1 336 ? -16.151 7.865 16.220 1.00 95.69 336 ILE A C 1
ATOM 2774 O O . ILE A 1 336 ? -15.129 7.905 16.906 1.00 95.69 336 ILE A O 1
ATOM 2778 N N . SER A 1 337 ? -16.840 8.977 15.952 1.00 94.62 337 SER A N 1
ATOM 2779 C CA . SER A 1 337 ? -16.434 10.279 16.499 1.00 94.62 337 SER A CA 1
ATOM 2780 C C . SER A 1 337 ? -16.672 10.407 18.013 1.00 94.62 337 SER A C 1
ATOM 2782 O O . SER A 1 337 ? -16.035 11.242 18.648 1.00 94.62 337 SER A O 1
ATOM 2784 N N . LYS A 1 338 ? -17.524 9.556 18.610 1.00 94.81 338 LYS A N 1
ATOM 2785 C CA . LYS A 1 338 ? -17.935 9.631 20.028 1.00 94.81 338 LYS A CA 1
ATOM 2786 C C . LYS A 1 338 ? -17.445 8.476 20.902 1.00 94.81 338 LYS A C 1
ATOM 2788 O O . LYS A 1 338 ? -17.386 8.624 22.122 1.00 94.81 338 LYS A O 1
ATOM 2793 N N . VAL A 1 339 ? -17.131 7.316 20.324 1.00 96.25 339 VAL A N 1
ATOM 2794 C CA . VAL A 1 339 ? -16.656 6.145 21.081 1.00 96.25 339 VAL A CA 1
ATOM 2795 C C . VAL A 1 339 ? -15.354 6.480 21.827 1.00 96.25 339 VAL A C 1
ATOM 2797 O O . VAL A 1 339 ? -14.533 7.240 21.291 1.00 96.25 339 VAL A O 1
ATOM 2800 N N . PRO A 1 340 ? -15.122 5.947 23.046 1.00 96.19 340 PRO A N 1
ATOM 2801 C CA . PRO A 1 340 ? -13.833 6.101 23.708 1.00 96.19 340 PRO A CA 1
ATOM 2802 C C . PRO A 1 340 ? -12.696 5.659 22.791 1.00 96.19 340 PRO A C 1
ATOM 2804 O O . PRO A 1 340 ? -12.721 4.557 22.246 1.00 96.19 340 PRO A O 1
ATOM 2807 N N . VAL A 1 341 ? -11.685 6.513 22.631 1.00 96.19 341 VAL A N 1
ATOM 2808 C CA . VAL A 1 341 ? -10.547 6.246 21.738 1.00 96.19 341 VAL A CA 1
ATOM 2809 C C . VAL A 1 341 ? -9.792 4.970 22.124 1.00 96.19 341 VAL A C 1
ATOM 2811 O O . VAL A 1 341 ? -9.250 4.274 21.272 1.00 96.19 341 VAL A O 1
ATOM 2814 N N . THR A 1 342 ? -9.810 4.610 23.408 1.00 96.19 342 THR A N 1
ATOM 2815 C CA . THR A 1 342 ? -9.224 3.371 23.934 1.00 96.19 342 THR A CA 1
ATOM 2816 C C . THR A 1 342 ? -9.884 2.108 23.386 1.00 96.19 342 THR A C 1
ATOM 2818 O O . THR A 1 342 ? -9.258 1.050 23.421 1.00 96.19 342 THR A O 1
ATOM 2821 N N . ALA A 1 343 ? -11.109 2.213 22.863 1.00 96.38 343 ALA A N 1
ATOM 2822 C CA . ALA A 1 343 ? -11.824 1.112 22.233 1.00 96.38 343 ALA A CA 1
ATOM 2823 C C . ALA A 1 343 ? -11.538 0.981 20.725 1.00 96.38 343 ALA A C 1
ATOM 2825 O O . ALA A 1 343 ? -12.098 0.106 20.070 1.00 96.38 343 ALA A O 1
ATOM 2826 N N . ILE A 1 344 ? -10.681 1.841 20.163 1.00 96.38 344 ILE A N 1
ATOM 2827 C CA . ILE A 1 344 ? -10.263 1.800 18.761 1.00 96.38 344 ILE A CA 1
ATOM 2828 C C . ILE A 1 344 ? -8.880 1.148 18.670 1.00 96.38 344 ILE A C 1
ATOM 2830 O O . ILE A 1 344 ? -7.947 1.530 19.381 1.00 96.38 344 ILE A O 1
ATOM 2834 N N . ARG A 1 345 ? -8.723 0.187 17.755 1.00 96.50 345 ARG A N 1
ATOM 2835 C CA . ARG A 1 345 ? -7.432 -0.396 17.380 1.00 96.50 345 ARG A CA 1
ATOM 2836 C C . ARG A 1 345 ? -7.145 -0.209 15.899 1.00 96.50 345 ARG A C 1
ATOM 2838 O O . ARG A 1 345 ? -8.007 -0.453 15.056 1.00 96.50 345 ARG A O 1
ATOM 2845 N N . ALA A 1 346 ? -5.909 0.170 15.590 1.00 97.12 346 ALA A N 1
ATOM 2846 C CA . ALA A 1 346 ? -5.396 0.189 14.229 1.00 97.12 346 ALA A CA 1
ATOM 2847 C C . ALA A 1 346 ? -4.857 -1.205 13.871 1.00 97.12 346 ALA A C 1
ATOM 2849 O O . ALA A 1 346 ? -3.851 -1.669 14.411 1.00 97.12 346 ALA A O 1
ATOM 2850 N N . VAL A 1 347 ? -5.548 -1.878 12.955 1.00 96.12 347 VAL A N 1
ATOM 2851 C CA . VAL A 1 347 ? -5.229 -3.225 12.457 1.00 96.12 347 VAL A CA 1
ATOM 2852 C C . VAL A 1 347 ? -4.793 -3.183 10.994 1.00 96.12 347 VAL A C 1
ATOM 2854 O O . VAL A 1 347 ? -5.246 -3.969 10.163 1.00 96.12 347 VAL A O 1
ATOM 2857 N N . ASN A 1 348 ? -3.924 -2.226 10.678 1.00 95.44 348 ASN A N 1
ATOM 2858 C CA . ASN A 1 348 ? -3.257 -2.061 9.389 1.00 95.44 348 ASN A CA 1
ATOM 2859 C C . ASN A 1 348 ? -2.133 -3.086 9.163 1.00 95.44 348 ASN A C 1
ATOM 2861 O O . ASN A 1 348 ? -1.701 -3.784 10.085 1.00 95.44 348 ASN A O 1
ATOM 2865 N N . SER A 1 349 ? -1.659 -3.172 7.919 1.00 95.69 349 SER A N 1
ATOM 2866 C CA . SER A 1 349 ? -0.692 -4.180 7.476 1.00 95.69 349 SER A CA 1
ATOM 2867 C C . SER A 1 349 ? 0.627 -4.146 8.255 1.00 95.69 349 SER A C 1
ATOM 2869 O O . SER A 1 349 ? 1.137 -5.204 8.616 1.00 95.69 349 SER A O 1
ATOM 2871 N N . GLU A 1 350 ? 1.146 -2.967 8.598 1.00 96.94 350 GLU A N 1
ATOM 2872 C CA . GLU A 1 350 ? 2.381 -2.812 9.374 1.00 96.94 350 GLU A CA 1
ATOM 2873 C C . GLU A 1 350 ? 2.220 -3.343 10.802 1.00 96.94 350 GLU A C 1
ATOM 2875 O O . GLU A 1 350 ? 3.073 -4.079 11.297 1.00 96.94 350 GLU A O 1
ATOM 2880 N N . ASN A 1 351 ? 1.094 -3.048 11.456 1.00 97.75 351 ASN A N 1
ATOM 2881 C CA . ASN A 1 351 ? 0.804 -3.559 12.796 1.00 97.75 351 ASN A CA 1
ATOM 2882 C C . ASN A 1 351 ? 0.572 -5.076 12.806 1.00 97.75 351 ASN A C 1
ATOM 2884 O O . ASN A 1 351 ? 1.018 -5.765 13.729 1.00 97.75 351 ASN A O 1
ATOM 2888 N N . LEU A 1 352 ? -0.050 -5.620 11.760 1.00 97.81 352 LEU A N 1
ATOM 2889 C CA . LEU A 1 352 ? -0.166 -7.066 11.574 1.00 97.81 352 LEU A CA 1
ATOM 2890 C C . LEU A 1 352 ? 1.195 -7.726 11.319 1.00 97.81 352 LEU A C 1
ATOM 2892 O O . LEU A 1 352 ? 1.458 -8.787 11.882 1.00 97.81 352 LEU A O 1
ATOM 2896 N N . TYR A 1 353 ? 2.079 -7.089 10.548 1.00 98.19 353 TYR A N 1
ATOM 2897 C CA . TYR A 1 353 ? 3.432 -7.586 10.306 1.00 98.19 353 TYR A CA 1
ATOM 2898 C C . TYR A 1 353 ? 4.258 -7.608 11.595 1.00 98.19 353 TYR A C 1
ATOM 2900 O O . TYR A 1 353 ? 4.861 -8.620 11.935 1.00 98.19 353 TYR A O 1
ATOM 2908 N N . ARG A 1 354 ? 4.209 -6.535 12.390 1.00 98.00 354 ARG A N 1
ATOM 2909 C CA . ARG A 1 354 ? 4.846 -6.465 13.717 1.00 98.00 354 ARG A CA 1
ATOM 2910 C C . ARG A 1 354 ? 4.355 -7.576 14.648 1.00 98.00 354 ARG A C 1
ATOM 2912 O O . ARG A 1 354 ? 5.156 -8.219 15.326 1.00 98.00 354 ARG A O 1
ATOM 2919 N N . LYS A 1 355 ? 3.044 -7.842 14.652 1.00 97.75 355 LYS A N 1
ATOM 2920 C CA . LYS A 1 355 ? 2.442 -8.955 15.403 1.00 97.75 355 LYS A CA 1
ATOM 2921 C C . LYS A 1 355 ? 2.925 -10.315 14.891 1.00 97.75 355 LYS A C 1
ATOM 2923 O O . LYS A 1 355 ? 3.208 -11.190 15.704 1.00 97.75 355 LYS A O 1
ATOM 2928 N N . TYR A 1 356 ? 3.024 -10.488 13.574 1.00 98.31 356 TYR A N 1
ATOM 2929 C CA . TYR A 1 356 ? 3.582 -11.688 12.952 1.00 98.31 356 TYR A CA 1
ATOM 2930 C C . TYR A 1 356 ? 5.031 -11.917 13.398 1.00 98.31 356 TYR A C 1
ATOM 2932 O O . TYR A 1 356 ? 5.337 -12.987 13.907 1.00 98.31 356 TYR A O 1
ATOM 2940 N N . LEU A 1 357 ? 5.889 -10.895 13.345 1.00 98.44 357 LEU A N 1
ATOM 2941 C CA . LEU A 1 357 ? 7.281 -11.008 13.789 1.00 98.44 357 LEU A CA 1
ATOM 2942 C C . LEU A 1 357 ? 7.401 -11.395 15.267 1.00 98.44 357 LEU A C 1
ATOM 2944 O O . LEU A 1 357 ? 8.188 -12.274 15.606 1.00 98.44 357 LEU A O 1
ATOM 2948 N N . LEU A 1 358 ? 6.606 -10.782 16.150 1.00 98.25 358 LEU A N 1
ATOM 2949 C CA . LEU A 1 358 ? 6.592 -11.158 17.567 1.00 98.25 358 LEU A CA 1
ATOM 2950 C C . LEU A 1 358 ? 6.132 -12.602 17.782 1.00 98.25 358 LEU A C 1
ATOM 2952 O O . LEU A 1 358 ? 6.648 -13.272 18.670 1.00 98.25 358 LEU A O 1
ATOM 2956 N N . LYS A 1 359 ? 5.181 -13.088 16.981 1.00 98.12 359 LYS A N 1
ATOM 2957 C CA . LYS A 1 359 ? 4.730 -14.481 17.044 1.00 98.12 359 LYS A CA 1
ATOM 2958 C C . LYS A 1 359 ? 5.824 -15.449 16.583 1.00 98.12 359 LYS A C 1
ATOM 2960 O O . LYS A 1 359 ? 6.039 -16.454 17.247 1.00 98.12 359 LYS A O 1
ATOM 2965 N N . GLU A 1 360 ? 6.496 -15.145 15.476 1.00 98.06 360 GLU A N 1
ATOM 2966 C CA . GLU A 1 360 ? 7.521 -16.016 14.886 1.00 98.06 360 GLU A CA 1
ATOM 2967 C C . GLU A 1 360 ? 8.812 -16.062 15.716 1.00 98.06 360 GLU A C 1
ATOM 2969 O O . GLU A 1 360 ? 9.419 -17.118 15.874 1.00 98.06 360 GLU A O 1
ATOM 2974 N N . TYR A 1 361 ? 9.236 -14.925 16.273 1.00 98.25 361 TYR A N 1
ATOM 2975 C CA . TYR A 1 361 ? 10.520 -14.805 16.973 1.00 98.25 361 TYR A CA 1
ATOM 2976 C C . TYR A 1 361 ? 10.395 -14.760 18.503 1.00 98.25 361 TYR A C 1
ATOM 2978 O O . TYR A 1 361 ? 11.400 -14.865 19.202 1.00 98.25 361 TYR A O 1
ATOM 2986 N N . GLY A 1 362 ? 9.190 -14.580 19.044 1.00 98.00 362 GLY A N 1
ATOM 2987 C CA . GLY A 1 362 ? 8.904 -14.548 20.481 1.00 98.00 362 GLY A CA 1
ATOM 2988 C C . GLY A 1 362 ? 9.259 -13.238 21.195 1.00 98.00 362 GLY A C 1
ATOM 2989 O O . GLY A 1 362 ? 8.556 -12.853 22.127 1.00 98.00 362 GLY A O 1
ATOM 2990 N N . SER A 1 363 ? 10.312 -12.524 20.777 1.00 98.00 363 SER A N 1
ATOM 2991 C CA . SER A 1 363 ? 10.728 -11.264 21.415 1.00 98.00 363 SER A CA 1
ATOM 2992 C C . SER A 1 363 ? 11.402 -10.273 20.460 1.00 98.00 363 SER A C 1
ATOM 2994 O O . SER A 1 363 ? 11.870 -10.634 19.378 1.00 98.00 363 SER A O 1
ATOM 2996 N N . LEU A 1 364 ? 11.489 -9.007 20.884 1.00 98.00 364 LEU A N 1
ATOM 2997 C CA . LEU A 1 364 ? 12.180 -7.940 20.154 1.00 98.00 364 LEU A CA 1
ATOM 2998 C C . LEU A 1 364 ? 13.673 -8.257 19.949 1.00 98.00 3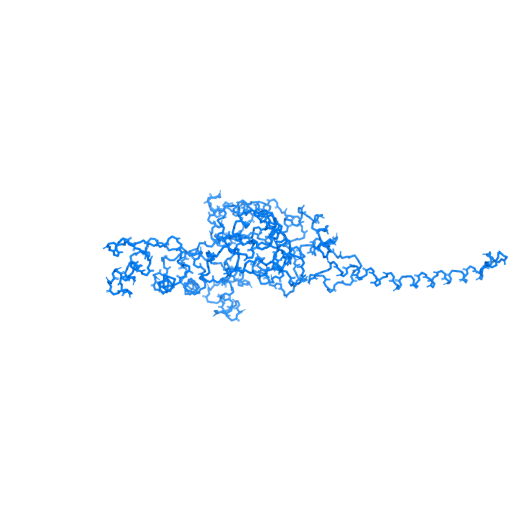64 LEU A C 1
ATOM 3000 O O . LEU A 1 364 ? 14.229 -8.024 18.876 1.00 98.00 364 LEU A O 1
ATOM 3004 N N . GLU A 1 365 ? 14.321 -8.819 20.967 1.00 98.19 365 GLU A N 1
ATOM 3005 C CA . GLU A 1 365 ? 15.738 -9.189 20.961 1.00 98.19 365 GLU A CA 1
ATOM 3006 C C . GLU A 1 365 ? 16.018 -10.293 19.939 1.00 98.19 365 GLU A C 1
ATOM 3008 O O . GLU A 1 365 ? 17.016 -10.234 19.217 1.00 98.19 365 GLU A O 1
ATOM 3013 N N . ALA A 1 366 ? 15.122 -11.279 19.838 1.00 98.31 366 ALA A N 1
ATOM 3014 C CA . ALA A 1 366 ? 15.233 -12.359 18.868 1.00 98.31 366 ALA A CA 1
ATOM 3015 C C . ALA A 1 366 ? 15.091 -11.848 17.424 1.00 98.31 366 ALA A C 1
ATOM 3017 O O . ALA A 1 366 ? 15.904 -12.219 16.573 1.00 98.31 366 ALA A O 1
ATOM 3018 N N . ILE A 1 367 ? 14.141 -10.937 17.165 1.00 98.31 367 ILE A N 1
ATOM 3019 C CA . ILE A 1 367 ? 13.989 -10.279 15.854 1.00 98.31 367 ILE A CA 1
ATOM 3020 C C . ILE A 1 367 ? 15.263 -9.492 15.518 1.00 98.31 367 ILE A C 1
ATOM 3022 O O . ILE A 1 367 ? 15.847 -9.670 14.448 1.00 98.31 367 ILE A O 1
ATOM 3026 N N . ASN A 1 368 ? 15.751 -8.671 16.455 1.00 98.25 368 ASN A N 1
ATOM 3027 C CA . ASN A 1 368 ? 16.981 -7.897 16.279 1.00 98.25 368 ASN A CA 1
ATOM 3028 C C . ASN A 1 368 ? 18.189 -8.790 15.971 1.00 98.25 368 ASN A C 1
ATOM 3030 O O . ASN A 1 368 ? 18.969 -8.491 15.067 1.00 98.25 368 ASN A O 1
ATOM 3034 N N . LYS A 1 369 ? 18.333 -9.922 16.669 1.00 98.00 369 LYS A N 1
ATOM 3035 C CA . LYS A 1 369 ? 19.397 -10.898 16.402 1.00 98.00 369 LYS A CA 1
ATOM 3036 C C . LYS A 1 369 ? 19.275 -11.493 14.996 1.00 98.00 369 LYS A C 1
ATOM 3038 O O . LYS A 1 369 ? 20.282 -11.561 14.282 1.00 98.00 369 LYS A O 1
ATOM 3043 N N . ALA A 1 370 ? 18.066 -11.890 14.596 1.00 97.94 370 ALA A N 1
ATOM 3044 C CA . ALA A 1 370 ? 17.790 -12.499 13.298 1.00 97.94 370 ALA A CA 1
ATOM 3045 C C . ALA A 1 370 ? 18.050 -11.536 12.130 1.00 97.94 370 ALA A C 1
ATOM 3047 O O . ALA A 1 370 ? 18.660 -11.928 11.133 1.00 97.94 370 ALA A O 1
ATOM 3048 N N . TYR A 1 371 ? 17.637 -10.274 12.267 1.00 97.81 371 TYR A N 1
ATOM 3049 C CA . TYR A 1 371 ? 17.762 -9.253 11.221 1.00 97.81 371 TYR A CA 1
ATOM 3050 C C . TYR A 1 371 ? 19.054 -8.441 11.317 1.00 97.81 371 TYR A C 1
ATOM 3052 O O . TYR A 1 371 ? 19.443 -7.773 10.365 1.00 97.81 371 TYR A O 1
ATOM 3060 N N . GLY A 1 372 ? 19.786 -8.546 12.429 1.00 96.81 372 GLY A N 1
ATOM 3061 C CA . GLY A 1 372 ? 20.990 -7.750 12.668 1.00 96.81 372 GLY A CA 1
ATOM 3062 C C . GLY A 1 372 ? 20.691 -6.275 12.923 1.00 96.81 372 GLY A C 1
ATOM 3063 O O . GLY A 1 372 ? 21.553 -5.436 12.675 1.00 96.81 372 GLY A O 1
ATOM 3064 N N . THR A 1 373 ? 19.486 -5.966 13.397 1.00 96.50 373 THR A N 1
ATOM 3065 C CA . THR A 1 373 ? 19.039 -4.615 13.743 1.00 96.50 373 THR A CA 1
ATOM 3066 C C . THR A 1 373 ? 19.286 -4.318 15.224 1.00 96.50 373 THR A C 1
ATOM 3068 O O . THR A 1 373 ? 19.615 -5.203 16.014 1.00 96.50 373 THR A O 1
ATOM 3071 N N . LYS A 1 374 ? 19.150 -3.045 15.605 1.00 96.25 374 LYS A N 1
ATOM 3072 C CA . LYS A 1 374 ? 19.272 -2.567 16.993 1.00 96.25 374 LYS A CA 1
ATOM 3073 C C . LYS A 1 374 ? 18.059 -1.716 17.383 1.00 96.25 374 LYS A C 1
ATOM 3075 O O . LYS A 1 374 ? 18.203 -0.676 18.016 1.00 96.25 374 LYS A O 1
ATOM 3080 N N . ASN A 1 375 ? 16.879 -2.136 16.936 1.00 95.50 375 ASN A N 1
ATOM 3081 C CA . ASN A 1 375 ? 15.634 -1.414 17.170 1.00 95.50 375 ASN A CA 1
ATOM 3082 C C . ASN A 1 375 ? 15.253 -1.499 18.648 1.00 95.50 375 ASN A C 1
ATOM 3084 O O . ASN A 1 375 ? 15.409 -2.553 19.268 1.00 95.50 375 ASN A O 1
ATOM 3088 N N . THR A 1 376 ? 14.750 -0.403 19.208 1.00 94.62 376 THR A N 1
ATOM 3089 C CA . THR A 1 376 ? 14.366 -0.319 20.627 1.00 94.62 376 THR A CA 1
ATOM 3090 C C . THR A 1 376 ? 12.865 -0.496 20.825 1.00 94.62 376 THR A C 1
ATOM 3092 O O . THR A 1 376 ? 12.412 -0.720 21.946 1.00 94.62 376 THR A O 1
ATOM 3095 N N . SER A 1 377 ? 12.091 -0.445 19.741 1.00 94.75 377 SER A N 1
ATOM 3096 C CA . SER A 1 377 ? 10.655 -0.678 19.728 1.00 94.75 377 SER A CA 1
ATOM 3097 C C . SER A 1 377 ? 10.269 -1.648 18.617 1.00 94.75 377 SER A C 1
ATOM 3099 O O . SER A 1 377 ? 10.851 -1.654 17.533 1.00 94.75 377 SER A O 1
ATOM 3101 N N . ILE A 1 378 ? 9.212 -2.433 18.846 1.00 96.38 378 ILE A N 1
ATOM 3102 C CA . ILE A 1 378 ? 8.609 -3.241 17.778 1.00 96.38 378 ILE A CA 1
ATOM 3103 C C . ILE A 1 378 ? 8.031 -2.362 16.655 1.00 96.38 378 ILE A C 1
ATOM 3105 O O . ILE A 1 378 ? 7.948 -2.801 15.512 1.00 96.38 378 ILE A O 1
ATOM 3109 N N . LEU A 1 379 ? 7.662 -1.111 16.960 1.00 95.06 379 LEU A N 1
ATOM 3110 C CA . LEU A 1 379 ? 7.132 -0.176 15.963 1.00 95.06 379 LEU A CA 1
ATOM 3111 C C . LEU A 1 379 ? 8.160 0.181 14.883 1.00 95.06 379 LEU A C 1
ATOM 3113 O O . LEU A 1 379 ? 7.763 0.454 13.754 1.00 95.06 379 LEU A O 1
ATOM 3117 N N . ASP A 1 380 ? 9.454 0.097 15.198 1.00 94.25 380 ASP A N 1
ATOM 3118 C CA . ASP A 1 380 ? 10.546 0.429 14.276 1.00 94.25 380 ASP A CA 1
ATOM 3119 C C . ASP A 1 380 ? 10.675 -0.599 13.134 1.00 94.25 380 ASP A C 1
ATOM 3121 O O . ASP A 1 380 ? 11.334 -0.348 12.123 1.00 94.25 380 ASP A O 1
ATOM 3125 N N . PHE A 1 381 ? 10.035 -1.768 13.263 1.00 95.44 381 PHE A N 1
ATOM 3126 C CA . PHE A 1 381 ? 9.939 -2.730 12.171 1.00 95.44 381 PHE A CA 1
ATOM 3127 C C . PHE A 1 381 ? 8.809 -2.342 11.228 1.00 95.44 381 PHE A C 1
ATOM 3129 O O . PHE A 1 381 ? 7.635 -2.297 11.599 1.00 95.44 381 PHE A O 1
ATOM 3136 N N . SER A 1 382 ? 9.189 -2.096 9.980 1.00 93.56 382 SER A N 1
ATOM 3137 C CA . SER A 1 382 ? 8.279 -1.907 8.854 1.00 93.56 382 SER A CA 1
ATOM 3138 C C . SER A 1 382 ? 8.464 -3.033 7.842 1.00 93.56 382 SER A C 1
ATOM 3140 O O . SER A 1 382 ? 9.553 -3.615 7.776 1.00 93.56 382 SER A O 1
ATOM 3142 N N . PRO A 1 383 ? 7.439 -3.329 7.029 1.00 95.69 383 PRO A N 1
ATOM 3143 C CA . PRO A 1 383 ? 7.612 -4.156 5.846 1.00 95.69 383 PRO A CA 1
ATOM 3144 C C . PRO A 1 383 ? 8.793 -3.674 4.978 1.00 95.69 383 PRO A C 1
ATOM 3146 O O . PRO A 1 383 ? 8.884 -2.482 4.676 1.00 95.69 383 PRO A O 1
ATOM 3149 N N . PRO A 1 384 ? 9.710 -4.564 4.564 1.00 96.56 384 PRO A N 1
ATOM 3150 C CA . PRO A 1 384 ? 10.918 -4.202 3.831 1.00 96.56 384 PRO A CA 1
ATOM 3151 C C . PRO A 1 384 ? 10.645 -4.030 2.324 1.00 96.56 384 PRO A C 1
ATOM 3153 O O . PRO A 1 384 ? 11.323 -4.649 1.508 1.00 96.56 384 PRO A O 1
ATOM 3156 N N . TYR A 1 385 ? 9.661 -3.207 1.938 1.00 95.88 385 TYR A N 1
ATOM 3157 C CA . TYR A 1 385 ? 9.216 -3.060 0.541 1.00 95.88 385 TYR A CA 1
ATOM 3158 C C . TYR A 1 385 ? 10.364 -2.735 -0.425 1.00 95.88 385 TYR A C 1
ATOM 3160 O O . TYR A 1 385 ? 10.511 -3.394 -1.451 1.00 95.88 385 TYR A O 1
ATOM 3168 N N . HIS A 1 386 ? 11.223 -1.775 -0.064 1.00 96.44 386 HIS A N 1
ATOM 3169 C CA . HIS A 1 386 ? 12.362 -1.352 -0.889 1.00 96.44 386 HIS A CA 1
ATOM 3170 C C . HIS A 1 386 ? 13.377 -2.484 -1.119 1.00 96.44 386 HIS A C 1
ATOM 3172 O O . HIS A 1 386 ? 13.857 -2.683 -2.234 1.00 96.44 386 HIS A O 1
ATOM 3178 N N . LEU A 1 387 ? 13.654 -3.283 -0.080 1.00 97.12 387 LEU A N 1
ATOM 3179 C CA . LEU A 1 387 ? 14.532 -4.458 -0.166 1.00 97.12 387 LEU A CA 1
ATOM 3180 C C . LEU A 1 387 ? 13.882 -5.615 -0.931 1.00 97.12 387 LEU A C 1
ATOM 3182 O O . LEU A 1 387 ? 14.571 -6.291 -1.691 1.00 97.12 387 LEU A O 1
ATOM 3186 N N . ALA A 1 388 ? 12.582 -5.847 -0.740 1.00 96.56 388 ALA A N 1
ATOM 3187 C CA . ALA A 1 388 ? 11.843 -6.893 -1.441 1.00 96.56 388 ALA A CA 1
ATOM 3188 C C . ALA A 1 388 ? 11.819 -6.628 -2.952 1.00 96.56 388 ALA A C 1
ATOM 3190 O O . ALA A 1 388 ? 12.087 -7.530 -3.745 1.00 96.56 388 ALA A O 1
ATOM 3191 N N . ASP A 1 389 ? 11.611 -5.373 -3.348 1.00 96.75 389 ASP A N 1
ATOM 3192 C CA . ASP A 1 389 ? 11.599 -4.971 -4.755 1.00 96.75 389 ASP A CA 1
ATOM 3193 C C . ASP A 1 389 ? 12.990 -5.064 -5.374 1.00 96.75 389 ASP A C 1
ATOM 3195 O O . ASP A 1 389 ? 13.140 -5.526 -6.507 1.00 96.75 389 ASP A O 1
ATOM 3199 N N . TRP A 1 390 ? 14.031 -4.729 -4.610 1.00 97.25 390 TRP A N 1
ATOM 3200 C CA . TRP A 1 390 ? 15.403 -4.933 -5.057 1.00 97.25 390 TRP A CA 1
ATOM 3201 C C . TRP A 1 390 ? 15.744 -6.413 -5.237 1.00 97.25 390 TRP A C 1
ATOM 3203 O O . TRP A 1 390 ? 16.294 -6.799 -6.268 1.00 97.25 390 TRP A O 1
ATOM 3213 N N . SER A 1 391 ? 15.359 -7.255 -4.275 1.00 96.12 391 SER A N 1
ATOM 3214 C CA . SER A 1 391 ? 15.508 -8.710 -4.361 1.00 96.12 391 SER A CA 1
ATOM 3215 C C . SER A 1 391 ? 14.813 -9.268 -5.608 1.00 96.12 391 SER A C 1
ATOM 3217 O O . SER A 1 391 ? 15.414 -10.031 -6.369 1.00 96.12 391 SER A O 1
ATOM 3219 N N . TYR A 1 392 ? 13.584 -8.814 -5.884 1.00 95.38 392 TYR A N 1
ATOM 3220 C CA . TYR A 1 392 ? 12.834 -9.207 -7.075 1.00 95.38 392 TYR A CA 1
ATOM 3221 C C . TYR A 1 392 ? 13.559 -8.813 -8.367 1.00 95.38 392 TYR A C 1
ATOM 3223 O O . TYR A 1 392 ? 13.743 -9.660 -9.244 1.00 95.38 392 TYR A O 1
ATOM 3231 N N . VAL A 1 393 ? 14.024 -7.563 -8.476 1.00 96.06 393 VAL A N 1
ATOM 3232 C CA . VAL A 1 393 ? 14.760 -7.080 -9.656 1.00 96.06 393 VAL A CA 1
ATOM 3233 C C . VAL A 1 393 ? 16.045 -7.873 -9.860 1.00 96.06 393 VAL A C 1
ATOM 3235 O O . VAL A 1 393 ? 16.339 -8.273 -10.985 1.00 96.06 393 VAL A O 1
ATOM 3238 N N . LYS A 1 394 ? 16.788 -8.176 -8.793 1.00 94.88 394 LYS A N 1
ATOM 3239 C CA . LYS A 1 394 ? 18.001 -8.998 -8.877 1.00 94.88 394 LYS A CA 1
ATOM 3240 C C . LYS A 1 394 ? 17.709 -10.408 -9.379 1.00 94.88 394 LYS A C 1
ATOM 3242 O O . LYS A 1 394 ? 18.433 -10.892 -10.252 1.00 94.88 394 LYS A O 1
ATOM 3247 N N . ALA A 1 395 ? 16.640 -11.035 -8.896 1.00 94.38 395 ALA A N 1
ATOM 3248 C CA . ALA A 1 395 ? 16.230 -12.364 -9.334 1.00 94.38 395 ALA A CA 1
ATOM 3249 C C . ALA A 1 395 ? 15.715 -12.387 -10.790 1.00 94.38 395 ALA A C 1
ATOM 3251 O O . ALA A 1 395 ? 16.000 -13.334 -11.519 1.00 94.38 395 ALA A O 1
ATOM 3252 N N . HIS A 1 396 ? 15.038 -11.325 -11.248 1.00 95.31 396 HIS A N 1
ATOM 3253 C CA . HIS A 1 396 ? 14.325 -11.295 -12.538 1.00 95.31 396 HIS A CA 1
ATOM 3254 C C . HIS A 1 396 ? 14.916 -10.319 -13.569 1.00 95.31 396 HIS A C 1
ATOM 3256 O O . HIS A 1 396 ? 14.290 -10.028 -14.587 1.00 95.31 396 HIS A O 1
ATOM 3262 N N . HIS A 1 397 ? 16.136 -9.812 -13.365 1.00 95.31 397 HIS A N 1
ATOM 3263 C CA . HIS A 1 397 ? 16.720 -8.744 -14.191 1.00 95.31 397 HIS A CA 1
ATOM 3264 C C . HIS A 1 397 ? 16.710 -9.039 -15.703 1.00 95.31 397 HIS A C 1
ATOM 3266 O O . HIS A 1 397 ? 16.504 -8.136 -16.512 1.00 95.31 397 HIS A O 1
ATOM 3272 N N . ARG A 1 398 ? 16.915 -10.300 -16.113 1.00 95.50 398 ARG A N 1
ATOM 3273 C CA . ARG A 1 398 ? 16.893 -10.694 -17.535 1.00 95.50 398 ARG A CA 1
ATOM 3274 C C . ARG A 1 398 ? 15.495 -10.598 -18.135 1.00 95.50 398 ARG A C 1
ATOM 3276 O O . ARG A 1 398 ? 15.354 -10.123 -19.257 1.00 95.50 398 ARG A O 1
ATOM 3283 N N . GLU A 1 399 ? 14.489 -11.055 -17.397 1.00 94.56 399 GLU A N 1
ATOM 3284 C CA . GLU A 1 399 ? 13.086 -10.979 -17.805 1.00 94.56 399 GLU A CA 1
ATOM 3285 C C . GLU A 1 399 ? 12.631 -9.523 -17.872 1.00 94.56 399 GLU A C 1
ATOM 3287 O O . GLU A 1 399 ? 12.080 -9.105 -18.885 1.00 94.56 399 GLU A O 1
ATOM 3292 N N . LEU A 1 400 ? 12.967 -8.721 -16.858 1.00 94.81 400 LEU A N 1
ATOM 3293 C CA . LEU A 1 400 ? 12.637 -7.297 -16.828 1.00 94.81 400 LEU A CA 1
ATOM 3294 C C . LEU A 1 400 ? 13.262 -6.539 -18.004 1.00 94.81 400 LEU A C 1
ATOM 3296 O O . LEU A 1 400 ? 12.579 -5.752 -18.653 1.00 94.81 400 LEU A O 1
ATOM 3300 N N . ARG A 1 401 ? 14.534 -6.803 -18.340 1.00 95.25 401 ARG A N 1
ATOM 3301 C CA . ARG A 1 401 ? 15.172 -6.202 -19.525 1.00 95.25 401 ARG A CA 1
ATOM 3302 C C . ARG A 1 401 ? 14.436 -6.568 -20.808 1.00 95.25 401 ARG A C 1
ATOM 3304 O O . ARG A 1 401 ? 14.174 -5.682 -21.609 1.00 95.25 401 ARG A O 1
ATOM 3311 N N . LYS A 1 402 ? 14.069 -7.842 -20.993 1.00 93.00 402 LYS A N 1
ATOM 3312 C CA . LYS A 1 402 ? 13.279 -8.278 -22.158 1.00 93.00 402 LYS A CA 1
ATOM 3313 C C . LYS A 1 402 ? 11.916 -7.592 -22.204 1.00 93.00 402 LYS A C 1
ATOM 3315 O O . LYS A 1 402 ? 11.521 -7.117 -23.262 1.00 93.00 402 LYS A O 1
ATOM 3320 N N . HIS A 1 403 ? 11.241 -7.496 -21.062 1.00 90.75 403 HIS A N 1
ATOM 3321 C CA . HIS A 1 403 ? 9.958 -6.815 -20.960 1.00 90.75 403 HIS A CA 1
ATOM 3322 C C . HIS A 1 403 ? 10.067 -5.355 -21.414 1.00 90.75 403 HIS A C 1
ATOM 3324 O O . HIS A 1 403 ? 9.304 -4.941 -22.276 1.00 90.75 403 HIS A O 1
ATOM 3330 N N . PHE A 1 404 ? 11.048 -4.586 -20.932 1.00 90.81 404 PHE A N 1
ATOM 3331 C CA . PHE A 1 404 ? 11.194 -3.177 -21.328 1.00 90.81 404 PHE A CA 1
ATOM 3332 C C . PHE A 1 404 ? 11.577 -2.961 -22.799 1.00 90.81 404 PHE A C 1
ATOM 3334 O O . PHE A 1 404 ? 11.347 -1.871 -23.314 1.00 90.81 404 PHE A O 1
ATOM 3341 N N . ILE A 1 405 ? 12.104 -3.977 -23.488 1.00 89.94 405 ILE A N 1
ATOM 3342 C CA . ILE A 1 405 ? 12.331 -3.926 -24.941 1.00 89.94 405 ILE A CA 1
ATOM 3343 C C . ILE A 1 405 ? 11.010 -4.039 -25.701 1.00 89.94 405 ILE A C 1
ATOM 3345 O O . ILE A 1 405 ? 10.801 -3.318 -26.670 1.00 89.94 405 ILE A O 1
ATOM 3349 N N . ALA A 1 406 ? 10.137 -4.956 -25.280 1.00 87.69 406 ALA A N 1
ATOM 3350 C CA . ALA A 1 406 ? 8.930 -5.312 -26.022 1.00 87.69 406 ALA A CA 1
ATOM 3351 C C . ALA A 1 406 ? 7.687 -4.525 -25.592 1.00 87.69 406 ALA A C 1
ATOM 3353 O O . ALA A 1 406 ? 6.792 -4.333 -26.405 1.00 87.69 406 ALA A O 1
ATOM 3354 N N . ARG A 1 407 ? 7.637 -4.034 -24.346 1.00 85.31 407 ARG A N 1
ATOM 3355 C CA . ARG A 1 407 ? 6.429 -3.480 -23.708 1.00 85.31 407 ARG A CA 1
ATOM 3356 C C . ARG A 1 407 ? 5.685 -2.480 -24.583 1.00 85.31 407 ARG A C 1
ATOM 3358 O O . ARG A 1 407 ? 4.472 -2.557 -24.682 1.00 85.31 407 ARG A O 1
ATOM 3365 N N . ASN A 1 408 ? 6.396 -1.537 -25.196 1.00 82.19 408 ASN A N 1
ATOM 3366 C CA . ASN A 1 408 ? 5.772 -0.461 -25.971 1.00 82.19 408 ASN A CA 1
ATOM 3367 C C . ASN A 1 408 ? 5.294 -0.917 -27.371 1.00 82.19 408 ASN A C 1
ATOM 3369 O O . ASN A 1 408 ? 4.732 -0.113 -28.107 1.00 82.19 408 ASN A O 1
ATOM 3373 N N . TYR A 1 409 ? 5.511 -2.186 -27.726 1.00 82.81 409 TYR A N 1
ATOM 3374 C CA . TYR A 1 409 ? 5.095 -2.819 -28.981 1.00 82.81 409 TYR A CA 1
ATOM 3375 C C . TYR A 1 409 ? 4.069 -3.946 -28.776 1.00 82.81 409 TYR A C 1
ATOM 3377 O O . TYR A 1 409 ? 3.598 -4.523 -29.754 1.00 82.81 409 TYR A O 1
ATOM 3385 N N . GLU A 1 410 ? 3.740 -4.284 -27.526 1.00 69.94 410 GLU A N 1
ATOM 3386 C CA . GLU A 1 410 ? 2.671 -5.225 -27.191 1.00 69.94 410 GLU A CA 1
ATOM 3387 C C . GLU A 1 410 ? 1.327 -4.482 -27.297 1.00 69.94 410 GLU A C 1
ATOM 3389 O O . GLU A 1 410 ? 0.990 -3.687 -26.417 1.00 69.94 410 GLU A O 1
ATOM 3394 N N . LEU A 1 411 ? 0.609 -4.698 -28.408 1.00 52.44 411 LEU A N 1
ATOM 3395 C CA . LEU A 1 411 ? -0.760 -4.217 -28.650 1.00 52.44 411 LEU A CA 1
ATOM 3396 C C . LEU A 1 411 ? -1.802 -5.211 -28.134 1.00 52.44 411 LEU A C 1
ATOM 3398 O O . LEU A 1 411 ? -1.644 -6.425 -28.411 1.00 52.44 411 LEU A O 1
#

Secondary structure (DSSP, 8-state):
--SS-STTTTSHHHHHHHHHHHHHHHHHHHHHHHHHHHHHHHTT--TTTTT---SS-GGGT-HHHHHHHHHHHHTTT-HHHHHHHHT---SSGGG---S-SSPPPHHHHHHHHHHHHHHHHS-GGGEEE-S--BTTB--HHHHHHHHHHHHHTTT-HHHHHHHHT---SSGGG-------TT-SS-----SHHHHHHHHHHHHS-GGGEEEPPSHHHHHHIIIIIISTT-HHHHHHHHT---SSGGG----SS--SSHHHHHHHHHHHHHTS-GGGEEE-TTHHHHHHHHHHHHTTT-HHHHHHHHT---SSGGG----SS---SHHHHHHHHHHHHHS-GGGEEE--HHHHHHHHHHHHHSSHHHHHHHHT---SSGGG----HHHHHHHHHHHHHHHHHHHHHHGGG--

Mean predicted aligned error: 5.88 Å

pLDDT: mean 92.85, std 7.11, range [42.53, 98.44]

Solvent-accessible surface area (backbone atoms only — not comparable to full-atom values): 23755 Å² total; per-residue (Å²): 132,77,95,63,65,82,85,50,69,85,40,70,69,50,46,49,55,52,50,50,50,52,48,53,52,49,50,55,47,48,69,53,50,51,59,52,42,36,52,59,31,54,64,54,49,48,81,46,45,66,90,57,94,42,60,69,56,59,44,78,80,36,65,46,52,37,39,22,48,49,50,36,44,44,49,27,64,39,60,67,56,49,21,45,56,53,58,52,82,62,91,48,56,60,64,43,66,52,86,60,93,66,82,77,50,77,34,53,48,46,53,35,50,54,45,54,57,52,61,72,70,56,58,66,96,45,49,43,79,30,24,43,63,39,88,91,48,77,25,67,41,55,53,51,51,40,54,50,47,35,64,75,44,76,68,37,49,67,65,49,20,67,63,59,74,51,86,52,92,42,65,86,67,62,74,82,80,87,77,56,78,82,42,35,70,60,60,89,58,92,46,62,54,47,51,53,48,51,56,50,59,71,69,50,57,70,88,37,54,35,75,50,77,48,42,46,61,52,20,46,45,44,30,66,76,72,31,78,66,39,53,64,57,47,18,64,61,62,73,52,84,61,92,45,51,71,76,47,64,71,61,43,49,75,54,86,55,71,70,49,31,62,63,51,48,48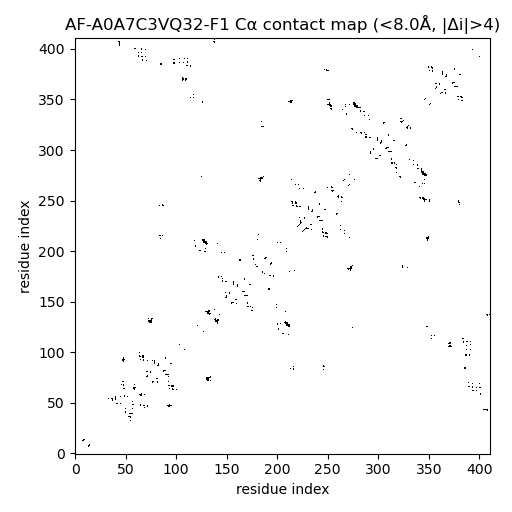,41,58,58,75,50,53,32,46,91,31,50,42,73,42,79,76,38,42,68,54,50,39,51,49,52,40,58,74,49,71,67,40,59,69,58,51,23,63,75,70,71,49,88,70,94,49,66,86,72,64,71,75,70,94,61,73,58,72,57,68,68,62,26,56,53,46,56,57,45,58,68,67,51,64,63,82,27,43,28,44,61,35,52,47,47,51,49,40,52,47,50,38,67,76,47,70,37,70,68,47,46,23,64,60,54,71,52,85,71,91,50,69,71,75,52,63,74,56,49,42,57,39,53,44,52,48,42,68,77,39,46,72,59,52,47,54,44,50,69,44,46,83,72,66,126

Radius of gyration: 29.14 Å; Cα contacts (8 Å, |Δi|>4): 449; chains: 1; bounding box: 89×38×93 Å

Foldseek 3Di:
DPPDDPPCCPPPVNVVVVVVVVVVVVVVVCVVVLVVLQVLCCLLDDQQCNVPSDSHGPLVPDLQSLLLVLLCQFALNDPLVSCLLQVHDDPGSNSRGFPDPDDDDPLLVVLLVLLLVLLVVDDCLQKDFTRDHHVPFDGPLLVLLLVVVCVVVVQDVVVVCVQQVHDDPGSVSDDQDDFPSQDQLDDQDPRSRSVSNSVSRVVDDSSRIDGHFCLSVLLCCCCVVNQVNDVVSVCVLQVHDDPGSSQDFQAQFQDPRPSCRVSNLCCQLPGQHQQQKDFAPLQLVLLLVLVCVVCVNPVVVVCVQVVHDDPHSVPDDDDPGQDNDDPSNVSVSVSSNPGPRRRITGNGPFNSSLVSLCVVQVDPVSSCVSNVHDDPDSRSDGRNSSSNSSVVCVVCVVVSVVCSSCRSVDD

Sequence (411 aa):
MAIIPQVGRRSWTMRIVIGGLYTALTLGALTMVYPFLIMLSTSVKSGVDVNSYSVIPKYFYDESVLFAKFAEIKYAGDMDAINGYYRTDFAKMEDIVPPQKTPLTAKQERMVRDWEAFSRTLPEKYIQANFGVISNAPSRLLNMYRAWLRKRFNNNIDALNKLYREENETFETVFIPFERIDSREWQPEKTPKMQEWLKFKASLPQEFRRVIPVDPLFATFLKENKYDGDINKLNKAYGAKYKSFAEVHLSPTLPKDPRRRSDWEEFARTLLPFRYMELTPEALPHYRKFIAAKYAGRLAEFNRIYRARLTSFDQLALPAVAPSEGTPLVDWVEFISKVPVTAIRAVNSENLYRKYLLKEYGSLEAINKAYGTKNTSILDFSPPYHLADWSYVKAHHRELRKHFIARNYEL